Protein AF-A0A9C7VKF7-F1 (afdb_monomer_lite)

pLDDT: mean 75.74, std 17.71, range [29.31, 97.62]

Foldseek 3Di:
DVVVVVVVVVVVVVVLVVLLQQPQPDDDQAEPLPVQCPPPDQPPLSVLLLLLCQQQPDLVNQAPFAPCVRHDYQNQFDFDFLLNVLSLLCLLVLNNVVLCVVQGQGDPPDPVPDDPQQVPDDDPDDRCVSSVSSQVVQQCCLCVPPVGGLAAADPVRHDDRRDFDFQQSLLLSVLSSVQVVCVVVVNAFWFPPDTLNRQQVVVLVVQVPCPPPPDPNDRSVSSVVSQQQFAWEDPDPQEIGRPCCPCSNCVVVDRDRGHGDGNSNSSSVSQQPRVDFWDWDDQRRWYWDQDPPRDTDTDGNVVDRGIHTYTDHDFFDKWWFQAWDWDDDSWTWIWGQTPVAIEIATQFQKEKEWDWDDDVPGIDIDIDIDGSVVVRVVQVPFAADFDWDKDKWKWKWKFWDAVVQQKTAQIDTDGGDPPPPDDDDDRMDHHDQADKDWDFDADQDDPVSVVVCVVPVPPGDGDDIDIDGPVPDDHGDMDMDMDMDIDIDRPDPDHNVLSNRWIKTFSFYCLVLVSDSHGDFLLSLVVSLVVCVVSDDDPDPDDTQHSSNNSVVVNVVCVVVVGDRRHTYTNYMYTD

Structure (mmCIF, N/CA/C/O backbone):
data_AF-A0A9C7VKF7-F1
#
_entry.id   AF-A0A9C7VKF7-F1
#
loop_
_atom_site.group_PDB
_atom_site.id
_atom_site.type_symbol
_atom_site.label_atom_id
_atom_site.label_alt_id
_atom_site.label_comp_id
_atom_site.label_asym_id
_atom_site.label_entity_id
_atom_site.label_seq_id
_atom_site.pdbx_PDB_ins_code
_atom_site.Cartn_x
_atom_site.Cartn_y
_atom_site.Cartn_z
_atom_site.occupancy
_atom_site.B_iso_or_equiv
_atom_site.auth_seq_id
_atom_site.auth_comp_id
_atom_site.auth_asym_id
_atom_site.auth_atom_id
_atom_site.pdbx_PDB_model_num
ATOM 1 N N . MET A 1 1 ? 41.552 43.942 10.502 1.00 49.41 1 MET A N 1
ATOM 2 C CA . MET A 1 1 ? 40.558 42.983 11.044 1.00 49.41 1 MET A CA 1
ATOM 3 C C . MET A 1 1 ? 39.159 43.158 10.453 1.00 49.41 1 MET A C 1
ATOM 5 O O . MET A 1 1 ? 38.606 42.162 10.014 1.00 49.41 1 MET A O 1
ATOM 9 N N . ARG A 1 2 ? 38.614 44.382 10.347 1.00 46.97 2 ARG A N 1
ATOM 10 C CA . ARG A 1 2 ? 37.241 44.627 9.848 1.00 46.97 2 ARG A CA 1
ATOM 11 C C . ARG A 1 2 ? 36.953 44.121 8.422 1.00 46.97 2 ARG A C 1
ATOM 13 O O . ARG A 1 2 ? 35.887 43.574 8.193 1.00 46.97 2 ARG A O 1
ATOM 20 N N . PHE A 1 3 ? 37.918 44.202 7.503 1.00 48.00 3 PHE A N 1
ATOM 21 C CA . PHE A 1 3 ? 37.731 43.746 6.115 1.00 48.00 3 PHE A CA 1
ATOM 22 C C . PHE A 1 3 ? 37.675 42.213 5.974 1.00 48.00 3 PHE A C 1
ATOM 24 O O . PHE A 1 3 ? 36.905 41.698 5.177 1.00 48.00 3 PHE A O 1
ATOM 31 N N . LYS A 1 4 ? 38.433 41.468 6.797 1.00 43.12 4 LYS A N 1
ATOM 32 C CA . LYS A 1 4 ? 38.393 39.992 6.809 1.00 43.12 4 LYS A CA 1
ATOM 33 C C . LYS A 1 4 ? 37.083 39.462 7.396 1.00 43.12 4 LYS A C 1
ATOM 35 O O . LYS A 1 4 ? 36.558 38.491 6.880 1.00 43.12 4 LYS A O 1
ATOM 40 N N . ALA A 1 5 ? 36.548 40.121 8.427 1.00 47.34 5 ALA A N 1
ATOM 41 C CA . ALA A 1 5 ? 35.249 39.774 9.002 1.00 47.34 5 ALA A CA 1
ATOM 42 C C . ALA A 1 5 ? 34.094 40.064 8.029 1.00 47.34 5 ALA A C 1
ATOM 44 O O . ALA A 1 5 ? 33.193 39.249 7.914 1.00 47.34 5 ALA A O 1
ATOM 45 N N . PHE A 1 6 ? 34.157 41.171 7.280 1.00 54.62 6 PHE A N 1
ATOM 46 C CA . PHE A 1 6 ? 33.146 41.520 6.275 1.00 54.62 6 PHE A CA 1
ATOM 47 C C . PHE A 1 6 ? 33.135 40.543 5.089 1.00 54.62 6 PHE A C 1
ATOM 49 O O . PHE A 1 6 ? 32.074 40.150 4.620 1.00 54.62 6 PHE A O 1
ATOM 56 N N . LEU A 1 7 ? 34.315 40.094 4.647 1.00 58.16 7 LEU A N 1
ATOM 57 C CA . LEU A 1 7 ? 34.457 39.105 3.575 1.00 58.16 7 LEU A CA 1
ATOM 58 C C . LEU A 1 7 ? 34.005 37.711 4.032 1.00 58.16 7 LEU A C 1
ATOM 60 O O . LEU A 1 7 ? 33.328 37.021 3.282 1.00 58.16 7 LEU A O 1
ATOM 64 N N . LEU A 1 8 ? 34.301 37.330 5.282 1.00 57.59 8 LEU A N 1
ATOM 65 C CA . LEU A 1 8 ? 33.807 36.087 5.881 1.00 57.59 8 LEU A CA 1
ATOM 66 C C . LEU A 1 8 ? 32.282 36.107 6.050 1.00 57.59 8 LEU A C 1
ATOM 68 O O . LEU A 1 8 ? 31.637 35.105 5.784 1.00 57.59 8 LEU A O 1
ATOM 72 N N . PHE A 1 9 ? 31.714 37.248 6.451 1.00 54.12 9 PHE A N 1
ATOM 73 C CA . PHE A 1 9 ? 30.271 37.436 6.617 1.00 54.12 9 PHE A CA 1
ATOM 74 C C . PHE A 1 9 ? 29.540 37.446 5.269 1.00 54.12 9 PHE A C 1
ATOM 76 O O . PHE A 1 9 ? 28.493 36.828 5.148 1.00 54.12 9 PHE A O 1
ATOM 83 N N . GLY A 1 10 ? 30.120 38.062 4.233 1.00 59.56 10 GLY A N 1
ATOM 84 C CA . GLY A 1 10 ? 29.592 38.005 2.866 1.00 59.56 10 GLY A CA 1
ATOM 85 C C . GLY A 1 10 ? 29.673 36.607 2.244 1.00 59.56 10 GLY A C 1
ATOM 86 O O . GLY A 1 10 ? 28.754 36.203 1.535 1.00 59.56 10 GLY A O 1
ATOM 87 N N . LEU A 1 11 ? 30.730 35.843 2.551 1.00 58.47 11 LEU A N 1
ATOM 88 C CA . LEU A 1 11 ? 30.855 34.444 2.134 1.00 58.47 11 LEU A CA 1
ATOM 89 C C . LEU A 1 11 ? 29.859 33.553 2.885 1.00 58.47 11 LEU A C 1
ATOM 91 O O . LEU A 1 11 ? 29.224 32.715 2.262 1.00 58.47 11 LEU A O 1
ATOM 95 N N . LEU A 1 12 ? 29.685 33.772 4.194 1.00 50.34 12 LEU A N 1
ATOM 96 C CA . LEU A 1 12 ? 28.674 33.096 5.006 1.00 50.34 12 LEU A CA 1
ATOM 97 C C . LEU A 1 12 ? 27.277 33.399 4.485 1.00 50.34 12 LEU A C 1
ATOM 99 O O . LEU A 1 12 ? 26.577 32.453 4.193 1.00 50.34 12 LEU A O 1
ATOM 103 N N . ILE A 1 13 ? 26.906 34.661 4.255 1.00 50.50 13 ILE A N 1
ATOM 104 C CA . ILE A 1 13 ? 25.602 35.017 3.675 1.00 50.50 13 ILE A CA 1
ATOM 105 C C . ILE A 1 13 ? 25.426 34.394 2.292 1.00 50.50 13 ILE A C 1
ATOM 107 O O . ILE A 1 13 ? 24.369 33.849 2.025 1.00 50.50 13 ILE A O 1
ATOM 111 N N . SER A 1 14 ? 26.441 34.410 1.425 1.00 43.91 14 SER A N 1
ATOM 112 C CA . SER A 1 14 ? 26.325 33.789 0.097 1.00 43.91 14 SER A CA 1
ATOM 113 C C . SER A 1 14 ? 26.168 32.270 0.188 1.00 43.91 14 SER A C 1
ATOM 115 O O . SER A 1 14 ? 25.385 31.703 -0.562 1.00 43.91 14 SER A O 1
ATOM 117 N N . ILE A 1 15 ? 26.861 31.613 1.125 1.00 47.66 15 ILE A N 1
ATOM 118 C CA . ILE A 1 15 ? 26.702 30.182 1.416 1.00 47.66 15 ILE A CA 1
ATOM 119 C C . ILE A 1 15 ? 25.319 29.915 2.020 1.00 47.66 15 ILE A C 1
ATOM 121 O O . ILE A 1 15 ? 24.652 28.989 1.584 1.00 47.66 15 ILE A O 1
ATOM 125 N N . THR A 1 16 ? 24.843 30.736 2.956 1.00 41.81 16 THR A N 1
ATOM 126 C CA . THR A 1 16 ? 23.513 30.607 3.565 1.00 41.81 16 THR A CA 1
ATOM 127 C C . THR A 1 16 ? 22.406 30.874 2.548 1.00 41.81 16 THR A C 1
ATOM 129 O O . THR A 1 16 ? 21.417 30.162 2.556 1.00 41.81 16 THR A O 1
ATOM 132 N N . CYS A 1 17 ? 22.574 31.821 1.622 1.00 35.72 17 CYS A N 1
ATOM 133 C CA . CYS A 1 17 ? 21.648 32.057 0.514 1.00 35.72 17 CYS A CA 1
ATOM 134 C C . CYS A 1 17 ? 21.688 30.909 -0.506 1.00 35.72 17 CYS A C 1
ATOM 136 O O . CYS A 1 17 ? 20.635 30.463 -0.938 1.00 35.72 17 CYS A O 1
ATOM 138 N N . LEU A 1 18 ? 22.865 30.366 -0.842 1.00 31.38 18 LEU A N 1
ATOM 139 C CA . LEU A 1 18 ? 22.990 29.156 -1.670 1.00 31.38 18 LEU A CA 1
ATOM 140 C C . LEU A 1 18 ? 22.376 27.917 -0.997 1.00 31.38 18 LEU A C 1
ATOM 142 O O . LEU A 1 18 ? 21.891 27.029 -1.690 1.00 31.38 18 LEU A O 1
ATOM 146 N N . LEU A 1 19 ? 22.384 27.842 0.335 1.00 32.94 19 LEU A N 1
ATOM 147 C CA . LEU A 1 19 ? 21.734 26.777 1.104 1.00 32.94 19 LEU A CA 1
ATOM 148 C C . LEU A 1 19 ? 20.216 27.010 1.239 1.00 32.94 19 LEU A C 1
ATOM 150 O O . LEU A 1 19 ? 19.454 26.066 1.085 1.00 32.94 19 LEU A O 1
ATOM 154 N N . ALA A 1 20 ? 19.763 28.255 1.416 1.00 29.31 20 ALA A N 1
ATOM 155 C CA . ALA A 1 20 ? 18.346 28.624 1.522 1.00 29.31 20 ALA A CA 1
ATOM 156 C C . ALA A 1 20 ? 17.592 28.530 0.181 1.00 29.31 20 ALA A C 1
ATOM 158 O O . ALA A 1 20 ? 16.409 28.199 0.158 1.00 29.31 20 ALA A O 1
ATOM 159 N N . VAL A 1 21 ? 18.276 28.763 -0.946 1.00 32.47 21 VAL A N 1
ATOM 160 C CA . VAL A 1 21 ? 17.749 28.507 -2.303 1.00 32.47 21 VAL A CA 1
ATOM 161 C C . VAL A 1 21 ? 17.681 26.999 -2.603 1.00 32.47 21 VAL A C 1
ATOM 163 O O . VAL A 1 21 ? 16.890 26.574 -3.436 1.00 32.47 21 VAL A O 1
ATOM 166 N N . ASN A 1 22 ? 18.434 26.173 -1.868 1.00 31.48 22 ASN A N 1
ATOM 167 C CA . ASN A 1 22 ? 18.415 24.711 -1.972 1.00 31.48 22 ASN A CA 1
ATOM 168 C C . ASN A 1 22 ? 17.400 24.025 -1.045 1.00 31.48 22 ASN A C 1
ATOM 170 O O . ASN A 1 22 ? 17.368 22.793 -1.008 1.00 31.48 22 ASN A O 1
ATOM 174 N N . ALA A 1 23 ? 16.559 24.774 -0.322 1.00 32.94 23 ALA A N 1
ATOM 175 C CA . ALA A 1 23 ? 15.405 24.178 0.336 1.00 32.94 23 ALA A CA 1
ATOM 176 C C . ALA A 1 23 ? 14.496 23.594 -0.763 1.00 32.94 23 ALA A C 1
ATOM 178 O O . ALA A 1 23 ? 13.970 24.362 -1.575 1.00 32.94 23 ALA A O 1
ATOM 179 N N . PRO A 1 24 ? 14.314 22.261 -0.843 1.00 33.81 24 PRO A N 1
ATOM 180 C CA . PRO A 1 24 ? 13.492 21.671 -1.880 1.00 33.81 24 PRO A CA 1
ATOM 181 C C . PRO A 1 24 ? 12.040 22.085 -1.633 1.00 33.81 24 PRO A C 1
ATOM 183 O O . PRO A 1 24 ? 11.336 21.472 -0.838 1.00 33.81 24 PRO A O 1
ATOM 186 N N . ARG A 1 25 ? 11.582 23.140 -2.314 1.00 37.72 25 ARG A N 1
ATOM 187 C CA . ARG A 1 25 ? 10.163 23.503 -2.410 1.00 37.72 25 ARG A CA 1
ATOM 188 C C . ARG A 1 25 ? 9.520 22.567 -3.420 1.00 37.72 25 ARG A C 1
ATOM 190 O O . ARG A 1 25 ? 9.248 22.936 -4.562 1.00 37.72 25 ARG A O 1
ATOM 197 N N . GLN A 1 26 ? 9.393 21.306 -3.028 1.00 38.19 26 GLN A N 1
ATOM 198 C CA . GLN A 1 26 ? 8.924 20.280 -3.936 1.00 38.19 26 GLN A CA 1
ATOM 199 C C . GLN A 1 26 ? 7.416 20.266 -4.045 1.00 38.19 26 GLN A C 1
ATOM 201 O O . GLN A 1 26 ? 6.707 20.236 -3.052 1.00 38.19 26 GLN A O 1
ATOM 206 N N . VAL A 1 27 ? 6.947 20.198 -5.286 1.00 37.94 27 VAL A N 1
ATOM 207 C CA . VAL A 1 27 ? 5.599 19.734 -5.586 1.00 37.94 27 VAL A CA 1
ATOM 208 C C . VAL A 1 27 ? 5.745 18.281 -6.005 1.00 37.94 27 VAL A C 1
ATOM 210 O O . VAL A 1 27 ? 6.085 17.980 -7.147 1.00 37.94 27 VAL A O 1
ATOM 213 N N . ILE A 1 28 ? 5.551 17.372 -5.061 1.00 42.47 28 ILE A N 1
ATOM 214 C CA . ILE A 1 28 ? 5.327 15.962 -5.364 1.00 42.47 28 ILE A CA 1
ATOM 215 C C . ILE A 1 28 ? 3.878 15.863 -5.861 1.00 42.47 28 ILE A C 1
ATOM 217 O O . ILE A 1 28 ? 3.003 16.529 -5.336 1.00 42.47 28 ILE A O 1
ATOM 221 N N . LEU A 1 29 ? 3.585 15.098 -6.917 1.00 44.72 29 LEU A N 1
ATOM 222 C CA . LEU A 1 29 ? 2.204 14.971 -7.412 1.00 44.72 29 LEU A CA 1
ATOM 223 C C . LEU A 1 29 ? 1.259 14.506 -6.289 1.00 44.72 29 LEU A C 1
ATOM 225 O O . LEU A 1 29 ? 1.369 13.372 -5.814 1.00 44.72 29 LEU A O 1
ATOM 229 N N . PHE A 1 30 ? 0.346 15.390 -5.882 1.00 51.19 30 PHE A N 1
ATOM 230 C CA . PHE A 1 30 ? -0.587 15.172 -4.782 1.00 51.19 30 PHE A CA 1
ATOM 231 C C . PHE A 1 30 ? -1.944 14.745 -5.320 1.00 51.19 30 PHE A C 1
ATOM 233 O O . PHE A 1 30 ? -2.592 15.474 -6.071 1.00 51.19 30 PHE A O 1
ATOM 240 N N . PHE A 1 31 ? -2.393 13.568 -4.900 1.00 53.19 31 PHE A N 1
ATOM 241 C CA . PHE A 1 31 ? -3.665 13.017 -5.331 1.00 53.19 31 PHE A CA 1
ATOM 242 C C . PHE A 1 31 ? -4.612 12.884 -4.142 1.00 53.19 31 PHE A C 1
ATOM 244 O O . PHE A 1 31 ? -4.429 12.039 -3.269 1.00 53.19 31 PHE A O 1
ATOM 251 N N . ASN A 1 32 ? -5.678 13.680 -4.140 1.00 58.19 32 ASN A N 1
ATOM 252 C CA . ASN A 1 32 ? -6.860 13.426 -3.335 1.00 58.19 32 ASN A CA 1
ATOM 253 C C . ASN A 1 32 ? -7.607 12.234 -3.947 1.00 58.19 32 ASN A C 1
ATOM 255 O O . ASN A 1 32 ? -8.410 12.362 -4.878 1.00 58.19 32 ASN A O 1
ATOM 259 N N . VAL A 1 33 ? -7.272 11.048 -3.453 1.00 65.69 33 VAL A N 1
ATOM 260 C CA . VAL A 1 33 ? -7.812 9.770 -3.921 1.00 65.69 33 VAL A CA 1
ATOM 261 C C . VAL A 1 33 ? -9.255 9.573 -3.460 1.00 65.69 33 VAL A C 1
ATOM 263 O O . VAL A 1 33 ? -10.052 8.993 -4.183 1.00 65.69 33 VAL A O 1
ATOM 266 N N . GLU A 1 34 ? -9.655 10.072 -2.295 1.00 62.88 34 GLU A N 1
ATOM 267 C CA . GLU A 1 34 ? -10.907 9.619 -1.678 1.00 62.88 34 GLU A CA 1
ATOM 268 C C . GLU A 1 34 ? -12.171 10.029 -2.433 1.00 62.88 34 GLU A C 1
ATOM 270 O O . GLU A 1 34 ? -12.970 9.159 -2.792 1.00 62.88 34 GLU A O 1
ATOM 275 N N . LYS A 1 35 ? -12.318 11.325 -2.742 1.00 63.22 35 LYS A N 1
ATOM 276 C CA . LYS A 1 35 ? -13.471 11.843 -3.508 1.00 63.22 35 LYS A CA 1
ATOM 277 C C . LYS A 1 35 ? -13.556 11.233 -4.904 1.00 63.22 35 LYS A C 1
ATOM 279 O O . LYS A 1 35 ? -14.620 11.068 -5.490 1.00 63.22 35 LYS A O 1
ATOM 284 N N . SER A 1 36 ? -12.400 10.870 -5.425 1.00 67.69 36 SER A N 1
ATOM 285 C CA . SER A 1 36 ? -12.203 10.423 -6.790 1.00 67.69 36 SER A CA 1
ATOM 286 C C . SER A 1 36 ? -12.684 8.999 -7.046 1.00 67.69 36 SER A C 1
ATOM 288 O O . SER A 1 36 ? -12.940 8.624 -8.189 1.00 67.69 36 SER A O 1
ATOM 290 N N . PHE A 1 37 ? -12.831 8.210 -5.978 1.00 71.00 37 PHE A N 1
ATOM 291 C CA . PHE A 1 37 ? -13.298 6.828 -6.035 1.00 71.00 37 PHE A CA 1
ATOM 292 C C . PHE A 1 37 ? -14.743 6.638 -5.545 1.00 71.00 37 PHE A C 1
ATOM 294 O O . PHE A 1 37 ? -15.201 5.497 -5.490 1.00 71.00 37 PHE A O 1
ATOM 301 N N . GLU A 1 38 ? -15.480 7.705 -5.203 1.00 65.50 38 GLU A N 1
ATOM 302 C CA . GLU A 1 38 ? -16.866 7.609 -4.698 1.00 65.50 38 GLU A CA 1
ATOM 303 C C . GLU A 1 38 ? -17.815 6.880 -5.668 1.00 65.50 38 GLU A C 1
ATOM 305 O O . GLU A 1 38 ? -18.691 6.146 -5.220 1.00 65.50 38 GLU A O 1
ATOM 310 N N . ASN A 1 39 ? -17.586 6.998 -6.983 1.00 65.00 39 ASN A N 1
ATOM 311 C CA . ASN A 1 39 ? -18.393 6.366 -8.038 1.00 65.00 39 ASN A CA 1
ATOM 312 C C . ASN A 1 39 ? -17.603 5.353 -8.890 1.00 65.00 39 ASN A C 1
ATOM 314 O O . ASN A 1 39 ? -17.937 5.115 -10.048 1.00 65.00 39 ASN A O 1
ATOM 318 N N . PHE A 1 40 ? -16.507 4.799 -8.367 1.00 72.62 40 PHE A N 1
ATOM 319 C CA . PHE A 1 40 ? -15.630 3.933 -9.154 1.00 72.62 40 PHE A CA 1
ATOM 320 C C . PHE A 1 40 ? -16.057 2.461 -9.081 1.00 72.62 40 PHE A C 1
ATOM 322 O O . PHE A 1 40 ? -16.117 1.870 -8.005 1.00 72.62 40 PHE A O 1
ATOM 329 N N . GLU A 1 41 ? -16.331 1.857 -10.238 1.00 67.81 41 GLU A N 1
ATOM 330 C CA . GLU A 1 41 ? -17.061 0.584 -10.322 1.00 67.81 41 GLU A CA 1
ATOM 331 C C . GLU A 1 41 ? -16.193 -0.676 -10.181 1.00 67.81 41 GLU A C 1
ATOM 333 O O . GLU A 1 41 ? -16.737 -1.765 -10.004 1.00 67.81 41 GLU A O 1
ATOM 338 N N . ILE A 1 42 ? -14.859 -0.574 -10.250 1.00 73.06 42 ILE A N 1
ATOM 339 C CA . ILE A 1 42 ? -13.980 -1.757 -10.252 1.00 73.06 42 ILE A CA 1
ATOM 340 C C . ILE A 1 42 ? -13.659 -2.184 -8.809 1.00 73.06 42 ILE A C 1
ATOM 342 O O . ILE A 1 42 ? -12.910 -1.485 -8.112 1.00 73.06 42 ILE A O 1
ATOM 346 N N . PRO A 1 43 ? -14.153 -3.349 -8.340 1.00 69.88 43 PRO A N 1
ATOM 347 C CA . PRO A 1 43 ? -13.920 -3.794 -6.972 1.00 69.88 43 PRO A CA 1
ATOM 348 C C . PRO A 1 43 ? -12.430 -4.034 -6.700 1.00 69.88 43 PRO A C 1
ATOM 350 O O . PRO A 1 43 ? -11.712 -4.588 -7.529 1.00 69.88 43 PRO A O 1
ATOM 353 N N . GLY A 1 44 ? -11.960 -3.642 -5.515 1.00 72.88 44 GLY A N 1
ATOM 354 C CA . GLY A 1 44 ? -10.580 -3.868 -5.069 1.00 72.88 44 GLY A CA 1
ATOM 355 C C . GLY A 1 44 ? -9.542 -2.864 -5.589 1.00 72.88 44 GLY A C 1
ATOM 356 O O . GLY A 1 44 ? -8.533 -2.671 -4.915 1.00 72.88 44 GLY A O 1
ATOM 357 N N . ILE A 1 45 ? -9.799 -2.153 -6.698 1.00 78.31 45 ILE A N 1
ATOM 358 C CA . ILE A 1 45 ? -8.880 -1.114 -7.205 1.00 78.31 45 ILE A CA 1
ATOM 359 C C . ILE A 1 45 ? -8.765 0.053 -6.236 1.00 78.31 45 ILE A C 1
ATOM 361 O O . ILE A 1 45 ? -7.659 0.525 -6.003 1.00 78.31 45 ILE A O 1
ATOM 365 N N . LYS A 1 46 ? -9.875 0.484 -5.623 1.00 78.12 46 LYS A N 1
ATOM 366 C CA . LYS A 1 46 ? -9.844 1.566 -4.631 1.00 78.12 46 LYS A CA 1
ATOM 367 C C . LYS A 1 46 ? -8.837 1.269 -3.519 1.00 78.12 46 LYS A C 1
ATOM 369 O O . LYS A 1 46 ? -8.021 2.121 -3.215 1.00 78.12 46 LYS A O 1
ATOM 374 N N . ASP A 1 47 ? -8.848 0.058 -2.959 1.00 76.56 47 ASP A N 1
ATOM 375 C CA . ASP A 1 47 ? -7.913 -0.324 -1.892 1.00 76.56 47 ASP A CA 1
ATOM 376 C C . ASP A 1 47 ? -6.464 -0.416 -2.398 1.00 76.56 47 ASP A C 1
ATOM 378 O O . ASP A 1 47 ? -5.553 -0.007 -1.687 1.00 76.56 47 ASP A O 1
ATOM 382 N N . LEU A 1 48 ? -6.235 -0.894 -3.628 1.00 78.00 48 LEU A N 1
ATOM 383 C CA . LEU A 1 48 ? -4.899 -0.913 -4.236 1.00 78.00 48 LEU A CA 1
ATOM 384 C C . LEU A 1 48 ? -4.348 0.489 -4.482 1.00 78.00 48 LEU A C 1
ATOM 386 O O . LEU A 1 48 ? -3.205 0.749 -4.126 1.00 78.00 48 LEU A O 1
ATOM 390 N N . VAL A 1 49 ? -5.147 1.389 -5.055 1.00 77.75 49 VAL A N 1
ATOM 391 C CA . VAL A 1 49 ? -4.738 2.773 -5.313 1.00 77.75 49 VAL A CA 1
ATOM 392 C C . VAL A 1 49 ? -4.588 3.536 -4.007 1.00 77.75 49 VAL A C 1
ATOM 394 O O . VAL A 1 49 ? -3.592 4.225 -3.842 1.00 77.75 49 VAL A O 1
ATOM 397 N N . GLU A 1 50 ? -5.505 3.365 -3.052 1.00 74.44 50 GLU A N 1
ATOM 398 C CA . GLU A 1 50 ? -5.357 3.904 -1.699 1.00 74.44 50 GLU A CA 1
ATOM 399 C C . GLU A 1 50 ? -4.029 3.461 -1.091 1.00 74.44 50 GLU A C 1
ATOM 401 O O . GLU A 1 50 ? -3.262 4.301 -0.653 1.00 74.44 50 GLU A O 1
ATOM 406 N N . ARG A 1 51 ? -3.706 2.163 -1.102 1.00 75.44 51 ARG A N 1
ATOM 407 C CA . ARG A 1 51 ? -2.435 1.667 -0.554 1.00 75.44 51 ARG A CA 1
ATOM 408 C C . ARG A 1 51 ? -1.219 2.135 -1.341 1.00 75.44 51 ARG A C 1
ATOM 410 O O . ARG A 1 51 ? -0.203 2.431 -0.723 1.00 75.44 51 ARG A O 1
ATOM 417 N N . ALA A 1 52 ? -1.313 2.195 -2.667 1.00 75.00 52 ALA A N 1
ATOM 418 C CA . ALA A 1 52 ? -0.258 2.722 -3.522 1.00 75.00 52 ALA A CA 1
ATOM 419 C C . ALA A 1 52 ? 0.046 4.164 -3.158 1.00 75.00 52 ALA A C 1
ATOM 421 O O . ALA A 1 52 ? 1.200 4.518 -2.930 1.00 75.00 52 ALA A O 1
ATOM 422 N N . VAL A 1 53 ? -1.002 4.968 -3.028 1.00 68.00 53 VAL A N 1
ATOM 423 C CA . VAL A 1 53 ? -0.908 6.358 -2.623 1.00 68.00 53 VAL A CA 1
ATOM 424 C C . VAL A 1 53 ? -0.416 6.442 -1.178 1.00 68.00 53 VAL A C 1
ATOM 426 O O . VAL A 1 53 ? 0.589 7.094 -0.981 1.00 68.00 53 VAL A O 1
ATOM 429 N N . PHE A 1 54 ? -0.946 5.686 -0.209 1.00 63.16 54 PHE A N 1
ATOM 430 C CA . PHE A 1 54 ? -0.486 5.670 1.193 1.00 63.16 54 PHE A CA 1
ATOM 431 C C . PHE A 1 54 ? 0.979 5.235 1.380 1.00 63.16 54 PHE A C 1
ATOM 433 O O . PHE A 1 54 ? 1.689 5.818 2.193 1.00 63.16 54 PHE A O 1
ATOM 440 N N . GLN A 1 55 ? 1.467 4.236 0.638 1.00 63.50 55 GLN A N 1
ATOM 441 C CA . GLN A 1 55 ? 2.881 3.834 0.691 1.00 63.50 55 GLN A CA 1
ATOM 442 C C . GLN A 1 55 ? 3.802 4.834 -0.009 1.00 63.50 55 GLN A C 1
ATOM 444 O O . GLN A 1 55 ? 4.984 4.903 0.316 1.00 63.50 55 GLN A O 1
ATOM 449 N N . THR A 1 56 ? 3.274 5.613 -0.952 1.00 54.25 56 THR A N 1
ATOM 450 C CA . THR A 1 56 ? 4.024 6.655 -1.667 1.00 54.25 56 THR A CA 1
ATOM 451 C C . THR A 1 56 ? 3.719 8.065 -1.158 1.00 54.25 56 THR A C 1
ATOM 453 O O . THR A 1 56 ? 4.202 9.035 -1.746 1.00 54.25 56 THR A O 1
ATOM 456 N N . LEU A 1 57 ? 2.947 8.174 -0.070 1.00 44.41 57 LEU A N 1
ATOM 457 C CA . LEU A 1 57 ? 2.247 9.394 0.298 1.00 44.41 57 LEU A CA 1
ATOM 458 C C . LEU A 1 57 ? 3.198 10.436 0.850 1.00 44.41 57 LEU A C 1
ATOM 460 O O . LEU A 1 57 ? 3.960 10.173 1.780 1.00 44.41 57 LEU A O 1
ATOM 464 N N . ASP A 1 58 ? 3.107 11.631 0.290 1.00 47.53 58 ASP A N 1
ATOM 465 C CA . ASP A 1 58 ? 3.792 12.787 0.823 1.00 47.53 58 ASP A CA 1
ATOM 466 C C . ASP A 1 58 ? 3.121 13.242 2.125 1.00 47.53 58 ASP A C 1
ATOM 468 O O . ASP A 1 58 ? 1.899 13.357 2.234 1.00 47.53 58 ASP A O 1
ATOM 472 N N . SER A 1 59 ? 3.949 13.534 3.112 1.00 41.09 59 SER A N 1
ATOM 473 C CA . SER A 1 59 ? 3.627 14.315 4.297 1.00 41.09 59 SER A CA 1
ATOM 474 C C . SER A 1 59 ? 2.690 15.510 4.083 1.00 41.09 59 SER A C 1
ATOM 476 O O . SER A 1 59 ? 1.869 15.764 4.956 1.00 41.09 59 SER A O 1
ATOM 478 N N . GLU A 1 60 ? 2.767 16.238 2.964 1.00 37.88 60 GLU A N 1
ATOM 479 C CA . GLU A 1 60 ? 1.895 17.401 2.712 1.00 37.88 60 GLU A CA 1
ATOM 480 C C . GLU A 1 60 ? 0.423 17.016 2.509 1.00 37.88 60 GLU A C 1
ATOM 482 O O . GLU A 1 60 ? -0.473 17.730 2.952 1.00 37.88 60 GLU A O 1
ATOM 487 N N . THR A 1 61 ? 0.145 15.838 1.940 1.00 39.69 61 THR A N 1
ATOM 488 C CA . THR A 1 61 ? -1.227 15.297 1.858 1.00 39.69 61 THR A CA 1
ATOM 489 C C . THR A 1 61 ? -1.775 14.812 3.201 1.00 39.69 61 THR A C 1
ATOM 491 O O . THR A 1 61 ? -2.958 14.470 3.284 1.00 39.69 61 THR A O 1
ATOM 494 N N . ASN A 1 62 ? -0.942 14.794 4.251 1.00 43.47 62 ASN A N 1
ATOM 495 C CA . ASN A 1 62 ? -1.340 14.368 5.587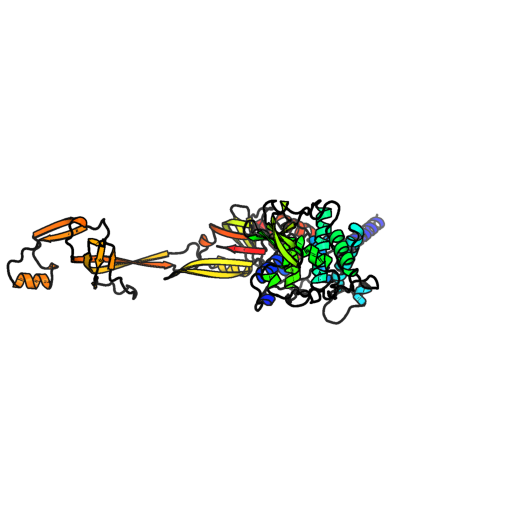 1.00 43.47 62 ASN A CA 1
ATOM 496 C C . ASN A 1 62 ? -1.876 15.475 6.486 1.00 43.47 62 ASN A C 1
ATOM 498 O O . ASN A 1 62 ? -2.436 15.165 7.537 1.00 43.47 62 ASN A O 1
ATOM 502 N N . VAL A 1 63 ? -1.724 16.740 6.093 1.00 46.97 63 VAL A N 1
ATOM 503 C CA . VAL A 1 63 ? -2.010 17.871 6.975 1.00 46.97 63 VAL A CA 1
ATOM 504 C C . VAL A 1 63 ? -3.143 18.698 6.400 1.00 46.97 63 VAL A C 1
ATOM 506 O O . VAL A 1 63 ? -3.052 19.247 5.308 1.00 46.97 63 VAL A O 1
ATOM 509 N N . VAL A 1 64 ? -4.237 18.767 7.148 1.00 39.28 64 VAL A N 1
ATOM 510 C CA . VAL A 1 64 ? -5.526 19.289 6.675 1.00 39.28 64 VAL A CA 1
ATOM 511 C C . VAL A 1 64 ? -5.515 20.809 6.462 1.00 39.28 64 VAL A C 1
ATOM 513 O O . VAL A 1 64 ? -6.324 21.303 5.682 1.00 39.28 64 VAL A O 1
ATOM 516 N N . ASP A 1 65 ? -4.572 21.527 7.074 1.00 42.75 65 ASP A N 1
ATOM 517 C CA . ASP A 1 65 ? -4.556 22.997 7.126 1.00 42.75 65 ASP A CA 1
ATOM 518 C C . ASP A 1 65 ? -3.225 23.623 6.679 1.00 42.75 65 ASP A C 1
ATOM 520 O O . ASP A 1 65 ? -2.981 24.811 6.895 1.00 42.75 65 ASP A O 1
ATOM 524 N N . ILE A 1 66 ? -2.349 22.841 6.048 1.00 42.75 66 ILE A N 1
ATOM 525 C CA . ILE A 1 66 ? -1.245 23.430 5.288 1.00 42.75 66 ILE A CA 1
ATOM 526 C C . ILE A 1 66 ? -1.857 23.955 4.002 1.00 42.75 66 ILE A C 1
ATOM 528 O O . ILE A 1 66 ? -2.636 23.241 3.377 1.00 42.75 66 ILE A O 1
ATOM 532 N N . ASP A 1 67 ? -1.529 25.198 3.634 1.00 37.81 67 ASP A N 1
ATOM 533 C CA . ASP A 1 67 ? -1.945 25.847 2.389 1.00 37.81 67 ASP A CA 1
ATOM 534 C C . ASP A 1 67 ? -1.579 24.933 1.209 1.00 37.81 67 ASP A C 1
ATOM 536 O O . ASP A 1 67 ? -0.472 24.977 0.666 1.00 37.81 67 ASP A O 1
ATOM 540 N N . SER A 1 68 ? -2.495 24.021 0.872 1.00 42.19 68 SER A N 1
ATOM 541 C CA . SER A 1 68 ? -2.286 22.950 -0.086 1.00 42.19 68 SER A CA 1
ATOM 542 C C . SER A 1 68 ? -2.470 23.557 -1.464 1.00 42.19 68 SER A C 1
ATOM 544 O O . SER A 1 68 ? -3.423 23.250 -2.184 1.00 42.19 68 SER A O 1
ATOM 546 N N . ARG A 1 69 ? -1.560 24.457 -1.839 1.00 39.28 69 ARG A N 1
ATOM 547 C CA . ARG A 1 69 ? -1.549 25.142 -3.139 1.00 39.28 69 ARG A CA 1
ATOM 548 C C . ARG A 1 69 ? -1.501 24.163 -4.320 1.00 39.28 69 ARG A C 1
ATOM 550 O O . ARG A 1 69 ? -1.633 24.588 -5.463 1.00 39.28 69 ARG A O 1
ATOM 557 N N . PHE A 1 70 ? -1.344 22.866 -4.041 1.00 45.75 70 PHE A N 1
ATOM 558 C CA . PHE A 1 70 ? -1.113 21.797 -5.000 1.00 45.75 70 PHE A CA 1
ATOM 559 C C . PHE A 1 70 ? -1.940 20.517 -4.744 1.00 45.75 70 PHE A C 1
ATOM 561 O O . PHE A 1 70 ? -1.634 19.489 -5.333 1.00 45.75 70 PHE A O 1
ATOM 568 N N . SER A 1 71 ? -2.981 20.519 -3.897 1.00 45.12 71 SER A N 1
ATOM 569 C CA . SER A 1 71 ? -3.845 19.328 -3.740 1.00 45.12 71 SER A CA 1
ATOM 570 C C . SER A 1 71 ? -4.751 19.150 -4.965 1.00 45.12 71 SER A C 1
ATOM 572 O O . SER A 1 71 ? -5.636 19.974 -5.208 1.00 45.12 71 SER A O 1
ATOM 574 N N . TYR A 1 72 ? -4.548 18.082 -5.745 1.00 53.19 72 TYR A N 1
ATOM 575 C CA . TYR A 1 72 ? -5.355 17.792 -6.933 1.00 53.19 72 TYR A CA 1
ATOM 576 C C . TYR A 1 72 ? -6.292 16.619 -6.691 1.00 53.19 72 TYR A C 1
ATOM 578 O O . TYR A 1 72 ? -5.932 15.630 -6.057 1.00 53.19 72 TYR A O 1
ATOM 586 N N . ASN A 1 73 ? -7.496 16.684 -7.254 1.00 59.38 73 ASN A N 1
ATOM 587 C CA . ASN A 1 73 ? -8.338 15.498 -7.332 1.00 59.38 73 ASN A CA 1
ATOM 588 C C . ASN A 1 73 ? -7.624 14.447 -8.184 1.00 59.38 73 ASN A C 1
ATOM 590 O O . ASN A 1 73 ? -7.172 14.729 -9.294 1.00 59.38 73 ASN A O 1
ATOM 594 N N . PHE A 1 74 ? -7.517 13.232 -7.660 1.00 69.62 74 PHE A N 1
ATOM 595 C CA . PHE A 1 74 ? -7.098 12.098 -8.464 1.00 69.62 74 PHE A CA 1
ATOM 596 C C . PHE A 1 74 ? -8.143 11.883 -9.562 1.00 69.62 74 PHE A C 1
ATOM 598 O O . PHE A 1 74 ? -9.274 11.569 -9.255 1.00 69.62 74 PHE A O 1
ATOM 605 N N . TYR A 1 75 ? -7.844 12.029 -10.845 1.00 77.06 75 TYR A N 1
ATOM 606 C CA . TYR A 1 75 ? -8.820 11.618 -11.865 1.00 77.06 75 TYR A CA 1
ATOM 607 C C . TYR A 1 75 ? -8.452 10.201 -12.314 1.00 77.06 75 TYR A C 1
ATOM 609 O O . TYR A 1 75 ? -7.541 10.057 -13.131 1.00 77.06 75 TYR A O 1
ATOM 617 N N . PRO A 1 76 ? -9.076 9.141 -11.750 1.00 78.06 76 PRO A N 1
ATOM 618 C CA . PRO A 1 76 ? -8.623 7.762 -11.934 1.00 78.06 76 PRO A CA 1
ATOM 619 C C . PRO A 1 76 ? -8.673 7.314 -13.394 1.00 78.06 76 PRO A C 1
ATOM 621 O O . PRO A 1 76 ? -7.799 6.567 -13.828 1.00 78.06 76 PRO A O 1
ATOM 624 N N . ASN A 1 77 ? -9.707 7.744 -14.122 1.00 84.25 77 ASN A N 1
ATOM 625 C CA . ASN A 1 77 ? -10.001 7.315 -15.492 1.00 84.25 77 ASN A CA 1
ATOM 626 C C . ASN A 1 77 ? -9.225 8.079 -16.564 1.00 84.25 77 ASN A C 1
ATOM 628 O O . ASN A 1 77 ? -9.148 7.609 -17.696 1.00 84.25 77 ASN A O 1
ATOM 632 N N . ASP A 1 78 ? -8.665 9.234 -16.221 1.00 84.94 78 ASP A N 1
ATOM 633 C CA . ASP A 1 78 ? -7.805 9.967 -17.138 1.00 84.94 78 ASP A CA 1
ATOM 634 C C . ASP A 1 78 ? -6.552 9.143 -17.461 1.00 84.94 78 ASP A C 1
ATOM 636 O O . ASP A 1 78 ? -6.099 8.349 -16.624 1.00 84.94 78 ASP A O 1
ATOM 640 N N . PRO A 1 79 ? -5.945 9.356 -18.636 1.00 87.06 79 PRO A N 1
ATOM 641 C CA . PRO A 1 79 ? -4.676 8.739 -18.970 1.00 87.06 79 PRO A CA 1
ATOM 642 C C . PRO A 1 79 ? -3.554 9.166 -18.021 1.00 87.06 79 PRO A C 1
ATOM 644 O O . PRO A 1 79 ? -3.479 10.329 -17.616 1.00 87.06 79 PRO A O 1
ATOM 647 N N . ILE A 1 80 ? -2.647 8.239 -17.720 1.00 86.25 80 ILE A N 1
ATOM 648 C CA . ILE A 1 80 ? -1.366 8.580 -17.102 1.00 86.25 80 ILE A CA 1
ATOM 649 C C . ILE A 1 80 ? -0.467 9.294 -18.117 1.00 86.25 80 ILE A C 1
ATOM 651 O O . ILE A 1 80 ? -0.353 8.871 -19.272 1.00 86.25 80 ILE A O 1
ATOM 655 N N . LEU A 1 81 ? 0.175 10.378 -17.689 1.00 85.69 81 LEU A N 1
ATOM 656 C CA . LEU A 1 81 ? 1.103 11.150 -18.512 1.00 85.69 81 LEU A CA 1
ATOM 657 C C . LEU A 1 81 ? 2.543 10.636 -18.369 1.00 85.69 81 LEU A C 1
ATOM 659 O O . LEU A 1 81 ? 2.923 10.081 -17.333 1.00 85.69 81 LEU A O 1
ATOM 663 N N . ALA A 1 82 ? 3.369 10.874 -19.392 1.00 87.00 82 ALA A N 1
ATOM 664 C CA . ALA A 1 82 ? 4.788 10.511 -19.405 1.00 87.00 82 ALA A CA 1
ATOM 665 C C . ALA A 1 82 ? 5.539 11.025 -18.167 1.00 87.00 82 ALA A C 1
ATOM 667 O O . ALA A 1 82 ? 6.296 10.289 -17.530 1.00 87.00 82 ALA A O 1
ATOM 668 N N . VAL A 1 83 ? 5.271 12.274 -17.787 1.00 80.44 83 VAL A N 1
ATOM 669 C CA . VAL A 1 83 ? 5.875 12.907 -16.618 1.00 80.44 83 VAL A CA 1
ATOM 670 C C . VAL A 1 83 ? 5.470 12.239 -15.296 1.00 80.44 83 VAL A C 1
ATOM 672 O O . VAL A 1 83 ? 6.314 12.016 -14.430 1.00 80.44 83 VAL A O 1
ATOM 675 N N . GLU A 1 84 ? 4.202 11.846 -15.147 1.00 81.00 84 GLU A N 1
ATOM 676 C CA . GLU A 1 84 ? 3.705 11.163 -13.944 1.00 81.00 84 GLU A CA 1
ATOM 677 C C . GLU A 1 84 ? 4.369 9.788 -13.798 1.00 81.00 84 GLU A C 1
ATOM 679 O O . GLU A 1 84 ? 4.789 9.394 -12.708 1.00 81.00 84 GLU A O 1
ATOM 684 N N . PHE A 1 85 ? 4.525 9.073 -14.915 1.00 86.62 85 PHE A N 1
ATOM 685 C CA . PHE A 1 85 ? 5.190 7.777 -14.935 1.00 86.62 85 PHE A CA 1
ATOM 686 C C . PHE A 1 85 ? 6.692 7.880 -14.627 1.00 86.62 85 PHE A C 1
ATOM 688 O O . PHE A 1 85 ? 7.222 7.037 -13.903 1.00 86.62 85 PHE A O 1
ATOM 695 N N . ALA A 1 86 ? 7.375 8.933 -15.088 1.00 87.00 86 ALA A N 1
ATOM 696 C CA . ALA A 1 86 ? 8.775 9.182 -14.743 1.00 87.00 86 ALA A CA 1
ATOM 697 C C . ALA A 1 86 ? 8.979 9.518 -13.257 1.00 87.00 86 ALA A C 1
ATOM 699 O O . ALA A 1 86 ? 9.917 9.023 -12.631 1.00 87.00 86 ALA A O 1
ATOM 700 N N . VAL A 1 87 ? 8.075 10.300 -12.660 1.00 81.81 87 VAL A N 1
ATOM 701 C CA . VAL A 1 87 ? 8.079 10.553 -11.210 1.00 81.81 87 VAL A CA 1
ATOM 702 C C . VAL A 1 87 ? 7.914 9.242 -10.434 1.00 81.81 87 VAL A C 1
ATOM 704 O O . VAL A 1 87 ? 8.606 9.010 -9.449 1.00 81.81 87 VAL A O 1
ATOM 707 N N . ILE A 1 88 ? 7.037 8.343 -10.881 1.00 83.94 88 ILE A N 1
ATOM 708 C CA . ILE A 1 88 ? 6.893 7.014 -10.272 1.00 83.94 88 ILE A CA 1
ATOM 709 C C . ILE A 1 88 ? 8.178 6.185 -10.441 1.00 83.94 88 ILE A C 1
ATOM 711 O O . ILE A 1 88 ? 8.654 5.568 -9.486 1.00 83.94 88 ILE A O 1
ATOM 715 N N . ALA A 1 89 ? 8.763 6.188 -11.638 1.00 89.44 89 ALA A N 1
ATOM 716 C CA . ALA A 1 89 ? 9.991 5.469 -11.958 1.00 89.44 89 ALA A CA 1
ATOM 717 C C . ALA A 1 89 ? 11.183 5.900 -11.091 1.00 89.44 89 ALA A C 1
ATOM 719 O O . ALA A 1 89 ? 11.909 5.041 -10.587 1.00 89.44 89 ALA A O 1
ATOM 720 N N . SER A 1 90 ? 11.371 7.206 -10.868 1.00 87.06 90 SER A N 1
ATOM 721 C CA . SER A 1 90 ? 12.465 7.721 -10.031 1.00 87.06 90 SER A CA 1
ATOM 722 C C . SER A 1 90 ? 12.395 7.169 -8.601 1.00 87.06 90 SER A C 1
ATOM 724 O O . SER A 1 90 ? 13.421 6.826 -8.007 1.00 87.06 90 SER A O 1
ATOM 726 N N . ARG A 1 91 ? 11.176 6.998 -8.074 1.00 82.44 91 ARG A N 1
ATOM 727 C CA . ARG A 1 91 ? 10.910 6.428 -6.746 1.00 82.44 91 ARG A CA 1
ATOM 728 C C . ARG A 1 91 ? 11.201 4.937 -6.707 1.00 82.44 91 ARG A C 1
ATOM 730 O O . ARG A 1 91 ? 11.877 4.474 -5.793 1.00 82.44 91 ARG A O 1
ATOM 737 N N . VAL A 1 92 ? 10.730 4.197 -7.711 1.00 86.44 92 VAL A N 1
ATOM 738 C CA . VAL A 1 92 ? 10.983 2.754 -7.852 1.00 86.44 92 VAL A CA 1
ATOM 739 C C . VAL A 1 92 ? 12.492 2.482 -7.877 1.00 86.44 92 VAL A C 1
ATOM 741 O O . VAL A 1 92 ? 12.990 1.641 -7.124 1.00 86.44 92 VAL A O 1
ATOM 744 N N . LEU A 1 93 ? 13.238 3.264 -8.659 1.00 89.12 93 LEU A N 1
ATOM 745 C CA . LEU A 1 93 ? 14.695 3.164 -8.777 1.00 89.12 93 LEU A CA 1
ATOM 746 C C . LEU A 1 93 ? 15.445 3.702 -7.543 1.00 89.12 93 LEU A C 1
ATOM 748 O O . LEU A 1 93 ? 16.589 3.326 -7.308 1.00 89.12 93 LEU A O 1
ATOM 752 N N . GLY A 1 94 ? 14.807 4.522 -6.702 1.00 85.19 94 GLY A N 1
ATOM 753 C CA . GLY A 1 94 ? 15.446 5.141 -5.536 1.00 85.19 94 GLY A CA 1
ATOM 754 C C . GLY A 1 94 ? 16.421 6.261 -5.898 1.00 85.19 94 GLY A C 1
ATOM 755 O O . GLY A 1 94 ? 17.373 6.492 -5.161 1.00 85.19 94 GLY A O 1
ATOM 756 N N . ILE A 1 95 ? 16.183 6.931 -7.026 1.00 86.94 95 ILE A N 1
ATOM 757 C CA . ILE A 1 95 ? 17.010 8.026 -7.563 1.00 86.94 95 ILE A CA 1
ATOM 758 C C . ILE A 1 95 ? 16.321 9.389 -7.453 1.00 86.94 95 ILE A C 1
ATOM 760 O O . ILE A 1 95 ? 16.824 10.385 -7.961 1.00 86.94 95 ILE A O 1
ATOM 764 N N . GLU A 1 96 ? 15.159 9.447 -6.802 1.00 80.38 96 GLU A N 1
ATOM 765 C CA . GLU A 1 96 ? 14.371 10.670 -6.622 1.00 80.38 96 GLU A CA 1
ATOM 766 C C . GLU A 1 96 ? 15.218 11.816 -6.050 1.00 80.38 96 GLU A C 1
ATOM 768 O O . GLU A 1 96 ? 15.255 12.901 -6.625 1.00 80.38 96 GLU A O 1
ATOM 773 N N . LYS A 1 97 ? 15.996 11.550 -4.996 1.00 77.25 97 LYS A N 1
ATOM 774 C CA . LYS A 1 97 ? 16.887 12.543 -4.382 1.00 77.25 97 LYS A CA 1
ATOM 775 C C . LYS A 1 97 ? 17.898 13.138 -5.367 1.00 77.25 97 LYS A C 1
ATOM 777 O O . LYS A 1 97 ? 18.191 14.329 -5.290 1.00 77.25 97 LYS A O 1
ATOM 782 N N . ASP A 1 98 ? 18.429 12.330 -6.279 1.00 81.12 98 ASP A N 1
ATOM 783 C CA . ASP A 1 98 ? 19.411 12.783 -7.265 1.00 81.12 98 ASP A CA 1
ATOM 784 C C . ASP A 1 98 ? 18.743 13.513 -8.436 1.00 81.12 98 ASP A C 1
ATOM 786 O O . ASP A 1 98 ? 19.277 14.521 -8.905 1.00 81.12 98 ASP A O 1
ATOM 790 N N . ALA A 1 99 ? 17.545 13.077 -8.839 1.00 77.19 99 ALA A N 1
ATOM 791 C CA . ALA A 1 99 ? 16.718 13.777 -9.820 1.00 77.19 99 ALA A CA 1
ATOM 792 C C . ALA A 1 99 ? 16.401 15.202 -9.353 1.00 77.19 99 ALA A C 1
ATOM 794 O O . ALA A 1 99 ? 16.641 16.161 -10.078 1.00 77.19 99 ALA A O 1
ATOM 795 N N . ILE A 1 100 ? 15.970 15.348 -8.100 1.00 70.25 100 ILE A N 1
ATOM 796 C CA . ILE A 1 100 ? 15.701 16.643 -7.466 1.00 70.25 100 ILE A CA 1
ATOM 797 C C . ILE A 1 100 ? 16.952 17.506 -7.360 1.00 70.25 100 ILE A C 1
ATOM 799 O O . ILE A 1 100 ? 16.883 18.712 -7.552 1.00 70.25 100 ILE A O 1
ATOM 803 N N . ARG A 1 101 ? 18.099 16.927 -6.995 1.00 70.94 101 ARG A N 1
ATOM 804 C CA . ARG A 1 101 ? 19.347 17.697 -6.890 1.00 70.94 101 ARG A CA 1
ATOM 805 C C . ARG A 1 101 ? 19.808 18.225 -8.241 1.00 70.94 101 ARG A C 1
ATOM 807 O O . ARG A 1 101 ? 20.385 19.304 -8.300 1.00 70.94 101 ARG A O 1
ATOM 814 N N . SER A 1 102 ? 19.591 17.441 -9.292 1.00 70.00 102 SER A N 1
ATOM 815 C CA . SER A 1 102 ? 19.997 17.785 -10.657 1.00 70.00 102 SER A CA 1
ATOM 816 C C . SER A 1 102 ? 19.024 18.767 -11.304 1.00 70.00 102 SER A C 1
ATOM 818 O O . SER A 1 102 ? 19.448 19.640 -12.053 1.00 70.00 102 SER A O 1
ATOM 820 N N . TYR A 1 103 ? 17.741 18.657 -10.957 1.00 66.25 103 TYR A N 1
ATOM 821 C CA . TYR A 1 103 ? 16.668 19.532 -11.412 1.00 66.25 103 TYR A CA 1
ATOM 822 C C . TYR A 1 103 ? 15.865 20.037 -10.200 1.00 66.25 103 TYR A C 1
ATOM 824 O O . TYR A 1 103 ? 14.776 19.521 -9.919 1.00 66.25 103 TYR A O 1
ATOM 832 N N . PRO A 1 104 ? 16.409 21.006 -9.433 1.00 55.75 104 PRO A N 1
ATOM 833 C CA . PRO A 1 104 ? 15.730 21.562 -8.269 1.00 55.75 104 PRO A CA 1
ATOM 834 C C . PRO A 1 104 ? 14.391 22.185 -8.657 1.00 55.75 104 PRO A C 1
ATOM 836 O O . PRO A 1 104 ? 14.283 22.890 -9.658 1.00 55.75 104 PRO A O 1
ATOM 839 N N . LEU A 1 105 ? 13.361 21.946 -7.844 1.00 50.41 105 LEU A N 1
ATOM 840 C CA . LEU A 1 105 ? 12.053 22.567 -8.037 1.00 50.41 105 LEU A CA 1
ATOM 841 C C . LEU A 1 105 ? 12.097 24.001 -7.488 1.00 50.41 105 LEU A C 1
ATOM 843 O O . LEU A 1 105 ? 11.829 24.225 -6.309 1.00 50.41 105 LEU A O 1
ATOM 847 N N . GLU A 1 106 ? 12.457 24.982 -8.314 1.00 43.50 106 GLU A N 1
ATOM 848 C CA . GLU A 1 106 ? 12.418 26.390 -7.900 1.00 43.50 106 GLU A CA 1
ATOM 849 C C . GLU A 1 106 ? 10.968 26.909 -7.834 1.00 43.50 106 GLU A C 1
ATOM 851 O O . GLU A 1 106 ? 10.081 26.465 -8.560 1.00 43.50 106 GLU A O 1
ATOM 856 N N . ALA A 1 107 ? 10.657 27.815 -6.902 1.00 36.53 107 ALA A N 1
ATOM 857 C CA . ALA A 1 107 ? 9.296 28.325 -6.679 1.00 36.53 107 ALA A CA 1
ATOM 858 C C . ALA A 1 107 ? 8.832 29.296 -7.793 1.00 36.53 107 ALA A C 1
ATOM 860 O O . ALA A 1 107 ? 9.638 30.075 -8.291 1.00 36.53 107 ALA A O 1
ATOM 861 N N . PRO A 1 108 ? 7.528 29.355 -8.142 1.00 35.22 108 PRO A N 1
ATOM 862 C CA . PRO A 1 108 ? 7.040 30.108 -9.305 1.00 35.22 108 PRO A CA 1
ATOM 863 C C . PRO A 1 108 ? 6.951 31.627 -9.061 1.00 35.22 108 PRO A C 1
ATOM 865 O O . PRO A 1 108 ? 6.512 32.381 -9.932 1.00 35.22 108 PRO A O 1
ATOM 868 N N . THR A 1 109 ? 7.357 32.090 -7.878 1.00 34.25 109 THR A N 1
ATOM 869 C CA . THR A 1 109 ? 7.184 33.467 -7.402 1.00 34.25 109 THR A CA 1
ATOM 870 C C . THR A 1 109 ? 8.241 34.457 -7.892 1.00 34.25 109 THR A C 1
ATOM 872 O O . THR A 1 109 ? 8.045 35.652 -7.696 1.00 34.25 109 THR A O 1
ATOM 875 N N . PHE A 1 110 ? 9.322 34.006 -8.535 1.00 35.28 110 PHE A N 1
ATOM 876 C CA . PHE A 1 110 ? 10.417 34.873 -8.984 1.00 35.28 110 PHE A CA 1
ATOM 877 C C . PHE A 1 110 ? 10.635 34.713 -10.496 1.00 35.28 110 PHE A C 1
ATOM 879 O O . PHE A 1 110 ? 11.004 33.651 -10.991 1.00 35.28 110 PHE A O 1
ATOM 886 N N . GLU A 1 111 ? 10.288 35.750 -11.257 1.00 34.47 111 GLU A N 1
ATOM 887 C CA . GLU A 1 111 ? 10.275 35.766 -12.730 1.00 34.47 111 GLU A CA 1
ATOM 888 C C . GLU A 1 111 ? 11.695 35.761 -13.336 1.00 34.47 111 GLU A C 1
ATOM 890 O O . GLU A 1 111 ? 11.909 35.341 -14.474 1.00 34.47 111 GLU A O 1
ATOM 895 N N . ASP A 1 112 ? 12.671 36.187 -12.538 1.00 32.06 112 ASP A N 1
ATOM 896 C CA . ASP A 1 112 ? 14.081 36.404 -12.850 1.00 32.06 112 ASP A CA 1
ATOM 897 C C . ASP A 1 112 ? 14.956 35.142 -12.787 1.00 32.06 112 ASP A C 1
ATOM 899 O O . ASP A 1 112 ? 16.088 35.175 -13.269 1.00 32.06 112 ASP A O 1
ATOM 903 N N . VAL A 1 113 ? 14.429 34.025 -12.275 1.00 31.84 113 VAL A N 1
ATOM 904 C CA . VAL A 1 113 ? 15.190 32.770 -12.073 1.00 31.84 113 VAL A CA 1
ATOM 905 C C . VAL A 1 113 ? 14.696 31.603 -12.944 1.00 31.84 113 VAL A C 1
ATOM 907 O O . VAL A 1 113 ? 15.312 30.546 -12.988 1.00 31.84 113 VAL A O 1
ATOM 910 N N . ARG A 1 114 ? 13.623 31.806 -13.721 1.00 41.69 114 ARG A N 1
ATOM 911 C CA . ARG A 1 114 ? 12.995 30.761 -14.554 1.00 41.69 114 ARG A CA 1
ATOM 912 C C . ARG A 1 114 ? 13.883 30.291 -15.716 1.00 41.69 114 ARG A C 1
ATOM 914 O O . ARG A 1 114 ? 14.418 31.116 -16.475 1.00 41.69 114 ARG A O 1
ATOM 921 N N . THR A 1 115 ? 13.927 28.979 -15.931 1.00 41.16 115 THR A N 1
ATOM 922 C CA . THR A 1 115 ? 14.569 28.305 -17.073 1.00 41.16 115 THR A CA 1
ATOM 923 C C . THR A 1 115 ? 13.847 28.591 -18.403 1.00 41.16 115 THR A C 1
ATOM 925 O O . THR A 1 115 ? 12.711 29.073 -18.431 1.00 41.16 115 THR A O 1
ATOM 928 N N . GLU A 1 116 ? 14.497 28.323 -19.544 1.00 44.41 116 GLU A N 1
ATOM 929 C CA . GLU A 1 116 ? 13.879 28.521 -20.871 1.00 44.41 116 GLU A CA 1
ATOM 930 C C . GLU A 1 116 ? 12.713 27.554 -21.148 1.00 44.41 116 GLU A C 1
ATOM 932 O O . GLU A 1 116 ? 11.742 27.940 -21.798 1.00 44.41 116 GLU A O 1
ATOM 937 N N . LEU A 1 117 ? 12.760 26.338 -20.593 1.00 40.56 117 LEU A N 1
ATOM 938 C CA . LEU A 1 117 ? 11.685 25.343 -20.684 1.00 40.56 117 LEU A CA 1
ATOM 939 C C . LEU A 1 117 ? 10.435 25.779 -19.905 1.00 40.56 117 LEU A C 1
ATOM 941 O O . LEU A 1 117 ? 9.327 25.695 -20.427 1.00 40.56 117 LEU A O 1
ATOM 945 N N . GLU A 1 118 ? 10.594 26.333 -18.702 1.00 41.94 118 GLU A N 1
ATOM 946 C CA . GLU A 1 118 ? 9.479 26.865 -17.898 1.00 41.94 118 GLU A CA 1
ATOM 947 C C . GLU A 1 118 ? 8.783 28.055 -18.575 1.00 41.94 118 GLU A C 1
ATOM 949 O O . GLU A 1 118 ? 7.566 28.216 -18.487 1.00 41.94 118 GLU A O 1
ATOM 954 N N . LYS A 1 119 ? 9.542 28.874 -19.312 1.00 48.78 119 LYS A N 1
ATOM 955 C CA . LYS A 1 119 ? 9.006 30.012 -20.074 1.00 48.78 119 LYS A CA 1
ATOM 956 C C . LYS A 1 119 ? 8.173 29.580 -21.288 1.00 48.78 119 LYS A C 1
ATOM 958 O O . LYS A 1 119 ? 7.289 30.329 -21.699 1.00 48.78 119 LYS A O 1
ATOM 963 N N . ALA A 1 120 ? 8.426 28.398 -21.853 1.00 46.84 120 ALA A N 1
ATOM 964 C CA . ALA A 1 120 ? 7.796 27.935 -23.091 1.00 46.84 120 ALA A CA 1
ATOM 965 C C . ALA A 1 120 ? 6.394 27.316 -22.906 1.00 46.84 120 ALA A C 1
ATOM 967 O O . ALA A 1 120 ? 5.609 27.313 -23.852 1.00 46.84 120 ALA A O 1
ATOM 968 N N . TYR A 1 121 ? 6.059 26.820 -21.708 1.00 46.28 121 TYR A N 1
ATOM 969 C CA . TYR A 1 121 ? 4.842 26.023 -21.464 1.00 46.28 121 TYR A CA 1
ATOM 970 C C . TYR A 1 121 ? 3.754 26.731 -20.633 1.00 46.28 121 TYR A C 1
ATOM 972 O O . TYR A 1 121 ? 2.766 26.106 -20.249 1.00 46.28 121 TYR A O 1
ATOM 980 N N . MET A 1 122 ? 3.875 28.041 -20.388 1.00 44.91 122 MET A N 1
ATOM 981 C CA . MET A 1 122 ? 2.838 28.801 -19.683 1.00 44.91 122 MET A CA 1
ATOM 982 C C . MET A 1 122 ? 1.545 28.924 -20.507 1.00 44.91 122 MET A C 1
ATOM 984 O O . MET A 1 122 ? 1.437 29.745 -21.414 1.00 44.91 122 MET A O 1
ATOM 988 N N . ASN A 1 123 ? 0.513 28.194 -20.091 1.00 41.94 123 ASN A N 1
ATOM 989 C CA . ASN A 1 123 ? -0.879 28.629 -20.191 1.00 41.94 123 ASN A CA 1
ATOM 990 C C . ASN A 1 123 ? -1.489 28.607 -18.783 1.00 41.94 123 ASN A C 1
ATOM 992 O O . ASN A 1 123 ? -1.058 27.831 -17.939 1.00 41.94 123 ASN A O 1
ATOM 996 N N . ASN A 1 124 ? -2.478 29.466 -18.514 1.00 41.19 124 ASN A N 1
ATOM 997 C CA . ASN A 1 124 ? -3.054 29.755 -17.184 1.00 41.19 124 ASN A CA 1
ATOM 998 C C . ASN A 1 124 ? -3.764 28.576 -16.464 1.00 41.19 124 ASN A C 1
ATOM 1000 O O . ASN A 1 124 ? -4.616 28.801 -15.606 1.00 41.19 124 ASN A O 1
ATOM 1004 N N . MET A 1 125 ? -3.445 27.324 -16.785 1.00 39.25 125 MET A N 1
ATOM 1005 C CA . MET A 1 125 ? -3.848 26.144 -16.032 1.00 39.25 125 MET A CA 1
ATOM 1006 C C . MET A 1 125 ? -2.672 25.173 -15.941 1.00 39.25 125 MET A C 1
ATOM 1008 O O . MET A 1 125 ? -2.249 24.637 -16.957 1.00 39.25 125 MET A O 1
ATOM 1012 N N . TYR A 1 126 ? -2.239 24.918 -14.701 1.00 47.56 126 TYR A N 1
ATOM 1013 C CA . TYR A 1 126 ? -1.257 23.907 -14.303 1.00 47.56 126 TYR A CA 1
ATOM 1014 C C . TYR A 1 126 ? 0.186 24.148 -14.798 1.00 47.56 126 TYR A C 1
ATOM 1016 O O . TYR A 1 126 ? 0.448 24.226 -15.990 1.00 47.56 126 TYR A O 1
ATOM 1024 N N . ASP A 1 127 ? 1.155 24.160 -13.876 1.00 48.22 127 ASP A N 1
ATOM 1025 C CA . ASP A 1 127 ? 2.582 24.199 -14.214 1.00 48.22 127 ASP A CA 1
ATOM 1026 C C . ASP A 1 127 ? 3.250 22.833 -13.944 1.00 48.22 127 ASP A C 1
ATOM 1028 O O . ASP A 1 127 ? 3.753 22.566 -12.852 1.00 48.22 127 ASP A O 1
ATOM 1032 N N . PHE A 1 128 ? 3.213 21.928 -14.936 1.00 49.53 128 PHE A N 1
ATOM 1033 C CA . PHE A 1 128 ? 3.897 20.622 -14.889 1.00 49.53 128 PHE A CA 1
ATOM 1034 C C . PHE A 1 128 ? 5.412 20.757 -15.090 1.00 49.53 128 PHE A C 1
ATOM 1036 O O . PHE A 1 128 ? 6.108 19.752 -14.935 1.00 49.53 128 PHE A O 1
ATOM 1043 N N . SER A 1 129 ? 5.925 21.958 -15.396 1.00 50.69 129 SER A N 1
ATOM 1044 C CA . SER A 1 129 ? 7.331 22.197 -15.757 1.00 50.69 129 SER A CA 1
ATOM 1045 C C . SER A 1 129 ? 8.327 21.620 -14.750 1.00 50.69 129 SER A C 1
ATOM 1047 O O . SER A 1 129 ? 9.329 21.022 -15.126 1.00 50.69 129 SER A O 1
ATOM 1049 N N . ARG A 1 130 ? 7.975 21.675 -13.465 1.00 54.75 130 ARG A N 1
ATOM 1050 C CA . ARG A 1 130 ? 8.719 21.107 -12.332 1.00 54.75 130 ARG A CA 1
ATOM 1051 C C . ARG A 1 130 ? 8.962 19.606 -12.457 1.00 54.75 130 ARG A C 1
ATOM 1053 O O . ARG A 1 130 ? 10.043 19.112 -12.162 1.00 54.75 130 ARG A O 1
ATOM 1060 N N . ASN A 1 131 ? 7.963 18.860 -12.916 1.00 63.69 131 ASN A N 1
ATOM 1061 C CA . ASN A 1 131 ? 8.073 17.411 -13.031 1.00 63.69 131 ASN A CA 1
ATOM 1062 C C . ASN A 1 131 ? 8.830 16.988 -14.301 1.00 63.69 131 ASN A C 1
ATOM 1064 O O . ASN A 1 131 ? 9.225 15.829 -14.418 1.00 63.69 131 ASN A O 1
ATOM 1068 N N . PHE A 1 132 ? 9.082 17.908 -15.238 1.00 73.00 132 PHE A N 1
ATOM 1069 C CA . PHE A 1 132 ? 9.823 17.601 -16.464 1.00 73.00 132 PHE A CA 1
ATOM 1070 C C . PHE A 1 132 ? 11.271 17.215 -16.153 1.00 73.00 132 PHE A C 1
ATOM 1072 O O . PHE A 1 132 ? 11.788 16.293 -16.778 1.00 73.00 132 PHE A O 1
ATOM 1079 N N . GLY A 1 133 ? 11.870 17.807 -15.113 1.00 72.31 133 GLY A N 1
ATOM 1080 C CA . GLY A 1 133 ? 13.198 17.422 -14.629 1.00 72.31 133 GLY A CA 1
ATOM 1081 C C . GLY A 1 133 ? 13.285 15.955 -14.193 1.00 72.31 133 GLY A C 1
ATOM 1082 O O . GLY A 1 133 ? 14.297 15.299 -14.423 1.00 72.31 133 GLY A O 1
ATOM 1083 N N . TYR A 1 134 ? 12.201 15.380 -13.652 1.00 78.31 134 TYR A N 1
ATOM 1084 C CA . TYR A 1 134 ? 12.154 13.940 -13.373 1.00 78.31 134 TYR A CA 1
ATOM 1085 C C . TYR A 1 134 ? 12.204 13.116 -14.651 1.00 78.31 134 TYR A C 1
ATOM 1087 O O . TYR A 1 134 ? 12.925 12.123 -14.705 1.00 78.31 134 TYR A O 1
ATOM 1095 N N . LEU A 1 135 ? 11.434 13.508 -15.667 1.00 84.50 135 LEU A N 1
ATOM 1096 C CA . LEU A 1 135 ? 11.444 12.822 -16.952 1.00 84.50 135 LEU A CA 1
ATOM 1097 C C . LEU A 1 135 ? 12.832 12.895 -17.590 1.00 84.50 135 LEU A C 1
ATOM 1099 O O . LEU A 1 135 ? 13.368 11.857 -17.963 1.00 84.50 135 LEU A O 1
ATOM 1103 N N . GLU A 1 136 ? 13.442 14.078 -17.637 1.00 84.06 136 GLU A N 1
ATOM 1104 C CA . GLU A 1 136 ? 14.780 14.276 -18.198 1.00 84.06 136 GLU A CA 1
ATOM 1105 C C . GLU A 1 136 ? 15.842 13.451 -17.457 1.00 84.06 136 GLU A C 1
ATOM 1107 O O . GLU A 1 136 ? 16.595 12.693 -18.081 1.00 84.06 136 GLU A O 1
ATOM 1112 N N . TYR A 1 137 ? 15.849 13.521 -16.121 1.00 87.56 137 TYR A N 1
ATOM 1113 C CA . TYR A 1 137 ? 16.796 12.777 -15.298 1.00 87.56 137 TYR A CA 1
ATOM 1114 C C . TYR A 1 137 ? 16.625 11.268 -15.456 1.00 87.56 137 TYR A C 1
ATOM 1116 O O . TYR A 1 137 ? 17.599 10.557 -15.684 1.00 87.56 137 TYR A O 1
ATOM 1124 N N . VAL A 1 138 ? 15.395 10.757 -15.348 1.00 91.12 138 VAL A N 1
ATOM 1125 C CA . VAL A 1 138 ? 15.128 9.312 -15.402 1.00 91.12 138 VAL A CA 1
ATOM 1126 C C . VAL A 1 138 ? 15.447 8.750 -16.784 1.00 91.12 138 VAL A C 1
ATOM 1128 O O . VAL A 1 138 ? 16.056 7.685 -16.874 1.00 91.12 138 VAL A O 1
ATOM 1131 N N . GLN A 1 139 ? 15.082 9.457 -17.855 1.00 92.00 139 GLN A N 1
ATOM 1132 C CA . GLN A 1 139 ? 15.395 9.039 -19.222 1.00 92.00 139 GLN A CA 1
ATOM 1133 C C . GLN A 1 139 ? 16.905 8.956 -19.450 1.00 92.00 139 GLN A C 1
ATOM 1135 O O . GLN A 1 139 ? 17.391 7.941 -19.957 1.00 92.00 139 GLN A O 1
ATOM 1140 N N . SER A 1 140 ? 17.641 9.986 -19.022 1.00 91.19 140 SER A N 1
ATOM 1141 C CA . SER A 1 140 ? 19.101 10.041 -19.134 1.00 91.19 140 SER A CA 1
ATOM 1142 C C . SER A 1 140 ? 19.762 8.960 -18.283 1.00 91.19 140 SER A C 1
ATOM 1144 O O . SER A 1 140 ? 20.530 8.156 -18.805 1.00 91.19 140 SER A O 1
ATOM 1146 N N . TYR A 1 141 ? 19.376 8.848 -17.008 1.00 94.81 141 TYR A N 1
ATOM 1147 C CA . TYR A 1 141 ? 19.873 7.831 -16.082 1.00 94.81 141 TYR A CA 1
ATOM 1148 C C . TYR A 1 141 ? 19.674 6.416 -16.629 1.00 94.81 141 TYR A C 1
ATOM 1150 O O . TYR A 1 141 ? 20.605 5.611 -16.623 1.00 94.81 141 TYR A O 1
ATOM 1158 N N . MET A 1 142 ? 18.476 6.100 -17.132 1.00 96.12 142 MET A N 1
ATOM 1159 C CA . MET A 1 142 ? 18.198 4.771 -17.667 1.00 96.12 142 MET A CA 1
ATOM 1160 C C . MET A 1 142 ? 18.992 4.482 -18.942 1.00 96.12 142 MET A C 1
ATOM 1162 O O . MET A 1 142 ? 19.584 3.407 -19.063 1.00 96.12 142 MET A O 1
ATOM 1166 N N . LYS A 1 143 ? 19.070 5.449 -19.861 1.00 94.31 143 LYS A N 1
ATOM 1167 C CA . LYS A 1 143 ? 19.821 5.303 -21.109 1.00 94.31 143 LYS A CA 1
ATOM 1168 C C . LYS A 1 143 ? 21.319 5.142 -20.859 1.00 94.31 143 LYS A C 1
ATOM 1170 O O . LYS A 1 143 ? 21.929 4.250 -21.438 1.00 94.31 143 LYS A O 1
ATOM 1175 N N . GLU A 1 144 ? 21.906 5.966 -19.998 1.00 95.31 144 GLU A N 1
ATOM 1176 C CA . GLU A 1 144 ? 23.341 5.936 -19.698 1.00 95.31 144 GLU A CA 1
ATOM 1177 C C . GLU A 1 144 ? 23.743 4.694 -18.902 1.00 95.31 144 GLU A C 1
ATOM 1179 O O . GLU A 1 144 ? 24.773 4.085 -19.188 1.00 95.31 144 GLU A O 1
ATOM 1184 N N . LYS A 1 145 ? 22.930 4.296 -17.916 1.00 95.94 145 LYS A N 1
ATOM 1185 C CA . LYS A 1 145 ? 23.267 3.189 -17.014 1.00 95.94 145 LYS A CA 1
ATOM 1186 C C . LYS A 1 145 ? 22.880 1.815 -17.564 1.00 95.94 145 LYS A C 1
ATOM 1188 O O . LYS A 1 145 ? 23.602 0.851 -17.319 1.00 95.94 145 LYS A O 1
ATOM 1193 N N . TYR A 1 146 ? 21.762 1.712 -18.286 1.00 94.62 146 TYR A N 1
ATOM 1194 C CA . TYR A 1 146 ? 21.203 0.431 -18.749 1.00 94.62 146 TYR A CA 1
ATOM 1195 C C . TYR A 1 146 ? 21.120 0.291 -20.271 1.00 94.62 146 TYR A C 1
ATOM 1197 O O . TYR A 1 146 ? 20.834 -0.800 -20.756 1.00 94.62 146 TYR A O 1
ATOM 1205 N N . GLY A 1 147 ? 21.386 1.354 -21.034 1.00 93.25 147 GLY A N 1
ATOM 1206 C CA . GLY A 1 147 ? 21.382 1.317 -22.500 1.00 93.25 147 GLY A CA 1
ATOM 1207 C C . GLY A 1 147 ? 20.005 1.483 -23.149 1.00 93.25 147 GLY A C 1
ATOM 1208 O O . GLY A 1 147 ? 19.914 1.469 -24.373 1.00 93.25 147 GLY A O 1
ATOM 1209 N N . PHE A 1 148 ? 18.939 1.679 -22.368 1.00 93.75 148 PHE A N 1
ATOM 1210 C CA . PHE A 1 148 ? 17.581 1.906 -22.870 1.00 93.75 148 PHE A CA 1
ATOM 1211 C C . PHE A 1 148 ? 16.867 3.008 -22.069 1.00 93.75 148 PHE A C 1
ATOM 1213 O O . PHE A 1 148 ? 17.053 3.087 -20.856 1.00 93.75 148 PHE A O 1
ATOM 1220 N N . PRO A 1 149 ? 16.046 3.863 -22.708 1.00 94.75 149 PRO A N 1
ATOM 1221 C CA . PRO A 1 149 ? 15.257 4.874 -22.003 1.00 94.75 149 PRO A CA 1
ATOM 1222 C C . PRO A 1 149 ? 14.062 4.233 -21.277 1.00 94.75 149 PRO A C 1
ATOM 1224 O O . PRO A 1 149 ? 13.677 3.110 -21.595 1.00 94.75 149 PRO A O 1
ATOM 1227 N N . LEU A 1 150 ? 13.431 4.942 -20.338 1.00 94.94 150 LEU A N 1
ATOM 1228 C CA . LEU A 1 150 ? 12.152 4.536 -19.741 1.00 94.94 150 LEU A CA 1
ATOM 1229 C C . LEU A 1 150 ? 11.042 4.513 -20.803 1.00 94.94 150 LEU A C 1
ATOM 1231 O O . LEU A 1 150 ? 10.408 3.479 -21.021 1.00 94.94 150 LEU A O 1
ATOM 1235 N N . ILE A 1 151 ? 10.843 5.647 -21.478 1.00 94.38 151 ILE A N 1
ATOM 1236 C CA . ILE A 1 151 ? 9.840 5.869 -22.531 1.00 94.38 151 ILE A CA 1
ATOM 1237 C C . ILE A 1 151 ? 10.589 6.135 -23.835 1.00 94.38 151 ILE A C 1
ATOM 1239 O O . ILE A 1 151 ? 11.614 6.816 -23.820 1.00 94.38 151 ILE A O 1
ATOM 1243 N N . ASP A 1 152 ? 10.112 5.607 -24.959 1.00 91.00 152 ASP A N 1
ATOM 1244 C CA . ASP A 1 152 ? 10.774 5.890 -26.231 1.00 91.00 152 ASP A CA 1
ATOM 1245 C C . ASP A 1 152 ? 10.620 7.362 -26.624 1.00 91.00 152 ASP A C 1
ATOM 1247 O O . ASP A 1 152 ? 9.522 7.916 -26.482 1.00 91.00 152 ASP A O 1
ATOM 1251 N N . PRO A 1 153 ? 11.705 7.994 -27.100 1.00 88.06 153 PRO A N 1
ATOM 1252 C CA . PRO A 1 153 ? 11.633 9.327 -27.661 1.00 88.06 153 PRO A CA 1
ATOM 1253 C C . PRO A 1 153 ? 10.919 9.338 -29.015 1.00 88.06 153 PRO A C 1
ATOM 1255 O O . PRO A 1 153 ? 10.835 8.319 -29.703 1.00 88.06 153 PRO A O 1
ATOM 1258 N N . ASP A 1 154 ? 10.438 10.515 -29.393 1.00 85.38 154 ASP A N 1
ATOM 1259 C CA . ASP A 1 154 ? 10.009 10.842 -30.747 1.00 85.38 154 ASP A CA 1
ATOM 1260 C C . ASP A 1 154 ? 11.197 10.909 -31.731 1.00 85.38 154 ASP A C 1
ATOM 1262 O O . ASP A 1 154 ? 12.352 10.631 -31.385 1.00 85.38 154 ASP A O 1
ATOM 1266 N N . GLU A 1 155 ? 10.908 11.258 -32.989 1.00 83.25 155 GLU A N 1
ATOM 1267 C CA . GLU A 1 155 ? 11.908 11.360 -34.063 1.00 83.25 155 GLU A CA 1
ATOM 1268 C C . GLU A 1 155 ? 13.009 12.394 -33.768 1.00 83.25 155 GLU A C 1
ATOM 1270 O O . GLU A 1 155 ? 14.138 12.234 -34.235 1.00 83.25 155 GLU A O 1
ATOM 1275 N N . ASP A 1 156 ? 12.706 13.404 -32.947 1.00 76.56 156 ASP A N 1
ATOM 1276 C CA . ASP A 1 156 ? 13.631 14.463 -32.540 1.00 76.56 156 ASP A CA 1
ATOM 1277 C C . ASP A 1 156 ? 14.429 14.096 -31.275 1.00 76.56 156 ASP A C 1
ATOM 1279 O O . ASP A 1 156 ? 15.255 14.878 -30.798 1.00 76.56 156 ASP A O 1
ATOM 1283 N N . GLY A 1 157 ? 14.227 12.891 -30.732 1.00 78.94 157 GLY A N 1
ATOM 1284 C CA . GLY A 1 157 ? 14.928 12.409 -29.545 1.00 78.94 157 GLY A CA 1
ATOM 1285 C C . GLY A 1 157 ? 14.312 12.867 -28.221 1.00 78.94 157 GLY A C 1
ATOM 1286 O O . GLY A 1 157 ? 14.926 12.643 -27.176 1.00 78.94 157 GLY A O 1
ATOM 1287 N N . ASN A 1 158 ? 13.117 13.462 -28.241 1.00 78.69 158 ASN A N 1
ATOM 1288 C CA . ASN A 1 158 ? 12.453 14.038 -27.074 1.00 78.69 158 ASN A CA 1
ATOM 1289 C C . ASN A 1 158 ? 11.253 13.196 -26.623 1.00 78.69 158 ASN A C 1
ATOM 1291 O O . ASN A 1 158 ? 10.707 12.392 -27.368 1.00 78.69 158 ASN A O 1
ATOM 1295 N N . VAL A 1 159 ? 10.819 13.367 -25.374 1.00 84.62 159 VAL A N 1
ATOM 1296 C CA . VAL A 1 159 ? 9.529 12.839 -24.910 1.00 84.62 159 VAL A CA 1
ATOM 1297 C C . VAL A 1 159 ? 8.699 14.005 -24.422 1.00 84.62 159 VAL A C 1
ATOM 1299 O O . VAL A 1 159 ? 9.073 14.637 -23.438 1.00 84.62 159 VAL A O 1
ATOM 1302 N N . ASP A 1 160 ? 7.570 14.259 -25.087 1.00 83.56 160 ASP A N 1
ATOM 1303 C CA . ASP A 1 160 ? 6.575 15.217 -24.604 1.00 83.56 160 ASP A CA 1
ATOM 1304 C C . ASP A 1 160 ? 6.116 14.803 -23.189 1.00 83.56 160 ASP A C 1
ATOM 1306 O O . ASP A 1 160 ? 5.511 13.735 -23.020 1.00 83.56 160 ASP A O 1
ATOM 1310 N N . PRO A 1 161 ? 6.396 15.618 -22.156 1.00 78.06 161 PRO A N 1
ATOM 1311 C CA . PRO A 1 161 ? 6.061 15.278 -20.781 1.00 78.06 161 PRO A CA 1
ATOM 1312 C C . PRO A 1 161 ? 4.556 15.134 -20.526 1.00 78.06 161 PRO A C 1
ATOM 1314 O O . PRO A 1 161 ? 4.151 14.374 -19.641 1.00 78.06 161 PRO A O 1
ATOM 1317 N N . LEU A 1 162 ? 3.726 15.856 -21.286 1.00 82.06 162 LEU A N 1
ATOM 1318 C CA . LEU A 1 162 ? 2.267 15.860 -21.151 1.00 82.06 162 LEU A CA 1
ATOM 1319 C C . LEU A 1 162 ? 1.590 14.835 -22.059 1.00 82.06 162 LEU A C 1
ATOM 1321 O O . LEU A 1 162 ? 0.360 14.767 -22.121 1.00 82.06 162 LEU A O 1
ATOM 1325 N N . ARG A 1 163 ? 2.380 14.003 -22.737 1.00 87.75 163 ARG A N 1
ATOM 1326 C CA . ARG A 1 163 ? 1.867 12.940 -23.584 1.00 87.75 163 ARG A CA 1
ATOM 1327 C C . ARG A 1 163 ? 1.186 11.869 -22.744 1.00 87.75 163 ARG A C 1
ATOM 1329 O O . ARG A 1 163 ? 1.789 11.288 -21.840 1.00 87.75 163 ARG A O 1
ATOM 1336 N N . ALA A 1 164 ? -0.067 11.582 -23.084 1.00 91.31 164 ALA A N 1
ATOM 1337 C CA . ALA A 1 164 ? -0.788 10.435 -22.553 1.00 91.31 164 ALA A CA 1
ATOM 1338 C C . ALA A 1 164 ? -0.117 9.138 -23.024 1.00 91.31 164 ALA A C 1
ATOM 1340 O O . ALA A 1 164 ? 0.078 8.938 -24.225 1.00 91.31 164 ALA A O 1
ATOM 1341 N N . LEU A 1 165 ? 0.218 8.258 -22.082 1.00 91.88 165 LEU A N 1
ATOM 1342 C CA . LEU A 1 165 ? 0.809 6.963 -22.392 1.00 91.88 165 LEU A CA 1
ATOM 1343 C C . LEU A 1 165 ? -0.273 5.938 -22.723 1.00 91.88 165 LEU A C 1
ATOM 1345 O O . LEU A 1 165 ? -1.315 5.856 -22.066 1.00 91.88 165 LEU A O 1
ATOM 1349 N N . THR A 1 166 ? 0.003 5.106 -23.718 1.00 92.12 166 THR A N 1
ATOM 1350 C CA . THR A 1 166 ? -0.820 3.935 -24.031 1.00 92.12 166 THR A CA 1
ATOM 1351 C C . THR A 1 166 ? -0.533 2.773 -23.075 1.00 92.12 166 THR A C 1
ATOM 1353 O O . THR A 1 166 ? 0.506 2.716 -22.408 1.00 92.12 166 THR A O 1
ATOM 1356 N N . LYS A 1 167 ? -1.446 1.796 -23.008 1.00 89.56 167 LYS A N 1
ATOM 1357 C 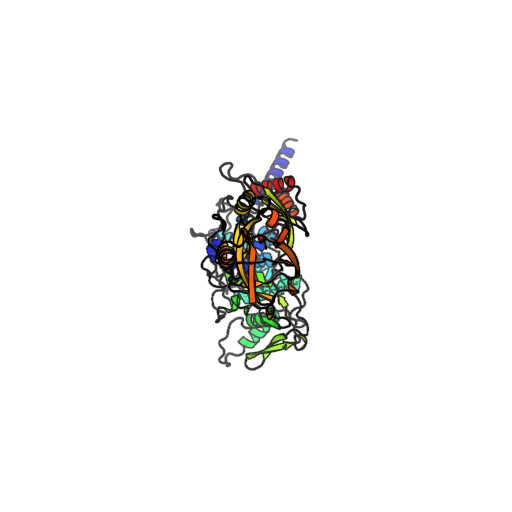CA . LYS A 1 167 ? -1.273 0.575 -22.202 1.00 89.56 167 LYS A CA 1
ATOM 1358 C C . LYS A 1 167 ? 0.021 -0.169 -22.557 1.00 89.56 167 LYS A C 1
ATOM 1360 O O . LYS A 1 167 ? 0.692 -0.664 -21.650 1.00 89.56 167 LYS A O 1
ATOM 1365 N N . ILE A 1 168 ? 0.396 -0.243 -23.839 1.00 90.12 168 ILE A N 1
ATOM 1366 C CA . ILE A 1 168 ? 1.633 -0.921 -24.260 1.00 90.12 168 ILE A CA 1
ATOM 1367 C C . ILE A 1 168 ? 2.897 -0.172 -23.841 1.00 90.12 168 ILE A C 1
ATOM 1369 O O . ILE A 1 168 ? 3.853 -0.807 -23.403 1.00 90.12 168 ILE A O 1
ATOM 1373 N N . GLU A 1 169 ? 2.890 1.159 -23.889 1.00 93.44 169 GLU A N 1
ATOM 1374 C CA . GLU A 1 169 ? 4.030 1.972 -23.455 1.00 93.44 169 GLU A CA 1
ATOM 1375 C C . GLU A 1 169 ? 4.263 1.860 -21.951 1.00 93.44 169 GLU A C 1
ATOM 1377 O O . GLU A 1 169 ? 5.404 1.717 -21.512 1.00 93.44 169 GLU A O 1
ATOM 1382 N N . VAL A 1 170 ? 3.187 1.833 -21.157 1.00 93.31 170 VAL A N 1
ATOM 1383 C CA . VAL A 1 170 ? 3.290 1.553 -19.720 1.00 93.31 170 VAL A CA 1
ATOM 1384 C C . VAL A 1 170 ? 3.868 0.155 -19.494 1.00 93.31 170 VAL A C 1
ATOM 1386 O O . VAL A 1 170 ? 4.815 0.016 -18.726 1.00 93.31 170 VAL A O 1
ATOM 1389 N N . VAL A 1 171 ? 3.380 -0.881 -20.189 1.00 93.94 171 VAL A N 1
ATOM 1390 C CA . VAL A 1 171 ? 3.937 -2.247 -20.085 1.00 93.94 171 VAL A CA 1
ATOM 1391 C C . VAL A 1 171 ? 5.428 -2.278 -20.432 1.00 93.94 171 VAL A C 1
ATOM 1393 O O . VAL A 1 171 ? 6.218 -2.854 -19.683 1.00 93.94 171 VAL A O 1
ATOM 1396 N N . LYS A 1 172 ? 5.832 -1.633 -21.529 1.00 95.50 172 LYS A N 1
ATOM 1397 C CA . LYS A 1 172 ? 7.233 -1.519 -21.953 1.00 95.50 172 LYS A CA 1
ATOM 1398 C C . LYS A 1 172 ? 8.089 -0.837 -20.887 1.00 95.50 172 LYS A C 1
ATOM 1400 O O . LYS A 1 172 ? 9.135 -1.368 -20.508 1.00 95.50 172 LYS A O 1
ATOM 1405 N N . GLY A 1 173 ? 7.608 0.276 -20.340 1.00 96.19 173 GLY A N 1
ATOM 1406 C CA . GLY A 1 173 ? 8.238 0.980 -19.230 1.00 96.19 173 GLY A CA 1
ATOM 1407 C C . GLY A 1 173 ? 8.378 0.120 -17.970 1.00 96.19 173 GLY A C 1
ATOM 1408 O O . GLY A 1 173 ? 9.444 0.096 -17.362 1.00 96.19 173 GLY A O 1
ATOM 1409 N N . LEU A 1 174 ? 7.352 -0.658 -17.606 1.00 96.62 174 LEU A N 1
ATOM 1410 C CA . LEU A 1 174 ? 7.396 -1.579 -16.462 1.00 96.62 174 LEU A CA 1
ATOM 1411 C C . LEU A 1 174 ? 8.431 -2.698 -16.657 1.00 96.62 174 LEU A C 1
ATOM 1413 O O . LEU A 1 174 ? 9.180 -2.999 -15.727 1.00 96.62 174 LEU A O 1
ATOM 1417 N N . VAL A 1 175 ? 8.517 -3.288 -17.858 1.00 97.25 175 VAL A N 1
ATOM 1418 C CA . VAL A 1 175 ? 9.545 -4.296 -18.185 1.00 97.25 175 VAL A CA 1
ATOM 1419 C C . VAL A 1 175 ? 10.946 -3.694 -18.067 1.00 97.25 175 VAL A C 1
ATOM 1421 O O . VAL A 1 175 ? 11.828 -4.308 -17.465 1.00 97.25 175 VAL A O 1
ATOM 1424 N N . ARG A 1 176 ? 11.151 -2.480 -18.589 1.00 97.62 176 ARG A N 1
ATOM 1425 C CA . ARG A 1 176 ? 12.426 -1.751 -18.502 1.00 97.62 176 ARG A CA 1
ATOM 1426 C C . ARG A 1 176 ? 12.807 -1.425 -17.058 1.00 97.62 176 ARG A C 1
ATOM 1428 O O . ARG A 1 176 ? 13.935 -1.700 -16.658 1.00 97.62 176 ARG A O 1
ATOM 1435 N N . LEU A 1 177 ? 11.867 -0.924 -16.255 1.00 96.62 177 LEU A N 1
ATOM 1436 C CA . LEU A 1 177 ? 12.080 -0.639 -14.831 1.00 96.62 177 LEU A CA 1
ATOM 1437 C C . LEU A 1 177 ? 12.439 -1.890 -14.035 1.00 96.62 177 LEU A C 1
ATOM 1439 O O . LEU A 1 177 ? 13.401 -1.885 -13.269 1.00 96.62 177 LEU A O 1
ATOM 1443 N N . PHE A 1 178 ? 11.696 -2.977 -14.232 1.00 96.81 178 PHE A N 1
ATOM 1444 C CA . PHE A 1 178 ? 11.984 -4.238 -13.560 1.00 96.81 178 PHE A CA 1
ATOM 1445 C C . PHE A 1 178 ? 13.337 -4.818 -13.980 1.00 96.81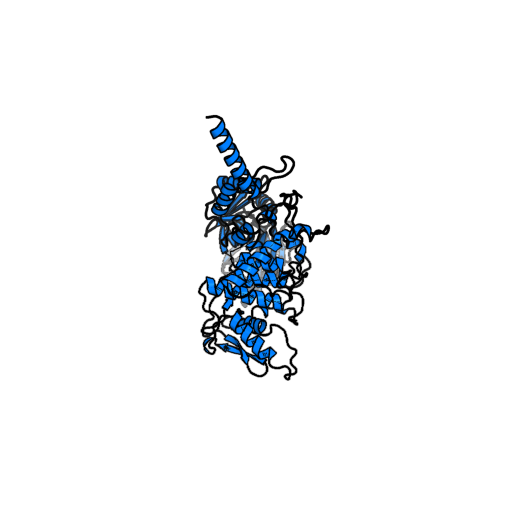 178 PHE A C 1
ATOM 1447 O O . PHE A 1 178 ? 14.058 -5.369 -13.150 1.00 96.81 178 PHE A O 1
ATOM 1454 N N . THR A 1 179 ? 13.706 -4.667 -15.253 1.00 96.44 179 THR A N 1
ATOM 1455 C CA . THR A 1 179 ? 15.017 -5.087 -15.761 1.00 96.44 179 THR A CA 1
ATOM 1456 C C . THR A 1 179 ? 16.142 -4.295 -15.103 1.00 96.44 179 THR A C 1
ATOM 1458 O O . THR A 1 179 ? 17.083 -4.897 -14.592 1.00 96.44 179 THR A O 1
ATOM 1461 N N . ALA A 1 180 ? 16.014 -2.966 -15.034 1.00 95.81 180 ALA A N 1
ATOM 1462 C CA . ALA A 1 180 ? 16.962 -2.100 -14.336 1.00 95.81 180 ALA A CA 1
ATOM 1463 C C . ALA A 1 180 ? 17.123 -2.503 -12.859 1.00 95.81 180 ALA A C 1
ATOM 1465 O O . ALA A 1 180 ? 18.243 -2.710 -12.393 1.00 95.81 180 ALA A O 1
ATOM 1466 N N . LEU A 1 181 ? 16.013 -2.710 -12.142 1.00 93.50 181 LEU A N 1
ATOM 1467 C CA . LEU A 1 181 ? 16.048 -3.169 -10.750 1.00 93.50 181 LEU A CA 1
ATOM 1468 C C . LEU A 1 181 ? 16.664 -4.561 -10.594 1.00 93.50 181 LEU A C 1
ATOM 1470 O O . LEU A 1 181 ? 17.431 -4.782 -9.660 1.00 93.50 181 LEU A O 1
ATOM 1474 N N . SER A 1 182 ? 16.361 -5.491 -11.502 1.00 93.38 182 SER A N 1
ATOM 1475 C CA . SER A 1 182 ? 16.937 -6.840 -11.477 1.00 93.38 182 SER A CA 1
ATOM 1476 C C . SER A 1 182 ? 18.457 -6.796 -11.610 1.00 93.38 182 SER A C 1
ATOM 1478 O O . SER A 1 182 ? 19.149 -7.511 -10.889 1.00 93.38 182 SER A O 1
ATOM 1480 N N . ILE A 1 183 ? 18.978 -5.908 -12.465 1.00 92.44 183 ILE A N 1
ATOM 1481 C CA . ILE A 1 183 ? 20.419 -5.668 -12.611 1.00 92.44 183 ILE A CA 1
ATOM 1482 C C . ILE A 1 183 ? 21.004 -5.088 -11.316 1.00 92.44 183 ILE A C 1
ATOM 1484 O O . ILE A 1 183 ? 21.995 -5.613 -10.814 1.00 92.44 183 ILE A O 1
ATOM 1488 N N . GLU A 1 184 ? 20.389 -4.050 -10.734 1.00 91.25 184 GLU A N 1
ATOM 1489 C CA . GLU A 1 184 ? 20.880 -3.430 -9.489 1.00 91.25 184 GLU A CA 1
ATOM 1490 C C . GLU A 1 184 ? 20.885 -4.393 -8.296 1.00 91.25 184 GLU A C 1
ATOM 1492 O O . GLU A 1 184 ? 21.783 -4.345 -7.455 1.00 91.25 184 GLU A O 1
ATOM 1497 N N . LYS A 1 185 ? 19.872 -5.258 -8.209 1.00 91.25 185 LYS A N 1
ATOM 1498 C CA . LYS A 1 185 ? 19.669 -6.196 -7.099 1.00 91.25 185 LYS A CA 1
ATOM 1499 C C . LYS A 1 185 ? 20.354 -7.548 -7.307 1.00 91.25 185 LYS A C 1
ATOM 1501 O O . LYS A 1 185 ? 20.366 -8.360 -6.385 1.00 91.25 185 LYS A O 1
ATOM 1506 N N . GLY A 1 186 ? 20.914 -7.803 -8.491 1.00 90.88 186 GLY A N 1
ATOM 1507 C CA . GLY A 1 186 ? 21.505 -9.096 -8.845 1.00 90.88 186 GLY A CA 1
ATOM 1508 C C . GLY A 1 186 ? 20.476 -10.228 -8.944 1.00 90.88 186 GLY A C 1
ATOM 1509 O O . GLY A 1 186 ? 20.794 -11.384 -8.658 1.00 90.88 186 GLY A O 1
ATOM 1510 N N . TRP A 1 187 ? 19.231 -9.913 -9.308 1.00 92.12 187 TRP A N 1
ATOM 1511 C CA . TRP A 1 187 ? 18.196 -10.919 -9.520 1.00 92.12 187 TRP A CA 1
ATOM 1512 C C . TRP A 1 187 ? 18.408 -11.670 -10.838 1.00 92.12 187 TRP A C 1
ATOM 1514 O O . TRP A 1 187 ? 18.817 -11.104 -11.847 1.00 92.12 187 TRP A O 1
ATOM 1524 N N . SER A 1 188 ? 18.092 -12.964 -10.823 1.00 88.25 188 SER A N 1
ATOM 1525 C CA . SER A 1 188 ? 18.255 -13.891 -11.951 1.00 88.25 188 SER A CA 1
ATOM 1526 C C . SER A 1 188 ? 16.895 -14.298 -12.527 1.00 88.25 188 SER A C 1
ATOM 1528 O O . SER A 1 188 ? 16.512 -15.461 -12.456 1.00 88.25 188 SER A O 1
ATOM 1530 N N . PHE A 1 189 ? 16.149 -13.325 -13.056 1.00 91.06 189 PHE A N 1
ATOM 1531 C CA . PHE A 1 189 ? 14.900 -13.561 -13.791 1.00 91.06 189 PHE A CA 1
ATOM 1532 C C . PHE A 1 189 ? 15.140 -13.415 -15.293 1.00 91.06 189 PHE A C 1
ATOM 1534 O O . PHE A 1 189 ? 15.884 -12.528 -15.710 1.00 91.06 189 PHE A O 1
ATOM 1541 N N . GLY A 1 190 ? 14.490 -14.246 -16.107 1.00 87.94 190 GLY A N 1
ATOM 1542 C CA . GLY A 1 190 ? 14.749 -14.293 -17.549 1.00 87.94 190 GLY A CA 1
ATOM 1543 C C . GLY A 1 190 ? 15.228 -15.650 -18.038 1.00 87.94 190 GLY A C 1
ATOM 1544 O O . GLY A 1 190 ? 15.010 -16.681 -17.401 1.00 87.94 190 GLY A O 1
ATOM 1545 N N . GLU A 1 191 ? 15.844 -15.632 -19.213 1.00 87.31 191 GLU A N 1
ATOM 1546 C CA . GLU A 1 191 ? 16.576 -16.760 -19.785 1.00 87.31 191 GLU A CA 1
ATOM 1547 C C . GLU A 1 191 ? 18.079 -16.544 -19.571 1.00 87.31 191 GLU A C 1
ATOM 1549 O O . GLU A 1 191 ? 18.548 -15.406 -19.513 1.00 87.31 191 GLU A O 1
ATOM 1554 N N . ASP A 1 192 ? 18.841 -17.633 -19.465 1.00 78.44 192 ASP A N 1
ATOM 1555 C CA . ASP A 1 192 ? 20.284 -17.557 -19.237 1.00 78.44 192 ASP A CA 1
ATOM 1556 C C . ASP A 1 192 ? 20.977 -16.652 -20.270 1.00 78.44 192 ASP A C 1
ATOM 1558 O O . ASP A 1 192 ? 20.892 -16.860 -21.483 1.00 78.44 192 ASP A O 1
ATOM 1562 N N . GLY A 1 193 ? 21.686 -15.637 -19.768 1.00 75.50 193 GLY A N 1
ATOM 1563 C CA . GLY A 1 193 ? 22.475 -14.712 -20.581 1.00 75.50 193 GLY A CA 1
ATOM 1564 C C . GLY A 1 193 ? 21.692 -13.595 -21.279 1.00 75.50 193 GLY A C 1
ATOM 1565 O O . GLY A 1 193 ? 22.305 -12.866 -22.056 1.00 75.50 193 GLY A O 1
ATOM 1566 N N . LYS A 1 194 ? 20.385 -13.431 -21.020 1.00 84.50 194 LYS A N 1
ATOM 1567 C CA . LYS A 1 194 ? 19.576 -12.326 -21.566 1.00 84.50 194 LYS A CA 1
ATOM 1568 C C . LYS A 1 194 ? 18.728 -11.662 -20.492 1.00 84.50 194 LYS A C 1
ATOM 1570 O O . LYS A 1 194 ? 18.086 -12.337 -19.692 1.00 84.50 194 LYS A O 1
ATOM 1575 N N . ASN A 1 195 ? 18.681 -10.334 -20.510 1.00 90.12 195 ASN A N 1
ATOM 1576 C CA . ASN A 1 195 ? 17.749 -9.595 -19.666 1.00 90.12 195 ASN A CA 1
ATOM 1577 C C . ASN A 1 195 ? 16.349 -9.538 -20.326 1.00 90.12 195 ASN A C 1
ATOM 1579 O O . ASN A 1 195 ? 16.181 -9.895 -21.495 1.00 90.12 195 ASN A O 1
ATOM 1583 N N . LEU A 1 196 ? 15.319 -9.100 -19.592 1.00 94.50 196 LEU A N 1
ATOM 1584 C CA . LEU A 1 196 ? 13.944 -9.117 -20.114 1.00 94.50 196 LEU A CA 1
ATOM 1585 C C . LEU A 1 196 ? 13.719 -8.137 -21.278 1.00 94.50 196 LEU A C 1
ATOM 1587 O O . LEU A 1 196 ? 12.858 -8.399 -22.120 1.00 94.50 196 LEU A O 1
ATOM 1591 N N . VAL A 1 197 ? 14.473 -7.034 -21.337 1.00 95.12 197 VAL A N 1
ATOM 1592 C CA . VAL A 1 197 ? 14.435 -6.082 -22.457 1.00 95.12 197 VAL A CA 1
ATOM 1593 C C . VAL A 1 197 ? 15.004 -6.736 -23.714 1.00 95.12 197 VAL A C 1
ATOM 1595 O O . VAL A 1 197 ? 14.317 -6.734 -24.732 1.00 95.12 197 VAL A O 1
ATOM 1598 N N . ASP A 1 198 ? 16.163 -7.396 -23.632 1.00 92.50 198 ASP A N 1
ATOM 1599 C CA . ASP A 1 198 ? 16.767 -8.109 -24.770 1.00 92.50 198 ASP A CA 1
ATOM 1600 C C . ASP A 1 198 ? 15.802 -9.166 -25.331 1.00 92.50 198 ASP A C 1
ATOM 1602 O O . ASP A 1 198 ? 15.604 -9.286 -26.542 1.00 92.50 198 ASP A O 1
ATOM 1606 N N . MET A 1 199 ? 15.156 -9.923 -24.435 1.00 92.50 199 MET A N 1
ATOM 1607 C CA . MET A 1 199 ? 14.159 -10.924 -24.813 1.00 92.50 199 MET A CA 1
ATOM 1608 C C . MET A 1 199 ? 12.947 -10.284 -25.509 1.00 92.50 199 MET A C 1
ATOM 1610 O O . MET A 1 199 ? 12.456 -10.811 -26.511 1.00 92.50 199 MET A O 1
ATOM 1614 N N . ALA A 1 200 ? 12.452 -9.154 -24.995 1.00 93.31 200 ALA A N 1
ATOM 1615 C CA . ALA A 1 200 ? 11.314 -8.439 -25.569 1.00 93.31 200 ALA A CA 1
ATOM 1616 C C . ALA A 1 200 ? 11.637 -7.857 -26.953 1.00 93.31 200 ALA A C 1
ATOM 1618 O O . ALA A 1 200 ? 10.824 -7.962 -27.878 1.00 93.31 200 ALA A O 1
ATOM 1619 N N . GLU A 1 201 ? 12.823 -7.277 -27.121 1.00 91.50 201 GLU A N 1
ATOM 1620 C CA . GLU A 1 201 ? 13.285 -6.704 -28.385 1.00 91.50 201 GLU A CA 1
ATOM 1621 C C . GLU A 1 201 ? 13.518 -7.783 -29.445 1.00 91.50 201 GLU A C 1
ATOM 1623 O O . GLU A 1 201 ? 13.094 -7.621 -30.592 1.00 91.50 201 GLU A O 1
ATOM 1628 N N . GLU A 1 202 ? 14.088 -8.930 -29.068 1.00 89.62 202 GLU A N 1
ATOM 1629 C CA . GLU A 1 202 ? 14.263 -10.065 -29.975 1.00 89.62 202 GLU A CA 1
ATOM 1630 C C . GLU A 1 202 ? 12.918 -10.603 -30.483 1.00 89.62 202 GLU A C 1
ATOM 1632 O O . GLU A 1 202 ? 12.753 -10.837 -31.685 1.00 89.62 202 GLU A O 1
ATOM 1637 N N . ILE A 1 203 ? 11.933 -10.775 -29.593 1.00 87.12 203 ILE A N 1
ATOM 1638 C CA . ILE A 1 203 ? 10.582 -11.204 -29.985 1.00 87.12 203 ILE A CA 1
ATOM 1639 C C . ILE A 1 203 ? 9.944 -10.159 -30.904 1.00 87.12 203 ILE A C 1
ATOM 1641 O O . ILE A 1 203 ? 9.393 -10.515 -31.946 1.00 87.12 203 ILE A O 1
ATOM 1645 N N . THR A 1 204 ? 10.049 -8.875 -30.559 1.00 85.88 204 THR A N 1
ATOM 1646 C CA . THR A 1 204 ? 9.495 -7.778 -31.365 1.00 85.88 204 THR A CA 1
ATOM 1647 C C . THR A 1 204 ? 10.112 -7.751 -32.765 1.00 85.88 204 THR A C 1
ATOM 1649 O O . THR A 1 204 ? 9.386 -7.681 -33.754 1.00 85.88 204 THR A O 1
ATOM 1652 N N . SER A 1 205 ? 11.436 -7.883 -32.872 1.00 84.19 205 SER A N 1
ATOM 1653 C CA . SER A 1 205 ? 12.161 -7.935 -34.148 1.00 84.19 205 SER A CA 1
ATOM 1654 C C . SER A 1 205 ? 11.722 -9.121 -35.012 1.00 84.19 205 SER A C 1
ATOM 1656 O O . SER A 1 205 ? 11.418 -8.961 -36.197 1.00 84.19 205 SER A O 1
ATOM 1658 N N . ARG A 1 206 ? 11.582 -10.310 -34.406 1.00 79.88 206 ARG A N 1
ATOM 1659 C CA . ARG A 1 206 ? 11.071 -11.499 -35.103 1.00 79.88 206 ARG A CA 1
ATOM 1660 C C . ARG A 1 206 ? 9.662 -11.279 -35.643 1.00 79.88 206 ARG A C 1
ATOM 1662 O O . ARG A 1 206 ? 9.389 -11.722 -36.751 1.00 79.88 206 ARG A O 1
ATOM 1669 N N . LEU A 1 207 ? 8.785 -10.608 -34.896 1.00 74.19 207 LEU A N 1
ATOM 1670 C CA . LEU A 1 207 ? 7.401 -10.352 -35.308 1.00 74.19 207 LEU A CA 1
ATOM 1671 C C . LEU A 1 207 ? 7.295 -9.291 -36.417 1.00 74.19 207 LEU A C 1
ATOM 1673 O O . LEU A 1 207 ? 6.518 -9.490 -37.349 1.00 74.19 207 LEU A O 1
ATOM 1677 N N . LYS A 1 208 ? 8.128 -8.239 -36.384 1.00 68.69 208 LYS A N 1
ATOM 1678 C CA . LYS A 1 208 ? 8.238 -7.226 -37.459 1.00 68.69 208 LYS A CA 1
ATOM 1679 C C . LYS A 1 208 ? 8.686 -7.822 -38.806 1.00 68.69 208 LYS A C 1
ATOM 1681 O O . LYS A 1 208 ? 8.408 -7.275 -39.865 1.00 68.69 208 LYS A O 1
ATOM 1686 N N . GLY A 1 209 ? 9.372 -8.967 -38.795 1.00 57.88 209 GLY A N 1
ATOM 1687 C CA . GLY A 1 209 ? 9.839 -9.659 -40.004 1.00 57.88 209 GLY A CA 1
ATOM 1688 C C . GLY A 1 209 ? 8.771 -10.440 -40.788 1.00 57.88 209 GLY A C 1
ATOM 1689 O O . GLY A 1 209 ? 9.108 -11.018 -41.824 1.00 57.88 209 GLY A O 1
ATOM 1690 N N . TYR A 1 210 ? 7.505 -10.487 -40.340 1.00 55.62 210 TYR A N 1
ATOM 1691 C CA . TYR A 1 210 ? 6.428 -11.281 -40.965 1.00 55.62 210 TYR A CA 1
ATOM 1692 C C . TYR A 1 210 ? 5.252 -10.443 -41.524 1.00 55.62 210 TYR A C 1
ATOM 1694 O O . TYR A 1 210 ? 4.094 -10.700 -41.168 1.00 55.62 210 TYR A O 1
ATOM 1702 N N . PRO A 1 211 ? 5.478 -9.548 -42.508 1.00 49.62 211 PRO A N 1
ATOM 1703 C CA . PRO A 1 211 ? 4.414 -8.736 -43.116 1.00 49.62 211 PRO A CA 1
ATOM 1704 C C . PRO A 1 211 ? 3.372 -9.559 -43.906 1.00 49.62 211 PRO A C 1
ATOM 1706 O O . PRO A 1 211 ? 2.307 -9.059 -44.254 1.00 49.62 211 PRO A O 1
ATOM 1709 N N . LYS A 1 212 ? 3.642 -10.844 -44.195 1.00 44.44 212 LYS A N 1
ATOM 1710 C CA . LYS A 1 212 ? 2.738 -11.750 -44.939 1.00 44.44 212 LYS A CA 1
ATOM 1711 C C . LYS A 1 212 ? 1.844 -12.634 -44.061 1.00 44.44 212 LYS A C 1
ATOM 1713 O O . LYS A 1 212 ? 1.087 -13.437 -44.597 1.00 44.44 212 LYS A O 1
ATOM 1718 N N . SER A 1 213 ? 1.930 -12.527 -42.736 1.00 49.53 213 SER A N 1
ATOM 1719 C CA . SER A 1 213 ? 1.189 -13.409 -41.819 1.00 49.53 213 SER A CA 1
ATOM 1720 C C . SER A 1 213 ? -0.284 -13.020 -41.622 1.00 49.53 213 SER A C 1
ATOM 1722 O O . SER A 1 213 ? -1.034 -13.782 -41.018 1.00 49.53 213 SER A O 1
ATOM 1724 N N . GLY A 1 214 ? -0.719 -11.854 -42.121 1.00 41.56 214 GLY A N 1
ATOM 1725 C CA . GLY A 1 214 ? -2.081 -11.342 -41.906 1.00 41.56 214 GLY A CA 1
ATOM 1726 C C . GLY A 1 214 ? -2.370 -10.935 -40.454 1.00 41.56 214 GLY A C 1
ATOM 1727 O O . GLY A 1 214 ? -3.497 -10.563 -40.133 1.00 41.56 214 GLY A O 1
ATOM 1728 N N . ILE A 1 215 ? -1.364 -10.991 -39.579 1.00 50.88 215 ILE A N 1
ATOM 1729 C CA . ILE A 1 215 ? -1.430 -10.523 -38.198 1.00 50.88 215 ILE A CA 1
ATOM 1730 C C . ILE A 1 215 ? -1.161 -9.017 -38.231 1.00 50.88 215 ILE A C 1
ATOM 1732 O O . ILE A 1 215 ? -0.156 -8.587 -38.792 1.00 50.88 215 ILE A O 1
ATOM 1736 N N . ARG A 1 216 ? -2.063 -8.206 -37.661 1.00 52.47 216 ARG A N 1
ATOM 1737 C CA . ARG A 1 216 ? -1.808 -6.774 -37.437 1.00 52.47 216 ARG A CA 1
ATOM 1738 C C . ARG A 1 216 ? -0.502 -6.649 -36.647 1.00 52.47 216 ARG A C 1
ATOM 1740 O O . ARG A 1 216 ? -0.419 -7.203 -35.553 1.00 52.47 216 ARG A O 1
ATOM 1747 N N . GLU A 1 217 ? 0.492 -5.953 -37.194 1.00 55.34 217 GLU A N 1
ATOM 1748 C CA . GLU A 1 217 ? 1.695 -5.602 -36.440 1.00 55.34 217 GLU A CA 1
ATOM 1749 C C . GLU A 1 217 ? 1.265 -4.760 -35.238 1.00 55.34 217 GLU A C 1
ATOM 1751 O O . GLU A 1 217 ? 0.698 -3.680 -35.385 1.00 55.34 217 GLU A O 1
ATOM 1756 N N . ILE A 1 218 ? 1.455 -5.307 -34.040 1.00 61.50 218 ILE A N 1
ATOM 1757 C CA . ILE A 1 218 ? 1.360 -4.542 -32.804 1.00 61.50 218 ILE A CA 1
ATOM 1758 C C . ILE A 1 218 ? 2.794 -4.115 -32.517 1.00 61.50 218 ILE A C 1
ATOM 1760 O O . ILE A 1 218 ? 3.649 -4.965 -32.244 1.00 61.50 218 ILE A O 1
ATOM 1764 N N . GLU A 1 219 ? 3.068 -2.818 -32.638 1.00 66.56 219 GLU A N 1
ATOM 1765 C CA . GLU A 1 219 ? 4.324 -2.241 -32.164 1.00 66.56 219 GLU A CA 1
ATOM 1766 C C . GLU A 1 219 ? 4.567 -2.704 -30.719 1.00 66.56 219 GLU A C 1
ATOM 1768 O O . GLU A 1 219 ? 3.642 -2.769 -29.910 1.00 66.56 219 GLU A O 1
ATOM 1773 N N . ASP A 1 220 ? 5.793 -3.140 -30.421 1.00 75.88 220 ASP A N 1
ATOM 1774 C CA . ASP A 1 220 ? 6.195 -3.620 -29.091 1.00 75.88 220 ASP A CA 1
ATOM 1775 C C . ASP A 1 220 ? 5.488 -4.884 -28.560 1.00 75.88 220 ASP A C 1
ATOM 1777 O O . ASP A 1 220 ? 5.547 -5.185 -27.365 1.00 75.88 220 ASP A O 1
ATOM 1781 N N . ALA A 1 221 ? 4.905 -5.711 -29.439 1.00 78.44 221 ALA A N 1
ATOM 1782 C CA . ALA A 1 221 ? 4.288 -6.992 -29.068 1.00 78.44 221 ALA A CA 1
ATOM 1783 C C . ALA A 1 221 ? 5.186 -7.920 -28.222 1.00 78.44 221 ALA A C 1
ATOM 1785 O O . ALA A 1 221 ? 4.681 -8.701 -27.409 1.00 78.44 221 ALA A O 1
ATOM 1786 N N . GLY A 1 222 ? 6.513 -7.847 -28.385 1.00 87.75 222 GLY A N 1
ATOM 1787 C CA . GLY A 1 222 ? 7.446 -8.619 -27.570 1.00 87.75 222 GLY A CA 1
ATOM 1788 C C . GLY A 1 222 ? 7.439 -8.212 -26.097 1.00 87.75 222 GLY A C 1
ATOM 1789 O O . GLY A 1 222 ? 7.493 -9.093 -25.242 1.00 87.75 222 GLY A O 1
ATOM 1790 N N . TYR A 1 223 ? 7.264 -6.926 -25.777 1.00 91.31 223 TYR A N 1
ATOM 1791 C CA . TYR A 1 223 ? 7.163 -6.464 -24.388 1.00 91.31 223 TYR A CA 1
ATOM 1792 C C . TYR A 1 223 ? 5.900 -6.984 -23.711 1.00 91.31 223 TYR A C 1
ATOM 1794 O O . TYR A 1 223 ? 5.978 -7.474 -22.587 1.00 91.31 223 TYR A O 1
ATOM 1802 N N . LEU A 1 224 ? 4.757 -6.974 -24.404 1.00 87.94 224 LEU A N 1
ATOM 1803 C CA . LEU A 1 224 ? 3.530 -7.578 -23.880 1.00 87.94 224 LEU A CA 1
ATOM 1804 C C . LEU A 1 224 ? 3.699 -9.085 -23.653 1.00 87.94 224 LEU A C 1
ATOM 1806 O O . LEU A 1 224 ? 3.318 -9.598 -22.602 1.00 87.94 224 LEU A O 1
ATOM 1810 N N . SER A 1 225 ? 4.314 -9.788 -24.609 1.00 87.31 225 SER A N 1
ATOM 1811 C CA . SER A 1 225 ? 4.573 -11.224 -24.482 1.00 87.31 225 SER A CA 1
ATOM 1812 C C . SER A 1 225 ? 5.484 -11.541 -23.294 1.00 87.31 225 SER A C 1
ATOM 1814 O O . SER A 1 225 ? 5.235 -12.515 -22.584 1.00 87.31 225 SER A O 1
ATOM 1816 N N . ILE A 1 226 ? 6.541 -10.753 -23.081 1.00 92.38 226 ILE A N 1
ATOM 1817 C CA . ILE A 1 226 ? 7.441 -10.907 -21.935 1.00 92.38 226 ILE A CA 1
ATOM 1818 C C . ILE A 1 226 ? 6.723 -10.576 -20.637 1.00 92.38 226 ILE A C 1
ATOM 1820 O O . ILE A 1 226 ? 6.819 -11.352 -19.691 1.00 92.38 226 ILE A O 1
ATOM 1824 N N . PHE A 1 227 ? 5.948 -9.497 -20.596 1.00 92.25 227 PHE A N 1
ATOM 1825 C CA . PHE A 1 227 ? 5.184 -9.130 -19.413 1.00 92.25 227 PHE A CA 1
ATOM 1826 C C . PHE A 1 227 ? 4.218 -10.252 -19.002 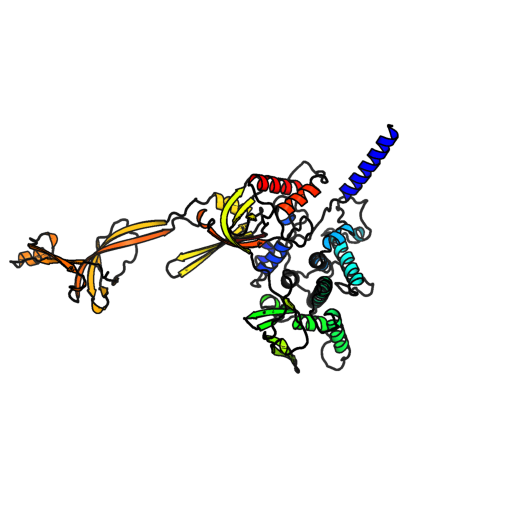1.00 92.25 227 PHE A C 1
ATOM 1828 O O . PHE A 1 227 ? 4.225 -10.702 -17.859 1.00 92.25 227 PHE A O 1
ATOM 1835 N N . GLU A 1 228 ? 3.447 -10.797 -19.946 1.00 89.12 228 GLU A N 1
ATOM 1836 C CA . GLU A 1 228 ? 2.520 -11.894 -19.658 1.00 89.12 228 GLU A CA 1
ATOM 1837 C C . GLU A 1 228 ? 3.209 -13.200 -19.235 1.00 89.12 228 GLU A C 1
ATOM 1839 O O . GLU A 1 228 ? 2.654 -13.953 -18.434 1.00 89.12 228 GLU A O 1
ATOM 1844 N N . LYS A 1 229 ? 4.391 -13.485 -19.795 1.00 90.81 229 LYS A N 1
ATOM 1845 C CA . LYS A 1 229 ? 5.164 -14.710 -19.531 1.00 90.81 229 LYS A CA 1
ATOM 1846 C C . LYS A 1 229 ? 5.933 -14.638 -18.209 1.00 90.81 229 LYS A C 1
ATOM 1848 O O . LYS A 1 229 ? 6.038 -15.649 -17.520 1.00 90.81 229 LYS A O 1
ATOM 1853 N N . MET A 1 230 ? 6.492 -13.473 -17.889 1.00 93.94 230 MET A N 1
ATOM 1854 C CA . MET A 1 230 ? 7.505 -13.310 -16.842 1.00 93.94 230 MET A CA 1
ATOM 1855 C C . MET A 1 230 ? 6.964 -12.672 -15.565 1.00 93.94 230 MET A C 1
ATOM 1857 O O . MET A 1 230 ? 7.574 -12.862 -14.519 1.00 93.94 230 MET A O 1
ATOM 1861 N N . PHE A 1 231 ? 5.839 -11.947 -15.624 1.00 95.75 231 PHE A N 1
ATOM 1862 C CA . PHE A 1 231 ? 5.275 -11.246 -14.470 1.00 95.75 231 PHE A CA 1
ATOM 1863 C C . PHE A 1 231 ? 4.043 -11.977 -13.961 1.00 95.75 231 PHE A C 1
ATOM 1865 O O . PHE A 1 231 ? 2.921 -11.764 -14.437 1.00 95.75 231 PHE A O 1
ATOM 1872 N N . LEU A 1 232 ? 4.269 -12.876 -13.005 1.00 95.31 232 LEU A N 1
ATOM 1873 C CA . LEU A 1 232 ? 3.273 -13.830 -12.541 1.00 95.31 232 LEU A CA 1
ATOM 1874 C C . LEU A 1 232 ? 2.874 -13.578 -11.085 1.00 95.31 232 LEU A C 1
ATOM 1876 O O . LEU A 1 232 ? 3.602 -12.975 -10.309 1.00 95.31 232 LEU A O 1
ATOM 1880 N N . THR A 1 233 ? 1.701 -14.065 -10.700 1.00 94.19 233 THR A N 1
ATOM 1881 C CA . THR A 1 233 ? 1.203 -14.048 -9.323 1.00 94.19 233 THR A CA 1
ATOM 1882 C C . THR A 1 233 ? 0.363 -15.290 -9.043 1.00 94.19 233 THR A C 1
ATOM 1884 O O . THR A 1 233 ? -0.186 -15.887 -9.969 1.00 94.19 233 THR A O 1
ATOM 1887 N N . SER A 1 234 ? 0.248 -15.698 -7.781 1.00 90.75 234 SER A N 1
ATOM 1888 C CA . SER A 1 234 ? -0.564 -16.853 -7.386 1.00 90.75 234 SER A CA 1
ATOM 1889 C C . SER A 1 234 ? -2.036 -16.478 -7.231 1.00 90.75 234 SER A C 1
ATOM 1891 O O . SER A 1 234 ? -2.377 -15.555 -6.497 1.00 90.75 234 SER A O 1
ATOM 1893 N N . VAL A 1 235 ? -2.919 -17.239 -7.882 1.00 83.19 235 VAL A N 1
ATOM 1894 C CA . VAL A 1 235 ? -4.385 -17.112 -7.707 1.00 83.19 235 VAL A CA 1
ATOM 1895 C C . VAL A 1 235 ? -4.910 -18.165 -6.740 1.00 83.19 235 VAL A C 1
ATOM 1897 O O . VAL A 1 235 ? -5.826 -17.915 -5.964 1.00 83.19 235 VAL A O 1
ATOM 1900 N N . GLU A 1 236 ? -4.308 -19.349 -6.780 1.00 82.62 236 GLU A N 1
ATOM 1901 C CA . GLU A 1 236 ? -4.607 -20.480 -5.913 1.00 82.62 236 GLU A CA 1
ATOM 1902 C C . GLU A 1 236 ? -3.307 -21.234 -5.615 1.00 82.62 236 GLU A C 1
ATOM 1904 O O . GLU A 1 236 ? -2.297 -21.060 -6.307 1.00 82.62 236 GLU A O 1
ATOM 1909 N N . LYS A 1 237 ? -3.302 -22.050 -4.555 1.00 82.44 237 LYS A N 1
ATOM 1910 C CA . LYS A 1 237 ? -2.103 -22.795 -4.155 1.00 82.44 237 LYS A CA 1
ATOM 1911 C C . LYS A 1 237 ? -1.619 -23.657 -5.324 1.00 82.44 237 LYS A C 1
ATOM 1913 O O . LYS A 1 237 ? -2.377 -24.484 -5.825 1.00 82.44 237 LYS A O 1
ATOM 1918 N N . GLY A 1 238 ? -0.361 -23.489 -5.724 1.00 86.69 238 GLY A N 1
ATOM 1919 C CA . GLY A 1 238 ? 0.233 -24.293 -6.789 1.00 86.69 238 GLY A CA 1
ATOM 1920 C C . GLY A 1 238 ? 0.005 -23.764 -8.208 1.00 86.69 238 GLY A C 1
ATOM 1921 O O . GLY A 1 238 ? 0.420 -24.432 -9.150 1.00 86.69 238 GLY A O 1
ATOM 1922 N N . LYS A 1 239 ? -0.664 -22.616 -8.403 1.00 92.81 239 LYS A N 1
ATOM 1923 C CA . LYS A 1 239 ? -0.961 -22.092 -9.745 1.00 92.81 239 LYS A CA 1
ATOM 1924 C C . LYS A 1 239 ? -0.817 -20.579 -9.838 1.00 92.81 239 LYS A C 1
ATOM 1926 O O . LYS A 1 239 ? -1.469 -19.813 -9.119 1.00 92.81 239 LYS A O 1
ATOM 1931 N N . CYS A 1 240 ? -0.022 -20.163 -10.813 1.00 93.81 240 CYS A N 1
ATOM 1932 C CA . CYS A 1 240 ? 0.267 -18.773 -11.109 1.00 93.81 240 CYS A CA 1
ATOM 1933 C C . CYS A 1 240 ? -0.445 -18.307 -12.381 1.00 93.81 240 CYS A C 1
ATOM 1935 O O . CYS A 1 240 ? -0.635 -19.079 -13.312 1.00 93.81 240 CYS A O 1
ATOM 1937 N N . VAL A 1 241 ? -0.798 -17.027 -12.457 1.00 92.38 241 VAL A N 1
ATOM 1938 C CA . VAL A 1 241 ? -1.293 -16.354 -13.668 1.00 92.38 241 VAL A CA 1
ATOM 1939 C C . VAL A 1 241 ? -0.506 -15.071 -13.892 1.00 92.38 241 VAL A C 1
ATOM 1941 O O . VAL A 1 241 ? 0.145 -14.580 -12.976 1.00 92.38 241 VAL A O 1
ATOM 1944 N N . SER A 1 242 ? -0.583 -14.495 -15.090 1.00 90.25 242 SER A N 1
ATOM 1945 C CA . SER A 1 242 ? -0.006 -13.169 -15.318 1.00 90.25 242 SER A CA 1
ATOM 1946 C C . SER A 1 242 ? -0.713 -12.098 -14.487 1.00 90.25 242 SER A C 1
ATOM 1948 O O . SER A 1 242 ? -1.942 -12.096 -14.416 1.00 90.25 242 SER A O 1
ATOM 1950 N N . VAL A 1 243 ? 0.048 -11.157 -13.923 1.00 89.31 243 VAL A N 1
ATOM 1951 C CA . VAL A 1 243 ? -0.486 -10.055 -13.104 1.00 89.31 243 VAL A CA 1
ATOM 1952 C C . VAL A 1 243 ? -1.585 -9.281 -13.843 1.00 89.31 243 VAL A C 1
ATOM 1954 O O . VAL A 1 243 ? -2.653 -9.066 -13.282 1.00 89.31 243 VAL A O 1
ATOM 1957 N N . VAL A 1 244 ? -1.410 -8.960 -15.130 1.00 82.56 244 VAL A N 1
ATOM 1958 C CA . VAL A 1 244 ? -2.432 -8.241 -15.929 1.00 82.56 244 VAL A CA 1
ATOM 1959 C C . VAL A 1 244 ? -3.722 -9.033 -16.161 1.00 82.56 244 VAL A C 1
ATOM 1961 O O . VAL A 1 244 ? -4.718 -8.461 -16.592 1.00 82.56 244 VAL A O 1
ATOM 1964 N N . LYS A 1 245 ? -3.738 -10.336 -15.854 1.00 81.06 245 LYS A N 1
ATOM 1965 C CA . LYS A 1 245 ? -4.935 -11.186 -15.941 1.00 81.06 245 LYS A CA 1
ATOM 1966 C C . LYS A 1 245 ? -5.739 -11.244 -14.643 1.00 81.06 245 LYS A C 1
ATOM 1968 O O . LYS A 1 245 ? -6.760 -11.932 -14.605 1.00 81.06 245 LYS A O 1
ATOM 1973 N N . LEU A 1 246 ? -5.311 -10.555 -13.583 1.00 81.81 246 LEU A N 1
ATOM 1974 C CA . LEU A 1 246 ? -6.098 -10.462 -12.354 1.00 81.81 246 LEU A CA 1
ATOM 1975 C C . LEU A 1 246 ? -7.453 -9.786 -12.631 1.00 81.81 246 LEU A C 1
ATOM 1977 O O . LEU A 1 246 ? -7.511 -8.872 -13.454 1.00 81.81 246 LEU A O 1
ATOM 1981 N N . PRO A 1 247 ? -8.543 -10.177 -11.939 1.00 76.12 247 PRO A N 1
ATOM 1982 C CA . PRO A 1 247 ? -9.903 -9.739 -12.271 1.00 76.12 247 PRO A CA 1
ATOM 1983 C C . PRO A 1 247 ? -10.109 -8.224 -12.340 1.00 76.12 247 PRO A C 1
ATOM 1985 O O . PRO A 1 247 ? -10.949 -7.762 -13.100 1.00 76.12 247 PRO A O 1
ATOM 1988 N N . TYR A 1 248 ? -9.349 -7.453 -11.568 1.00 74.50 248 TYR A N 1
ATOM 1989 C CA . TYR A 1 248 ? -9.438 -5.994 -11.537 1.00 74.50 248 TYR A CA 1
ATOM 1990 C C . TYR A 1 248 ? -8.566 -5.288 -12.591 1.00 74.50 248 TYR A C 1
ATOM 1992 O O . TYR A 1 248 ? -8.782 -4.111 -12.856 1.00 74.50 248 TYR A O 1
ATOM 2000 N N . PHE A 1 249 ? -7.623 -5.993 -13.227 1.00 76.69 249 PHE A N 1
ATOM 2001 C CA . PHE A 1 249 ? -6.888 -5.513 -14.408 1.00 76.69 249 PHE A CA 1
ATOM 2002 C C . PHE A 1 249 ? -7.480 -6.037 -15.722 1.00 76.69 249 PHE A C 1
ATOM 2004 O O . PHE A 1 249 ? -7.352 -5.384 -16.754 1.00 76.69 249 PHE A O 1
ATOM 2011 N N . ALA A 1 250 ? -8.149 -7.192 -15.664 1.00 64.19 250 ALA A N 1
ATOM 2012 C CA . ALA A 1 250 ? -8.778 -7.882 -16.787 1.00 64.19 250 ALA A CA 1
ATOM 2013 C C . ALA A 1 250 ? -10.306 -7.686 -16.866 1.00 64.19 250 ALA A C 1
ATOM 2015 O O . ALA A 1 250 ? -10.946 -8.262 -17.748 1.00 64.19 250 ALA A O 1
ATOM 2016 N N . SER A 1 251 ? -10.908 -6.912 -15.949 1.00 50.88 251 SER A N 1
ATOM 2017 C CA . SER A 1 251 ? -12.328 -6.517 -16.011 1.00 50.88 251 SER A CA 1
ATOM 2018 C C . SER A 1 251 ? -12.645 -5.797 -17.323 1.00 50.88 251 SER A C 1
ATOM 2020 O O . SER A 1 251 ? -13.735 -5.953 -17.873 1.00 50.88 251 SER A O 1
ATOM 2022 N N . ASP A 1 252 ? -11.647 -5.111 -17.870 1.00 48.75 252 ASP A N 1
ATOM 2023 C CA . ASP A 1 252 ? -11.593 -4.667 -19.250 1.00 48.75 252 ASP A CA 1
ATOM 2024 C C . ASP A 1 252 ? -11.224 -5.878 -20.130 1.00 48.75 252 ASP A C 1
ATOM 2026 O O . ASP A 1 252 ? -10.054 -6.153 -20.399 1.00 48.75 252 ASP A O 1
ATOM 2030 N N . ARG A 1 253 ? -12.226 -6.673 -20.545 1.00 45.75 253 ARG A N 1
ATOM 2031 C CA . ARG A 1 253 ? -12.049 -7.894 -21.374 1.00 45.75 253 ARG A CA 1
ATOM 2032 C C . ARG A 1 253 ? -11.333 -7.647 -22.713 1.00 45.75 253 ARG A C 1
ATOM 2034 O O . ARG A 1 253 ? -11.052 -8.598 -23.440 1.00 45.75 253 ARG A O 1
ATOM 2041 N N . ASN A 1 254 ? -11.016 -6.393 -23.006 1.00 54.88 254 ASN A N 1
ATOM 2042 C CA . ASN A 1 254 ? -10.344 -5.912 -24.187 1.00 54.88 254 ASN A CA 1
ATOM 2043 C C . ASN A 1 254 ? -9.075 -5.135 -23.790 1.00 54.88 254 ASN A C 1
ATOM 2045 O O . ASN A 1 254 ? -9.037 -3.907 -23.837 1.00 54.88 254 ASN A O 1
ATOM 2049 N N . PHE A 1 255 ? -7.999 -5.835 -23.407 1.00 70.88 255 PHE A N 1
ATOM 2050 C CA . PHE A 1 255 ? -6.677 -5.203 -23.398 1.00 70.88 255 PHE A CA 1
ATOM 2051 C C . PHE A 1 255 ? -6.332 -4.806 -24.839 1.00 70.88 255 PHE A C 1
ATOM 2053 O O . PHE A 1 255 ? -5.911 -5.634 -25.647 1.00 70.88 255 PHE A O 1
ATOM 2060 N N . HIS A 1 256 ? -6.561 -3.541 -25.170 1.00 77.81 256 HIS A N 1
ATOM 2061 C CA . HIS A 1 256 ? -6.158 -2.935 -26.426 1.00 77.81 256 HIS A CA 1
ATOM 2062 C C . HIS A 1 256 ? -4.835 -2.195 -26.196 1.00 77.81 256 HIS A C 1
ATOM 2064 O O . HIS A 1 256 ? -4.813 -1.210 -25.460 1.00 77.81 256 HIS A O 1
ATOM 2070 N N . PRO A 1 257 ? -3.720 -2.667 -26.787 1.00 79.19 257 PRO A N 1
ATOM 2071 C CA . PRO A 1 257 ? -2.385 -2.117 -26.534 1.00 79.19 257 PRO A CA 1
ATOM 2072 C C . PRO A 1 257 ? -2.281 -0.604 -26.776 1.00 79.19 257 PRO A C 1
ATOM 2074 O O . PRO A 1 257 ? -1.566 0.081 -26.053 1.00 79.19 257 PRO A O 1
ATOM 2077 N N . THR A 1 258 ? -3.022 -0.097 -27.763 1.00 84.31 258 THR A N 1
ATOM 2078 C CA . THR A 1 258 ? -3.024 1.305 -28.206 1.00 84.31 258 THR A CA 1
ATOM 2079 C C . THR A 1 258 ? -3.956 2.211 -27.408 1.00 84.31 258 THR A C 1
ATOM 2081 O O . THR A 1 258 ? -3.940 3.420 -27.619 1.00 84.31 258 THR A O 1
ATOM 2084 N N . ASP A 1 259 ? -4.799 1.659 -26.532 1.00 87.31 259 ASP A N 1
ATOM 2085 C CA . ASP A 1 259 ? -5.683 2.485 -25.715 1.00 87.31 259 ASP A CA 1
ATOM 2086 C C . ASP A 1 259 ? -4.856 3.263 -24.683 1.00 87.31 259 ASP A C 1
ATOM 2088 O O . ASP A 1 259 ? -3.890 2.709 -24.138 1.00 87.31 259 ASP A O 1
ATOM 2092 N N . PRO A 1 260 ? -5.232 4.513 -24.359 1.00 90.75 260 PRO A N 1
ATOM 2093 C CA . PRO A 1 260 ? -4.633 5.244 -23.250 1.00 90.75 260 PRO A CA 1
ATOM 2094 C C . PRO A 1 260 ? -4.712 4.431 -21.953 1.00 90.75 260 PRO A C 1
ATOM 2096 O O . PRO A 1 260 ? -5.751 3.845 -21.642 1.00 90.75 260 PRO A O 1
ATOM 2099 N N . ALA A 1 261 ? -3.619 4.380 -21.194 1.00 90.31 261 ALA A N 1
ATOM 2100 C CA . ALA A 1 261 ? -3.578 3.699 -19.907 1.00 90.31 261 ALA A CA 1
ATOM 2101 C C . ALA A 1 261 ? -4.200 4.593 -18.823 1.00 90.31 261 ALA A C 1
ATOM 2103 O O . ALA A 1 261 ? -3.630 5.644 -18.524 1.00 90.31 261 ALA A O 1
ATOM 2104 N N . PRO A 1 262 ? -5.319 4.195 -18.186 1.00 87.88 262 PRO A N 1
ATOM 2105 C CA . PRO A 1 262 ? -5.889 4.974 -17.091 1.00 87.88 262 PRO A CA 1
ATOM 2106 C C . PRO A 1 262 ? -4.921 5.076 -15.903 1.00 87.88 262 PRO A C 1
ATOM 2108 O O . PRO A 1 262 ? -4.232 4.100 -15.580 1.00 87.88 262 PRO A O 1
ATOM 2111 N N . ARG A 1 263 ? -4.912 6.213 -15.193 1.00 84.25 263 ARG A N 1
ATOM 2112 C CA . ARG A 1 263 ? -4.062 6.435 -14.006 1.00 84.25 263 ARG A CA 1
ATOM 2113 C C . ARG A 1 263 ? -4.236 5.346 -12.956 1.00 84.25 263 ARG A C 1
ATOM 2115 O O . ARG A 1 263 ? -3.240 4.825 -12.454 1.00 84.25 263 ARG A O 1
ATOM 2122 N N . TRP A 1 264 ? -5.479 4.959 -12.649 1.00 84.00 264 TRP A N 1
ATOM 2123 C CA . TRP A 1 264 ? -5.749 3.895 -11.673 1.00 84.00 264 TRP A CA 1
ATOM 2124 C C . TRP A 1 264 ? -5.061 2.581 -12.058 1.00 84.00 264 TRP A C 1
ATOM 2126 O O . TRP A 1 264 ? -4.553 1.879 -11.184 1.00 84.00 264 TRP A O 1
ATOM 2136 N N . TRP A 1 265 ? -5.024 2.259 -13.355 1.00 87.19 265 TRP A N 1
ATOM 2137 C CA . TRP A 1 265 ? -4.502 1.000 -13.877 1.00 87.19 265 TRP A CA 1
ATOM 2138 C C . TRP A 1 265 ? -2.978 0.979 -13.800 1.00 87.19 265 TRP A C 1
ATOM 2140 O O . TRP A 1 265 ? -2.402 0.053 -13.230 1.00 87.19 265 TRP A O 1
ATOM 2150 N N . ALA A 1 266 ? -2.335 2.043 -14.287 1.00 87.75 266 ALA A N 1
ATOM 2151 C CA . ALA A 1 266 ? -0.883 2.172 -14.266 1.00 87.75 266 ALA A CA 1
ATOM 2152 C C . ALA A 1 266 ? -0.327 2.206 -12.831 1.00 87.75 266 ALA A C 1
ATOM 2154 O O . ALA A 1 266 ? 0.574 1.435 -12.504 1.00 87.75 266 ALA A O 1
ATOM 2155 N N . ILE A 1 267 ? -0.903 3.031 -11.946 1.00 84.94 267 ILE A N 1
ATOM 2156 C CA . ILE A 1 267 ? -0.454 3.159 -10.548 1.00 84.94 267 ILE A CA 1
ATOM 2157 C C . ILE A 1 267 ? -0.658 1.851 -9.778 1.00 84.94 267 ILE A C 1
ATOM 2159 O O . ILE A 1 267 ? 0.232 1.423 -9.043 1.00 84.94 267 ILE A O 1
ATOM 2163 N N . SER A 1 268 ? -1.796 1.178 -9.973 1.00 85.19 268 SER A N 1
ATOM 2164 C CA . SER A 1 268 ? -2.062 -0.110 -9.321 1.00 85.19 268 SER A CA 1
ATOM 2165 C C . SER A 1 268 ? -1.092 -1.201 -9.777 1.00 85.19 268 SER A C 1
ATOM 2167 O O . SER A 1 268 ? -0.663 -2.006 -8.952 1.00 85.19 268 SER A O 1
ATOM 2169 N N . LEU A 1 269 ? -0.724 -1.240 -11.065 1.00 88.81 269 LEU A N 1
ATOM 2170 C CA . LEU A 1 269 ? 0.270 -2.190 -11.572 1.00 88.81 269 LEU A CA 1
ATOM 2171 C C . LEU A 1 269 ? 1.658 -1.918 -11.000 1.00 88.81 269 LEU A C 1
ATOM 2173 O O . LEU A 1 269 ? 2.283 -2.843 -10.492 1.00 88.81 269 LEU A O 1
ATOM 2177 N N . VAL A 1 270 ? 2.121 -0.664 -11.025 1.00 89.38 270 VAL A N 1
ATOM 2178 C CA . VAL A 1 270 ? 3.397 -0.279 -10.398 1.00 89.38 270 VAL A CA 1
ATOM 2179 C C . VAL A 1 270 ? 3.416 -0.733 -8.943 1.00 89.38 270 VAL A C 1
ATOM 2181 O O . VAL A 1 270 ? 4.359 -1.396 -8.515 1.00 89.38 270 VAL A O 1
ATOM 2184 N N . TYR A 1 271 ? 2.364 -0.410 -8.189 1.00 86.06 271 TYR A N 1
ATOM 2185 C CA . TYR A 1 271 ? 2.263 -0.793 -6.790 1.00 86.06 271 TYR A CA 1
ATOM 2186 C C . TYR A 1 271 ? 2.370 -2.305 -6.606 1.00 86.06 271 TYR A C 1
ATOM 2188 O O . TYR A 1 271 ? 3.155 -2.773 -5.786 1.00 86.06 271 TYR A O 1
ATOM 2196 N N . TYR A 1 272 ? 1.633 -3.078 -7.401 1.00 88.62 272 TYR A N 1
ATOM 2197 C CA . TYR A 1 272 ? 1.654 -4.534 -7.315 1.00 88.62 272 TYR A CA 1
ATOM 2198 C C . TYR A 1 272 ? 3.042 -5.124 -7.598 1.00 88.62 272 TYR A C 1
ATOM 2200 O O . TYR A 1 272 ? 3.444 -6.091 -6.957 1.00 88.62 272 TYR A O 1
ATOM 2208 N N . LEU A 1 273 ? 3.771 -4.548 -8.556 1.00 91.00 273 LEU A N 1
ATOM 2209 C CA . LEU A 1 273 ? 5.057 -5.071 -9.011 1.00 91.00 273 LEU A CA 1
ATOM 2210 C C . LEU A 1 273 ? 6.245 -4.644 -8.144 1.00 91.00 273 LEU A C 1
ATOM 2212 O O . LEU A 1 273 ? 7.227 -5.375 -8.073 1.00 91.00 273 LEU A O 1
ATOM 2216 N N . PHE A 1 274 ? 6.183 -3.469 -7.514 1.00 88.75 274 PHE A N 1
ATOM 2217 C CA . PHE A 1 274 ? 7.361 -2.849 -6.895 1.00 88.75 274 PHE A CA 1
ATOM 2218 C C . PHE A 1 274 ? 7.224 -2.566 -5.392 1.00 88.75 274 PHE A C 1
ATOM 2220 O O . PHE A 1 274 ? 8.168 -2.064 -4.788 1.00 88.75 274 PHE A O 1
ATOM 2227 N N . SER A 1 275 ? 6.090 -2.896 -4.764 1.00 83.12 275 SER A N 1
ATOM 2228 C CA . SER A 1 275 ? 5.903 -2.738 -3.306 1.00 83.12 275 SER A CA 1
ATOM 2229 C C . SER A 1 275 ? 6.543 -3.850 -2.466 1.00 83.12 275 SER A C 1
ATOM 2231 O O . SER A 1 275 ? 6.725 -3.690 -1.258 1.00 83.12 275 SER A O 1
ATOM 2233 N N . LYS A 1 276 ? 6.893 -4.979 -3.087 1.00 87.31 276 LYS A N 1
ATOM 2234 C CA . LYS A 1 276 ? 7.584 -6.112 -2.465 1.00 87.31 276 LYS A CA 1
ATOM 2235 C C . LYS A 1 276 ? 8.582 -6.695 -3.463 1.00 87.31 276 LYS A C 1
ATOM 2237 O O . LYS A 1 276 ? 8.319 -6.697 -4.664 1.00 87.31 276 LYS A O 1
ATOM 2242 N N . GLU A 1 277 ? 9.720 -7.185 -2.972 1.00 91.81 277 GLU A N 1
ATOM 2243 C CA . GLU A 1 277 ? 10.672 -7.899 -3.827 1.00 91.81 277 GLU A CA 1
ATOM 2244 C C . GLU A 1 277 ? 10.010 -9.161 -4.419 1.00 91.81 277 GLU A C 1
ATOM 2246 O O . GLU A 1 277 ? 9.276 -9.855 -3.706 1.00 91.81 277 GLU A O 1
ATOM 2251 N N . PRO A 1 278 ? 10.227 -9.452 -5.714 1.00 94.31 278 PRO A N 1
ATOM 2252 C CA . PRO A 1 278 ? 9.669 -10.627 -6.364 1.00 94.31 278 PRO A CA 1
ATOM 2253 C C . PRO A 1 278 ? 10.286 -11.909 -5.801 1.00 94.31 278 PRO A C 1
ATOM 2255 O O . PRO A 1 278 ? 11.475 -11.980 -5.486 1.00 94.31 278 PRO A O 1
ATOM 2258 N N . GLU A 1 279 ? 9.480 -12.957 -5.744 1.00 94.12 279 GLU A N 1
ATOM 2259 C CA . GLU A 1 279 ? 9.902 -14.294 -5.348 1.00 94.12 279 GLU A CA 1
ATOM 2260 C C . GLU A 1 279 ? 10.183 -15.150 -6.591 1.00 94.12 279 GLU A C 1
ATOM 2262 O O . GLU A 1 279 ? 9.703 -14.870 -7.696 1.00 94.12 279 GLU A O 1
ATOM 2267 N N . LYS A 1 280 ? 10.966 -16.217 -6.415 1.00 93.12 280 LYS A N 1
ATOM 2268 C CA . LYS A 1 280 ? 11.066 -17.274 -7.427 1.00 93.12 280 LYS A CA 1
ATOM 2269 C C . LYS A 1 280 ? 9.810 -18.137 -7.392 1.00 93.12 280 LYS A C 1
ATOM 2271 O O . LYS A 1 280 ? 9.134 -18.228 -6.369 1.00 93.12 280 LYS A O 1
ATOM 2276 N N . ILE A 1 281 ? 9.497 -18.755 -8.522 1.00 94.25 281 ILE A N 1
ATOM 2277 C CA . ILE A 1 281 ? 8.384 -19.699 -8.609 1.00 94.25 281 ILE A CA 1
ATOM 2278 C C . ILE A 1 281 ? 8.902 -21.089 -8.266 1.00 94.25 281 ILE A C 1
ATOM 2280 O O . ILE A 1 281 ? 9.921 -21.521 -8.809 1.00 94.25 281 ILE A O 1
ATOM 2284 N N . GLU A 1 282 ? 8.189 -21.789 -7.386 1.00 94.62 282 GLU A N 1
ATOM 2285 C CA . GLU A 1 282 ? 8.551 -23.154 -7.012 1.00 94.62 282 GLU A CA 1
ATOM 2286 C C . GLU A 1 282 ? 8.431 -24.092 -8.221 1.00 94.62 282 GLU A C 1
ATOM 2288 O O . GLU A 1 282 ? 7.558 -23.949 -9.079 1.00 94.62 282 GLU A O 1
ATOM 2293 N N . ASP A 1 283 ? 9.315 -25.081 -8.302 1.00 95.00 283 ASP A N 1
ATOM 2294 C CA . ASP A 1 283 ? 9.462 -25.946 -9.477 1.00 95.00 283 ASP A CA 1
ATOM 2295 C C . ASP A 1 283 ? 8.195 -26.746 -9.840 1.00 95.00 283 ASP A C 1
ATOM 2297 O O . ASP A 1 283 ? 7.997 -27.121 -11.003 1.00 95.00 283 ASP A O 1
ATOM 2301 N N . ASP A 1 284 ? 7.340 -27.034 -8.860 1.00 96.06 284 ASP A N 1
ATOM 2302 C CA . ASP A 1 284 ? 6.072 -27.742 -9.020 1.00 96.06 284 ASP A CA 1
ATOM 2303 C C . ASP A 1 284 ? 4.870 -26.819 -9.279 1.00 96.06 284 ASP A C 1
ATOM 2305 O O . ASP A 1 284 ? 3.828 -27.310 -9.724 1.00 96.06 284 ASP A O 1
ATOM 2309 N N . GLU A 1 285 ? 5.007 -25.504 -9.077 1.00 96.12 285 GLU A N 1
ATOM 2310 C CA . GLU A 1 285 ? 3.942 -24.544 -9.363 1.00 96.12 285 GLU A CA 1
ATOM 2311 C C . GLU A 1 285 ? 3.644 -24.478 -10.864 1.00 96.12 285 GLU A C 1
ATOM 2313 O O . GLU A 1 285 ? 4.528 -24.449 -11.724 1.00 96.12 285 GLU A O 1
ATOM 2318 N N . LEU A 1 286 ? 2.353 -24.451 -11.187 1.00 95.50 286 LEU A N 1
ATOM 2319 C CA . LEU A 1 286 ? 1.851 -24.379 -12.547 1.00 95.50 286 LEU A CA 1
ATOM 2320 C C . LEU A 1 286 ? 1.879 -22.938 -13.056 1.00 95.50 286 LEU A C 1
ATOM 2322 O O . LEU A 1 286 ? 1.161 -22.078 -12.542 1.00 95.50 286 LEU A O 1
ATOM 2326 N N . ILE A 1 287 ? 2.635 -22.695 -14.122 1.00 94.81 287 ILE A N 1
ATOM 2327 C CA . ILE A 1 287 ? 2.733 -21.393 -14.787 1.00 94.81 287 ILE A CA 1
ATOM 2328 C C . ILE A 1 287 ? 2.046 -21.421 -16.159 1.00 94.81 287 ILE A C 1
ATOM 2330 O O . ILE A 1 287 ? 1.975 -22.482 -16.792 1.00 94.81 287 ILE A O 1
ATOM 2334 N N . PRO A 1 288 ? 1.538 -20.278 -16.652 1.00 91.50 288 PRO A N 1
ATOM 2335 C CA . PRO A 1 288 ? 0.949 -20.204 -17.978 1.00 91.50 288 PRO A CA 1
ATOM 2336 C C . PRO A 1 288 ? 2.046 -20.280 -19.048 1.00 91.50 288 PRO A C 1
ATOM 2338 O O . PRO A 1 288 ? 2.967 -19.467 -19.080 1.00 91.50 288 PRO A O 1
ATOM 2341 N N . VAL A 1 289 ? 1.909 -21.229 -19.969 1.00 88.56 289 VAL A N 1
ATOM 2342 C CA . VAL A 1 289 ? 2.792 -21.412 -21.124 1.00 88.56 289 VAL A CA 1
ATOM 2343 C C . VAL A 1 289 ? 1.948 -21.338 -22.392 1.00 88.56 289 VAL A C 1
ATOM 2345 O O . VAL A 1 289 ? 0.955 -22.054 -22.537 1.00 88.56 289 VAL A O 1
ATOM 2348 N N . ARG A 1 290 ? 2.326 -20.456 -23.324 1.00 78.69 290 ARG A N 1
ATOM 2349 C CA . ARG A 1 290 ? 1.711 -20.409 -24.657 1.00 78.69 290 ARG A CA 1
ATOM 2350 C C . ARG A 1 290 ? 2.295 -21.535 -25.512 1.00 78.69 290 ARG A C 1
ATOM 2352 O O . ARG A 1 290 ? 3.506 -21.599 -25.703 1.00 78.69 290 ARG A O 1
ATOM 2359 N N . VAL A 1 291 ? 1.435 -22.406 -26.030 1.00 76.56 291 VAL A N 1
ATOM 2360 C CA . VAL A 1 291 ? 1.791 -23.493 -26.961 1.00 76.56 291 VAL A CA 1
ATOM 2361 C C . VAL A 1 291 ? 1.282 -23.166 -28.378 1.00 76.56 291 VAL A C 1
ATOM 2363 O O . VAL A 1 291 ? 0.556 -22.175 -28.543 1.00 76.56 291 VAL A O 1
ATOM 2366 N N . PRO A 1 292 ? 1.662 -23.933 -29.426 1.00 73.44 292 PRO A N 1
ATOM 2367 C CA . PRO A 1 292 ? 1.183 -23.691 -30.789 1.00 73.44 292 PRO A CA 1
ATOM 2368 C C . PRO A 1 292 ? -0.342 -23.517 -30.864 1.00 73.44 292 PRO A C 1
ATOM 2370 O O . PRO A 1 292 ? -1.082 -24.102 -30.075 1.00 73.44 292 PRO A O 1
ATOM 2373 N N . ASN A 1 293 ? -0.810 -22.700 -31.814 1.00 61.91 293 ASN A N 1
ATOM 2374 C CA . ASN A 1 293 ? -2.198 -22.211 -31.924 1.00 61.91 293 ASN A CA 1
ATOM 2375 C C . ASN A 1 293 ? -2.647 -21.254 -30.807 1.00 61.91 293 ASN A C 1
ATOM 2377 O O . ASN A 1 293 ? -3.843 -21.056 -30.609 1.00 61.91 293 ASN A O 1
ATOM 2381 N N . ASN A 1 294 ? -1.700 -20.625 -30.107 1.00 64.38 294 ASN A N 1
ATOM 2382 C CA . ASN A 1 294 ? -1.967 -19.592 -29.104 1.00 64.38 294 ASN A CA 1
ATOM 2383 C C . ASN A 1 294 ? -2.788 -20.077 -27.894 1.00 64.38 294 ASN A C 1
ATOM 2385 O O . ASN A 1 294 ? -3.423 -19.280 -27.199 1.00 64.38 294 ASN A O 1
ATOM 2389 N N . LEU A 1 295 ? -2.773 -21.386 -27.638 1.00 75.75 295 LEU A N 1
ATOM 2390 C CA . LEU A 1 295 ? -3.403 -21.975 -26.467 1.00 75.75 295 LEU A CA 1
ATOM 2391 C C . LEU A 1 295 ? -2.525 -21.703 -25.241 1.00 75.75 295 LEU A C 1
ATOM 2393 O O . LEU A 1 295 ? -1.311 -21.892 -25.283 1.00 75.75 295 LEU A O 1
ATOM 2397 N N . VAL A 1 296 ? -3.140 -21.274 -24.140 1.00 82.12 296 VAL A N 1
ATOM 2398 C CA . VAL A 1 296 ? -2.460 -21.166 -22.845 1.00 82.12 296 VAL A CA 1
ATOM 2399 C C . VAL A 1 296 ? -2.700 -22.458 -22.079 1.00 82.12 296 VAL A C 1
ATOM 2401 O O . VAL A 1 296 ? -3.836 -22.764 -21.719 1.00 82.12 296 VAL A O 1
ATOM 2404 N N . VAL A 1 297 ? -1.632 -23.209 -21.830 1.00 89.25 297 VAL A N 1
ATOM 2405 C CA . VAL A 1 297 ? -1.638 -24.385 -20.952 1.00 89.25 297 VAL A CA 1
ATOM 2406 C C . VAL A 1 297 ? -0.912 -24.059 -19.655 1.00 89.25 297 VAL A C 1
ATOM 2408 O O . VAL A 1 297 ? -0.106 -23.136 -19.602 1.00 89.25 297 VAL A O 1
ATOM 2411 N N . TYR A 1 298 ? -1.199 -24.816 -18.604 1.00 92.88 298 TYR A N 1
ATOM 2412 C CA . TYR A 1 298 ? -0.541 -24.673 -17.311 1.00 92.88 298 TYR A CA 1
ATOM 2413 C C . TYR A 1 298 ? 0.423 -25.837 -17.120 1.00 92.88 298 TYR A C 1
ATOM 2415 O O . TYR A 1 298 ? -0.009 -26.989 -17.094 1.00 92.88 298 TYR A O 1
ATOM 2423 N N . LEU A 1 299 ? 1.717 -25.537 -17.029 1.00 94.38 299 LEU A N 1
ATOM 2424 C CA . LEU A 1 299 ? 2.780 -26.533 -16.879 1.00 94.38 299 LEU A CA 1
ATOM 2425 C C . LEU A 1 299 ? 3.592 -26.244 -15.612 1.00 94.38 299 LEU A C 1
ATOM 2427 O O . LEU A 1 299 ? 3.756 -25.071 -15.278 1.00 94.38 299 LEU A O 1
ATOM 2431 N N . PRO A 1 300 ? 4.122 -27.271 -14.922 1.00 96.00 300 PRO A N 1
ATOM 2432 C CA . PRO A 1 300 ? 5.031 -27.063 -13.799 1.00 96.00 300 PRO A CA 1
ATOM 2433 C C . PRO A 1 300 ? 6.242 -26.236 -14.233 1.00 96.00 300 PRO A C 1
ATOM 2435 O O . PRO A 1 300 ? 6.813 -26.533 -15.290 1.00 96.00 300 PRO A O 1
ATOM 2438 N N . LYS A 1 301 ? 6.662 -25.263 -13.421 1.00 95.25 301 LYS A N 1
ATOM 2439 C CA . LYS A 1 301 ? 7.791 -24.367 -13.713 1.00 95.25 301 LYS A CA 1
ATOM 2440 C C . LYS A 1 301 ? 9.066 -25.122 -14.097 1.00 95.25 301 LYS A C 1
ATOM 2442 O O . LYS A 1 301 ? 9.729 -24.732 -15.049 1.00 95.25 301 LYS A O 1
ATOM 2447 N N . LYS A 1 302 ? 9.360 -26.268 -13.474 1.00 95.06 302 LYS A N 1
ATOM 2448 C CA . LYS A 1 302 ? 10.510 -27.129 -13.840 1.00 95.06 302 LYS A CA 1
ATOM 2449 C C . LYS A 1 302 ? 10.520 -27.637 -15.288 1.00 95.06 302 LYS A C 1
ATOM 2451 O O . LYS A 1 302 ? 11.511 -28.203 -15.735 1.00 95.06 302 LYS A O 1
ATOM 2456 N N . SER A 1 303 ? 9.400 -27.517 -16.001 1.00 94.56 303 SER A N 1
ATOM 2457 C CA . SER A 1 303 ? 9.256 -27.957 -17.395 1.00 94.56 303 SER A CA 1
ATOM 2458 C C . SER A 1 303 ? 9.696 -26.890 -18.401 1.00 94.56 303 SER A C 1
ATOM 2460 O O . SER A 1 303 ? 9.681 -27.152 -19.602 1.00 94.56 303 SER A O 1
ATOM 2462 N N . VAL A 1 304 ? 10.047 -25.688 -17.936 1.00 91.56 304 VAL A N 1
ATOM 2463 C CA . VAL A 1 304 ? 10.548 -24.590 -18.764 1.00 91.56 304 VAL A CA 1
ATOM 2464 C C . VAL A 1 304 ? 11.954 -24.180 -18.328 1.00 91.56 304 VAL A C 1
ATOM 2466 O O . VAL A 1 304 ? 12.360 -24.423 -17.198 1.00 91.56 304 VAL A O 1
ATOM 2469 N N . SER A 1 305 ? 12.703 -23.554 -19.235 1.00 89.56 305 SER A N 1
ATOM 2470 C CA . SER A 1 305 ? 14.096 -23.144 -19.005 1.00 89.56 305 SER A CA 1
ATOM 2471 C C . SER A 1 305 ? 14.263 -21.709 -18.499 1.00 89.56 305 SER A C 1
ATOM 2473 O O . SER A 1 305 ? 15.389 -21.280 -18.285 1.00 89.56 305 SER A O 1
ATOM 2475 N N . TYR A 1 306 ? 13.179 -20.942 -18.382 1.00 90.81 306 TYR A N 1
ATOM 2476 C CA . TYR A 1 306 ? 13.212 -19.539 -17.963 1.00 90.81 306 TYR A CA 1
ATOM 2477 C C . TYR A 1 306 ? 12.728 -19.386 -16.521 1.00 90.81 306 TYR A C 1
ATOM 2479 O O . TYR A 1 306 ? 11.925 -20.192 -16.051 1.00 90.81 306 TYR A O 1
ATOM 2487 N N . GLU A 1 307 ? 13.171 -18.323 -15.850 1.00 93.12 307 GLU A N 1
ATOM 2488 C CA . GLU A 1 307 ? 12.812 -18.009 -14.463 1.00 93.12 307 GLU A CA 1
ATOM 2489 C C . GLU A 1 307 ? 11.875 -16.785 -14.414 1.00 93.12 307 GLU A C 1
ATOM 2491 O O . GLU A 1 307 ? 12.340 -15.652 -14.581 1.00 93.12 307 GLU A O 1
ATOM 2496 N N . PRO A 1 308 ? 10.552 -16.970 -14.230 1.00 94.00 308 PRO A N 1
ATOM 2497 C CA . PRO A 1 308 ? 9.609 -15.868 -14.055 1.00 94.00 308 PRO A CA 1
ATOM 2498 C C . PRO A 1 308 ? 9.716 -15.246 -12.663 1.00 94.00 308 PRO A C 1
ATOM 2500 O O . PRO A 1 308 ? 10.081 -15.909 -11.695 1.00 94.00 308 PRO A O 1
ATOM 2503 N N . ALA A 1 309 ? 9.305 -13.987 -12.557 1.00 95.50 309 ALA A N 1
ATOM 2504 C CA . ALA A 1 309 ? 9.165 -13.290 -11.290 1.00 95.50 309 ALA A CA 1
ATOM 2505 C C . ALA A 1 309 ? 7.749 -13.476 -10.731 1.00 95.50 309 ALA A C 1
ATOM 2507 O O . ALA A 1 309 ? 6.748 -13.237 -11.419 1.00 95.50 309 ALA A O 1
ATOM 2508 N N . LYS A 1 310 ? 7.669 -13.900 -9.467 1.00 95.56 310 LYS A N 1
ATOM 2509 C CA . LYS A 1 310 ? 6.423 -14.049 -8.720 1.00 95.56 310 LYS A CA 1
ATOM 2510 C C . LYS A 1 310 ? 6.183 -12.817 -7.859 1.00 95.56 310 LYS A C 1
ATOM 2512 O O . LYS A 1 310 ? 6.946 -12.532 -6.942 1.00 95.56 310 LYS A O 1
ATOM 2517 N N . PHE A 1 311 ? 5.100 -12.107 -8.129 1.00 94.81 311 PHE A N 1
ATOM 2518 C CA . PHE A 1 311 ? 4.721 -10.896 -7.417 1.00 94.81 311 PHE A CA 1
ATOM 2519 C C . PHE A 1 311 ? 3.579 -11.161 -6.442 1.00 94.81 311 PHE A C 1
ATOM 2521 O O . PHE A 1 311 ? 2.619 -11.883 -6.742 1.00 94.81 311 PHE A O 1
ATOM 2528 N N . SER A 1 312 ? 3.659 -10.513 -5.285 1.00 90.69 312 SER A N 1
ATOM 2529 C CA . SER A 1 312 ? 2.588 -10.461 -4.300 1.00 90.69 312 SER A CA 1
ATOM 2530 C C . SER A 1 312 ? 2.556 -9.082 -3.657 1.00 90.69 312 SER A C 1
ATOM 2532 O O . SER A 1 312 ? 3.584 -8.422 -3.527 1.00 90.69 312 SER A O 1
ATOM 2534 N N . LEU A 1 313 ? 1.387 -8.682 -3.169 1.00 86.31 313 LEU A N 1
ATOM 2535 C CA . LEU A 1 313 ? 1.278 -7.483 -2.344 1.00 86.31 313 LEU A CA 1
ATOM 2536 C C . LEU A 1 313 ? 1.983 -7.684 -0.995 1.00 86.31 313 LEU A C 1
ATOM 2538 O O . LEU A 1 313 ? 2.067 -8.821 -0.517 1.00 86.31 313 LEU A O 1
ATOM 2542 N N . PRO A 1 314 ? 2.463 -6.603 -0.361 1.00 80.56 314 PRO A N 1
ATOM 2543 C CA . PRO A 1 314 ? 2.964 -6.657 0.999 1.00 80.56 314 PRO A CA 1
ATOM 2544 C C . PRO A 1 314 ? 1.839 -7.051 1.956 1.00 80.56 314 PRO A C 1
ATOM 2546 O O . PRO A 1 314 ? 0.718 -6.528 1.892 1.00 80.56 314 PRO A O 1
ATOM 2549 N N . ASP A 1 315 ? 2.158 -7.967 2.865 1.00 82.31 315 ASP A N 1
ATOM 2550 C CA . ASP A 1 315 ? 1.276 -8.289 3.973 1.00 82.31 315 ASP A CA 1
ATOM 2551 C C . ASP A 1 315 ? 1.158 -7.085 4.906 1.00 82.31 315 ASP A C 1
ATOM 2553 O O . ASP A 1 315 ? 2.122 -6.365 5.173 1.00 82.31 315 ASP A O 1
ATOM 2557 N N . ALA A 1 316 ? -0.046 -6.872 5.423 1.00 84.56 316 ALA A N 1
ATOM 2558 C CA . ALA A 1 316 ? -0.237 -5.906 6.486 1.00 84.56 316 ALA A CA 1
ATOM 2559 C C . ALA A 1 316 ? 0.467 -6.381 7.760 1.00 84.56 316 ALA A C 1
ATOM 2561 O O . ALA A 1 316 ? 0.415 -7.572 8.089 1.00 84.56 316 ALA A O 1
ATOM 2562 N N . LEU A 1 317 ? 1.026 -5.449 8.530 1.00 87.69 317 LEU A N 1
ATOM 2563 C CA . LEU A 1 317 ? 1.501 -5.741 9.874 1.00 87.69 317 LEU A CA 1
ATOM 2564 C C . LEU A 1 317 ? 0.295 -6.102 10.745 1.00 87.69 317 LEU A C 1
ATOM 2566 O O . LEU A 1 317 ? -0.543 -5.252 11.049 1.00 87.69 317 LEU A O 1
ATOM 2570 N N . LYS A 1 318 ? 0.196 -7.372 11.133 1.00 94.00 318 LYS A N 1
ATOM 2571 C CA . LYS A 1 318 ? -0.855 -7.862 12.026 1.00 94.00 318 LYS A CA 1
ATOM 2572 C C . LYS A 1 318 ? -0.316 -7.937 13.442 1.00 94.00 318 LYS A C 1
ATOM 2574 O O . LYS A 1 318 ? 0.680 -8.607 13.686 1.00 94.00 318 LYS A O 1
ATOM 2579 N N . THR A 1 319 ? -0.989 -7.267 14.364 1.00 95.69 319 THR A N 1
ATOM 2580 C CA . THR A 1 319 ? -0.606 -7.224 15.779 1.00 95.69 319 THR A CA 1
ATOM 2581 C C . THR A 1 319 ? -1.848 -7.009 16.640 1.00 95.69 319 THR A C 1
ATOM 2583 O O . THR A 1 319 ? -2.958 -6.859 16.124 1.00 95.69 319 THR A O 1
ATOM 2586 N N . ARG A 1 320 ? -1.680 -7.023 17.959 1.00 96.31 320 ARG A N 1
ATOM 2587 C CA . ARG A 1 320 ? -2.733 -6.720 18.924 1.00 96.31 320 ARG A CA 1
ATOM 2588 C C . ARG A 1 320 ? -2.398 -5.445 19.681 1.00 96.31 320 ARG A C 1
ATOM 2590 O O . ARG A 1 320 ? -1.265 -5.254 20.122 1.00 96.31 320 ARG A O 1
ATOM 2597 N N . VAL A 1 321 ? -3.399 -4.588 19.842 1.00 97.06 321 VAL A N 1
ATOM 2598 C CA . VAL A 1 321 ? -3.282 -3.357 20.625 1.00 97.06 321 VAL A CA 1
ATOM 2599 C C . VAL A 1 321 ? -3.280 -3.706 22.109 1.00 97.06 321 VAL A C 1
ATOM 2601 O O . VAL A 1 321 ? -4.152 -4.430 22.578 1.00 97.06 321 VAL A O 1
ATOM 2604 N N . LYS A 1 322 ? -2.317 -3.184 22.861 1.00 96.31 322 LYS A N 1
ATOM 2605 C CA . LYS A 1 322 ? -2.273 -3.257 24.327 1.00 96.31 322 LYS A CA 1
ATOM 2606 C C . LYS A 1 322 ? -2.885 -2.011 24.940 1.00 96.31 322 LYS A C 1
ATOM 2608 O O . LYS A 1 322 ? -3.685 -2.104 25.865 1.00 96.31 322 LYS A O 1
ATOM 2613 N N . ASP A 1 323 ? -2.514 -0.859 24.399 1.00 95.94 323 ASP A N 1
ATOM 2614 C CA . ASP A 1 323 ? -2.988 0.427 24.873 1.00 95.94 323 ASP A CA 1
ATOM 2615 C C . ASP A 1 323 ? -3.073 1.437 23.731 1.00 95.94 323 ASP A C 1
ATOM 2617 O O . ASP A 1 323 ? -2.451 1.262 22.680 1.00 95.94 323 ASP A O 1
ATOM 2621 N N . ILE A 1 324 ? -3.874 2.475 23.947 1.00 96.62 324 ILE A N 1
ATOM 2622 C CA . ILE A 1 324 ? -4.064 3.570 23.000 1.00 96.62 324 ILE A CA 1
ATOM 2623 C C . ILE A 1 324 ? -3.950 4.877 23.761 1.00 96.62 324 ILE A C 1
ATOM 2625 O O . ILE A 1 324 ? -4.733 5.140 24.680 1.00 96.62 324 ILE A O 1
ATOM 2629 N N . GLU A 1 325 ? -3.021 5.703 23.308 1.00 95.69 325 GLU A N 1
ATOM 2630 C CA . GLU A 1 325 ? -2.812 7.059 23.782 1.00 95.69 325 GLU A CA 1
ATOM 2631 C C . GLU A 1 325 ? -3.166 8.031 22.652 1.00 95.69 325 GLU A C 1
ATOM 2633 O O . GLU A 1 325 ? -2.818 7.793 21.497 1.00 95.69 325 GLU A O 1
ATOM 2638 N N . VAL A 1 326 ? -3.897 9.100 22.958 1.00 94.38 326 VAL A N 1
ATOM 2639 C CA . VAL A 1 326 ? -4.362 10.081 21.965 1.00 94.38 326 VAL A CA 1
ATOM 2640 C C . VAL A 1 326 ? -4.001 11.495 22.406 1.00 94.38 326 VAL A C 1
ATOM 2642 O O . VAL A 1 326 ? -4.068 11.801 23.596 1.00 94.38 326 VAL A O 1
ATOM 2645 N N . SER A 1 327 ? -3.671 12.365 21.453 1.00 90.12 327 SER A N 1
ATOM 2646 C CA . SER A 1 327 ? -3.358 13.778 21.688 1.00 90.12 327 SER A CA 1
ATOM 2647 C C . SER A 1 327 ? -4.243 14.689 20.833 1.00 90.12 327 SER A C 1
ATOM 2649 O O . SER A 1 327 ? -4.529 14.376 19.680 1.00 90.12 327 SER A O 1
ATOM 2651 N N . GLN A 1 328 ? -4.678 15.818 21.403 1.00 81.75 328 GLN A N 1
ATOM 2652 C CA . GLN A 1 328 ? -5.463 16.870 20.738 1.00 81.75 328 GLN A CA 1
ATOM 2653 C C . GLN A 1 328 ? -4.719 18.213 20.785 1.00 81.75 328 GLN A C 1
ATOM 2655 O O . GLN A 1 328 ? -3.741 18.372 21.518 1.00 81.75 328 GLN A O 1
ATOM 2660 N N . GLY A 1 329 ? -5.173 19.196 20.004 1.00 67.06 329 GLY A N 1
ATOM 2661 C CA . GLY A 1 329 ? -4.669 20.573 20.053 1.00 67.06 329 GLY A CA 1
ATOM 2662 C C . GLY A 1 329 ? -3.762 20.911 18.875 1.00 67.06 329 GLY A C 1
ATOM 2663 O O . GLY A 1 329 ? -2.558 21.098 19.054 1.00 67.06 329 GLY A O 1
ATOM 2664 N N . GLY A 1 330 ? -4.340 20.940 17.673 1.00 69.44 330 GLY A N 1
ATOM 2665 C CA . GLY A 1 330 ? -3.712 21.413 16.433 1.00 69.44 330 GLY A CA 1
ATOM 2666 C C . GLY A 1 330 ? -2.899 20.377 15.652 1.00 69.44 330 GLY A C 1
ATOM 2667 O O . GLY A 1 330 ? -2.483 20.684 14.545 1.00 69.44 330 GLY A O 1
ATOM 2668 N N . VAL A 1 331 ? -2.659 19.203 16.240 1.00 78.12 331 VAL A N 1
ATOM 2669 C CA . VAL A 1 331 ? -2.167 17.979 15.586 1.00 78.12 331 VAL A CA 1
ATOM 2670 C C . VAL A 1 331 ? -2.794 16.827 16.370 1.00 78.12 331 VAL A C 1
ATOM 2672 O O . VAL A 1 331 ? -2.553 16.718 17.583 1.00 78.12 331 VAL A O 1
ATOM 2675 N N . GLU A 1 332 ? -3.628 16.028 15.718 1.00 86.06 332 GLU A N 1
ATOM 2676 C CA . GLU A 1 332 ? -4.354 14.887 16.269 1.00 86.06 332 GLU A CA 1
ATOM 2677 C C . GLU A 1 332 ? -3.572 13.584 16.069 1.00 86.06 332 GLU A C 1
ATOM 2679 O O . GLU A 1 332 ? -3.628 12.916 15.034 1.00 86.06 332 GLU A O 1
ATOM 2684 N N . LEU A 1 333 ? -2.891 13.157 17.129 1.00 91.06 333 LEU A N 1
ATOM 2685 C CA . LEU A 1 333 ? -2.073 11.947 17.112 1.00 91.06 333 LEU A CA 1
ATOM 2686 C C . LEU A 1 333 ? -2.745 10.817 17.878 1.00 91.06 333 LEU A C 1
ATOM 2688 O O . LEU A 1 333 ? -3.327 11.030 18.942 1.00 91.06 333 LEU A O 1
ATOM 2692 N N . THR A 1 334 ? -2.588 9.599 17.367 1.00 95.38 334 THR A N 1
ATOM 2693 C CA . THR A 1 334 ? -2.893 8.374 18.112 1.00 95.38 334 THR A CA 1
ATOM 2694 C C . THR A 1 334 ? -1.656 7.491 18.136 1.00 95.38 334 THR A C 1
ATOM 2696 O O . THR A 1 334 ? -1.086 7.187 17.092 1.00 95.38 334 THR A O 1
ATOM 2699 N N . VAL A 1 335 ? -1.267 7.022 19.315 1.00 97.00 335 VAL A N 1
ATOM 2700 C CA . VAL A 1 335 ? -0.218 6.021 19.495 1.00 97.00 335 VAL A CA 1
ATOM 2701 C C . VAL A 1 335 ? -0.872 4.720 19.929 1.00 97.00 335 VAL A C 1
ATOM 2703 O O . VAL A 1 335 ? -1.472 4.627 21.001 1.00 97.00 335 VAL A O 1
ATOM 2706 N N . LEU A 1 336 ? -0.749 3.697 19.088 1.00 97.44 336 LEU A N 1
ATOM 2707 C CA . LEU A 1 336 ? -1.150 2.335 19.410 1.00 97.44 336 LEU A CA 1
ATOM 2708 C C . LEU A 1 336 ? 0.069 1.602 19.968 1.00 97.44 336 LEU A C 1
ATOM 2710 O O . LEU A 1 336 ? 1.000 1.284 19.226 1.00 97.44 336 LEU A O 1
ATOM 2714 N N . ARG A 1 337 ? 0.056 1.297 21.266 1.00 96.56 337 ARG A N 1
ATOM 2715 C CA . ARG A 1 337 ? 1.073 0.438 21.884 1.00 96.56 337 ARG A CA 1
ATOM 2716 C C . ARG A 1 337 ? 0.709 -1.003 21.57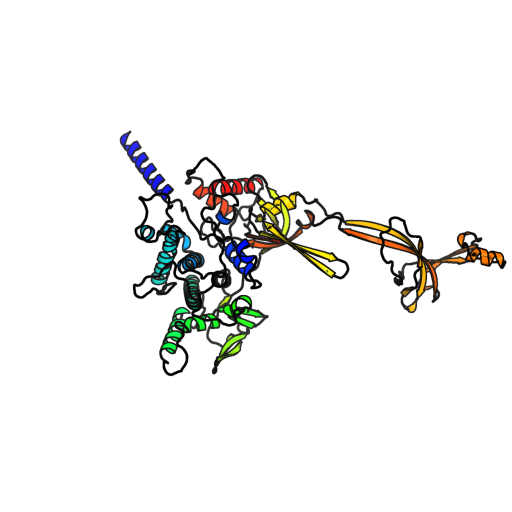8 1.00 96.56 337 ARG A C 1
ATOM 2718 O O . ARG A 1 337 ? -0.351 -1.459 22.010 1.00 96.56 337 ARG A O 1
ATOM 2725 N N . THR A 1 338 ? 1.534 -1.731 20.829 1.00 95.50 338 THR A N 1
ATOM 2726 C CA . THR A 1 338 ? 1.176 -3.087 20.370 1.00 95.50 338 THR A CA 1
ATOM 2727 C C . THR A 1 338 ? 2.085 -4.177 20.936 1.00 95.50 338 THR A C 1
ATOM 2729 O O . THR A 1 338 ? 3.031 -3.936 21.691 1.00 95.50 338 THR A O 1
ATOM 2732 N N . GLU A 1 339 ? 1.781 -5.433 20.621 1.00 91.88 339 GLU A N 1
ATOM 2733 C CA . GLU A 1 339 ? 2.667 -6.564 20.915 1.00 91.88 339 GLU A CA 1
ATOM 2734 C C . GLU A 1 339 ? 3.978 -6.538 20.121 1.00 91.88 339 GLU A C 1
ATOM 2736 O O . GLU A 1 339 ? 4.975 -7.066 20.607 1.00 91.88 339 GLU A O 1
ATOM 2741 N N . SER A 1 340 ? 3.989 -5.893 18.955 1.00 88.12 340 SER A N 1
ATOM 2742 C CA . SER A 1 340 ? 5.093 -5.930 17.986 1.00 88.12 340 SER A CA 1
ATOM 2743 C C . SER A 1 340 ? 5.857 -4.608 17.854 1.00 88.12 340 SER A C 1
ATOM 2745 O O . SER A 1 340 ? 6.671 -4.481 16.948 1.00 88.12 340 SER A O 1
ATOM 2747 N N . GLY A 1 341 ? 5.588 -3.635 18.727 1.00 92.25 341 GLY A N 1
ATOM 2748 C CA . GLY A 1 341 ? 6.128 -2.274 18.650 1.00 92.25 341 GLY A CA 1
ATOM 2749 C C . GLY A 1 341 ? 5.028 -1.220 18.550 1.00 92.25 341 GLY A C 1
ATOM 2750 O O . GLY A 1 341 ? 3.848 -1.547 18.391 1.00 92.25 341 GLY A O 1
ATOM 2751 N N . ASP A 1 342 ? 5.403 0.044 18.675 1.00 96.06 342 ASP A N 1
ATOM 2752 C CA . ASP A 1 342 ? 4.444 1.145 18.666 1.00 96.06 342 ASP A CA 1
ATOM 2753 C C . ASP A 1 342 ? 4.097 1.573 17.240 1.00 96.06 342 ASP A C 1
ATOM 2755 O O . ASP A 1 342 ? 4.940 1.564 16.339 1.00 96.06 342 ASP A O 1
ATOM 2759 N N . ILE A 1 343 ? 2.834 1.947 17.037 1.00 95.69 343 ILE A N 1
ATOM 2760 C CA . ILE A 1 343 ? 2.325 2.437 15.757 1.00 95.69 343 ILE A CA 1
ATOM 2761 C C . ILE A 1 343 ? 1.760 3.838 15.962 1.00 95.69 343 ILE A C 1
ATOM 2763 O O . ILE A 1 343 ? 0.862 4.037 16.779 1.00 95.69 343 ILE A O 1
ATOM 2767 N N . VAL A 1 344 ? 2.269 4.791 15.190 1.00 93.81 344 VAL A N 1
ATOM 2768 C CA . VAL A 1 344 ? 1.831 6.185 15.182 1.00 93.81 344 VAL A CA 1
ATOM 2769 C C . VAL A 1 344 ? 0.818 6.390 14.062 1.00 93.81 344 VAL A C 1
ATOM 2771 O O . VAL A 1 344 ? 1.083 6.075 12.899 1.00 93.81 344 VAL A O 1
ATOM 2774 N N . LEU A 1 345 ? -0.340 6.939 14.419 1.00 91.50 345 LEU A N 1
ATOM 2775 C CA . LEU A 1 345 ? -1.341 7.451 13.492 1.00 91.50 345 LEU A CA 1
ATOM 2776 C C . LEU A 1 345 ? -1.269 8.981 13.516 1.00 91.50 345 LEU A C 1
ATOM 2778 O O . LEU A 1 345 ? -1.386 9.592 14.581 1.00 91.50 345 LEU A O 1
ATOM 2782 N N . LEU A 1 346 ? -1.067 9.569 12.342 1.00 85.88 346 LEU A N 1
ATOM 2783 C CA . LEU A 1 346 ? -1.122 11.009 12.097 1.00 85.88 346 LEU A CA 1
ATOM 2784 C C . LEU A 1 346 ? -2.553 11.409 11.736 1.00 85.88 346 LEU A C 1
ATOM 2786 O O . LEU A 1 346 ? -3.354 10.534 11.420 1.00 85.88 346 LEU A O 1
ATOM 2790 N N . ASP A 1 347 ? -2.864 12.703 11.719 1.00 78.00 347 ASP A N 1
ATOM 2791 C CA . ASP A 1 347 ? -4.205 13.281 11.516 1.00 78.00 347 ASP A CA 1
ATOM 2792 C C . ASP A 1 347 ? -5.033 12.616 10.407 1.00 78.00 347 ASP A C 1
ATOM 2794 O O . ASP A 1 347 ? -6.235 12.381 10.555 1.00 78.00 347 ASP A O 1
ATOM 2798 N N . ASN A 1 348 ? -4.399 12.272 9.295 1.00 73.12 348 ASN A N 1
ATOM 2799 C CA . ASN A 1 348 ? -5.057 11.707 8.127 1.00 73.12 348 ASN A CA 1
ATOM 2800 C C . ASN A 1 348 ? -4.817 10.194 7.944 1.00 73.12 348 ASN A C 1
ATOM 2802 O O . ASN A 1 348 ? -5.170 9.630 6.906 1.00 73.12 348 ASN A O 1
ATOM 2806 N N . THR A 1 349 ? -4.206 9.516 8.915 1.00 81.94 349 THR A N 1
ATOM 2807 C CA . THR A 1 349 ? -4.105 8.060 8.879 1.00 81.94 349 THR A CA 1
ATOM 2808 C C . THR A 1 349 ? -5.517 7.486 8.802 1.00 81.94 349 THR A C 1
ATOM 2810 O O . THR A 1 349 ? -6.378 7.798 9.628 1.00 81.94 349 THR A O 1
ATOM 2813 N N . LYS A 1 350 ? -5.770 6.634 7.806 1.00 84.00 350 LYS A N 1
ATOM 2814 C CA . LYS A 1 350 ? -7.092 6.042 7.604 1.00 84.00 350 LYS A CA 1
ATOM 2815 C C . LYS A 1 350 ? -7.344 4.957 8.644 1.00 84.00 350 LYS A C 1
ATOM 2817 O O . LYS A 1 350 ? -6.658 3.935 8.672 1.00 84.00 350 LYS A O 1
ATOM 2822 N N . VAL A 1 351 ? -8.360 5.149 9.470 1.00 89.00 351 VAL A N 1
ATOM 2823 C CA . VAL A 1 351 ? -8.794 4.194 10.486 1.00 89.00 351 VAL A CA 1
ATOM 2824 C C . VAL A 1 351 ? -10.057 3.497 10.004 1.00 89.00 351 VAL A C 1
ATOM 2826 O O . VAL A 1 351 ? -11.091 4.121 9.787 1.00 89.00 351 VAL A O 1
ATOM 2829 N N . LYS A 1 352 ? -9.979 2.180 9.844 1.00 90.69 352 LYS A N 1
ATOM 2830 C CA . LYS A 1 352 ? -11.121 1.323 9.541 1.00 90.69 352 LYS A CA 1
ATOM 2831 C C . LYS A 1 352 ? -11.486 0.520 10.777 1.00 90.69 352 LYS A C 1
ATOM 2833 O O . LYS A 1 352 ? -10.652 -0.201 11.312 1.00 90.69 352 LYS A O 1
ATOM 2838 N N . ASP A 1 353 ? -12.728 0.608 11.208 1.00 90.81 353 ASP A N 1
ATOM 2839 C CA . ASP A 1 353 ? -13.267 -0.194 12.295 1.00 90.81 353 ASP A CA 1
ATOM 2840 C C . ASP A 1 353 ? -14.215 -1.253 11.731 1.00 90.81 353 ASP A C 1
ATOM 2842 O O . ASP A 1 353 ? -15.261 -0.923 11.176 1.00 90.81 353 ASP A O 1
ATOM 2846 N N . VAL A 1 354 ? -13.849 -2.528 11.847 1.00 88.25 354 VAL A N 1
ATOM 2847 C CA . VAL A 1 354 ? -14.714 -3.653 11.494 1.00 88.25 354 VAL A CA 1
ATOM 2848 C C . VAL A 1 354 ? -15.281 -4.234 12.777 1.00 88.25 354 VAL A C 1
ATOM 2850 O O . VAL A 1 354 ? -14.612 -4.977 13.486 1.00 88.25 354 VAL A O 1
ATOM 2853 N N . THR A 1 355 ? -16.547 -3.944 13.051 1.00 81.44 355 THR A N 1
ATOM 2854 C CA . THR A 1 355 ? -17.241 -4.463 14.228 1.00 81.44 355 THR A CA 1
ATOM 2855 C C . THR A 1 355 ? -18.208 -5.566 13.822 1.00 81.44 355 THR A C 1
ATOM 2857 O O . THR A 1 355 ? -19.053 -5.388 12.947 1.00 81.44 355 THR A O 1
ATOM 2860 N N . LYS A 1 356 ? -18.114 -6.729 14.472 1.00 74.38 356 LYS A N 1
ATOM 2861 C CA . LYS A 1 356 ? -19.057 -7.839 14.282 1.00 74.38 356 LYS A CA 1
ATOM 2862 C C . LYS A 1 356 ? -19.925 -8.009 15.517 1.00 74.38 356 LYS A C 1
ATOM 2864 O O . LYS A 1 356 ? -19.406 -8.141 16.622 1.00 74.38 356 LYS A O 1
ATOM 2869 N N . TYR A 1 357 ? -21.238 -8.074 15.330 1.00 67.69 357 TYR A N 1
ATOM 2870 C CA . TYR A 1 357 ? -22.181 -8.376 16.405 1.00 67.69 357 TYR A CA 1
ATOM 2871 C C . TYR A 1 357 ? -23.191 -9.439 15.993 1.00 67.69 357 TYR A C 1
ATOM 2873 O O . TYR A 1 357 ? -23.500 -9.636 14.818 1.00 67.69 357 TYR A O 1
ATOM 2881 N N . ILE A 1 358 ? -23.683 -10.162 16.996 1.00 56.12 358 ILE A N 1
ATOM 2882 C CA . ILE A 1 358 ? -24.699 -11.196 16.827 1.00 56.12 358 ILE A CA 1
ATOM 2883 C C . ILE A 1 358 ? -26.066 -10.512 16.902 1.00 56.12 358 ILE A C 1
ATOM 2885 O O . ILE A 1 358 ? -26.434 -9.967 17.941 1.00 56.12 358 ILE A O 1
ATOM 2889 N N . GLU A 1 359 ? -26.815 -10.550 15.805 1.00 53.16 359 GLU A N 1
ATOM 2890 C CA . GLU A 1 359 ? -28.205 -10.097 15.723 1.00 53.16 359 GLU A CA 1
ATOM 2891 C C . GLU A 1 359 ? -29.110 -11.330 15.515 1.00 53.16 359 GLU A C 1
ATOM 2893 O O . GLU A 1 359 ? -28.637 -12.395 15.107 1.00 53.16 359 GLU A O 1
ATOM 2898 N N . ARG A 1 360 ? -30.411 -11.255 15.843 1.00 45.69 360 ARG A N 1
ATOM 2899 C CA . ARG A 1 360 ? -31.324 -12.407 15.681 1.00 45.69 360 ARG A CA 1
ATOM 2900 C C . ARG A 1 360 ? -31.294 -12.894 14.222 1.00 45.69 360 ARG A C 1
ATOM 2902 O O . ARG A 1 360 ? -31.831 -12.228 13.347 1.00 45.69 360 ARG A O 1
ATOM 2909 N N . GLY A 1 361 ? -30.698 -14.066 13.987 1.00 53.59 361 GLY A N 1
ATOM 2910 C CA . GLY A 1 361 ? -30.610 -14.697 12.665 1.00 53.59 361 GLY A CA 1
ATOM 2911 C C . GLY A 1 361 ? -29.230 -14.670 11.998 1.00 53.59 361 GLY A C 1
ATOM 2912 O O . GLY A 1 361 ? -29.096 -15.257 10.928 1.00 53.59 361 GLY A O 1
ATOM 2913 N N . GLY A 1 362 ? -28.196 -14.064 12.600 1.00 53.56 362 GLY A N 1
ATOM 2914 C CA . GLY A 1 362 ? -26.844 -14.129 12.036 1.00 53.56 362 GLY A CA 1
ATOM 2915 C C . GLY A 1 362 ? -25.819 -13.175 12.651 1.00 53.56 362 GLY A C 1
ATOM 2916 O O . GLY A 1 362 ? -26.089 -12.438 13.596 1.00 53.56 362 GLY A O 1
ATOM 2917 N N . VAL A 1 363 ? -24.610 -13.202 12.089 1.00 66.38 363 VAL A N 1
ATOM 2918 C CA . VAL A 1 363 ? -23.552 -12.234 12.399 1.00 66.38 363 VAL A CA 1
ATOM 2919 C C . VAL A 1 363 ? -23.699 -11.051 11.451 1.00 66.38 363 VAL A C 1
ATOM 2921 O O . VAL A 1 363 ? -23.579 -11.215 10.237 1.00 66.38 363 VAL A O 1
ATOM 2924 N N . ARG A 1 364 ? -23.927 -9.857 11.997 1.00 70.25 364 ARG A N 1
ATOM 2925 C CA . ARG A 1 364 ? -23.876 -8.605 11.244 1.00 70.25 364 ARG A CA 1
ATOM 2926 C C . ARG A 1 364 ? -22.480 -8.004 11.363 1.00 70.25 364 ARG A C 1
ATOM 2928 O O . ARG A 1 364 ? -21.867 -8.050 12.427 1.00 70.25 364 ARG A O 1
ATOM 2935 N N . THR A 1 365 ? -21.973 -7.478 10.252 1.00 76.31 365 THR A N 1
ATOM 2936 C CA . THR A 1 365 ? -20.708 -6.733 10.208 1.00 76.31 365 THR A CA 1
ATOM 2937 C C . THR A 1 365 ? -21.025 -5.272 9.932 1.00 76.31 365 THR A C 1
ATOM 2939 O O . THR A 1 365 ? -21.710 -4.964 8.958 1.00 76.31 365 THR A O 1
ATOM 2942 N N . GLU A 1 366 ? -20.536 -4.391 10.789 1.00 80.62 366 GLU A N 1
ATOM 2943 C CA . GLU A 1 366 ? -20.570 -2.945 10.632 1.00 80.62 366 GLU A CA 1
ATOM 2944 C C . GLU A 1 366 ? -19.153 -2.449 10.356 1.00 80.62 366 GLU A C 1
ATOM 2946 O O . GLU A 1 366 ? -18.187 -2.951 10.934 1.00 80.62 366 GLU A O 1
ATOM 2951 N N . ILE A 1 367 ? -19.028 -1.517 9.414 1.00 83.25 367 ILE A N 1
ATOM 2952 C CA . ILE A 1 367 ? -17.745 -0.968 8.986 1.00 83.25 367 ILE A CA 1
ATOM 2953 C C . ILE A 1 367 ? -17.801 0.545 9.176 1.00 83.25 367 ILE A C 1
ATOM 2955 O O . ILE A 1 367 ? -18.559 1.216 8.479 1.00 83.25 367 ILE A O 1
ATOM 2959 N N . GLY A 1 368 ? -16.993 1.059 10.100 1.00 85.06 368 GLY A N 1
ATOM 2960 C CA . GLY A 1 368 ? -16.682 2.481 10.219 1.00 85.06 368 GLY A CA 1
ATOM 2961 C C . GLY A 1 368 ? -15.388 2.804 9.475 1.00 85.06 368 GLY A C 1
ATOM 2962 O O . GLY A 1 368 ? -14.433 2.031 9.529 1.00 85.06 368 GLY A O 1
ATOM 2963 N N . GLU A 1 369 ? -15.340 3.933 8.774 1.00 86.19 369 GLU A N 1
ATOM 2964 C CA . GLU A 1 369 ? -14.105 4.476 8.202 1.00 86.19 369 GLU A CA 1
ATOM 2965 C C . GLU A 1 369 ? -13.968 5.940 8.636 1.00 86.19 369 GLU A C 1
ATOM 2967 O O . GLU A 1 369 ? -14.914 6.716 8.515 1.00 86.19 369 GLU A O 1
ATOM 2972 N N . PHE A 1 370 ? -12.799 6.290 9.170 1.00 85.44 370 PHE A N 1
ATOM 2973 C CA . PHE A 1 370 ? -12.473 7.601 9.725 1.00 85.44 370 PHE A CA 1
ATOM 2974 C C . PHE A 1 370 ? -11.067 8.011 9.292 1.00 85.44 370 PHE A C 1
ATOM 2976 O O . PHE A 1 370 ? -10.216 7.158 9.030 1.00 85.44 370 PHE A O 1
ATOM 2983 N N . PHE A 1 371 ? -10.787 9.309 9.317 1.00 85.31 371 PHE A N 1
ATOM 2984 C CA . PHE A 1 371 ? -9.418 9.785 9.483 1.00 85.31 371 PHE A CA 1
ATOM 2985 C C . PHE A 1 371 ? -9.048 9.823 10.964 1.00 85.31 371 PHE A C 1
ATOM 2987 O O . PHE A 1 371 ? -9.932 9.912 11.818 1.00 85.31 371 PHE A O 1
ATOM 2994 N N . ASN A 1 372 ? -7.757 9.767 11.291 1.00 87.19 372 ASN A N 1
ATOM 2995 C CA . ASN A 1 372 ? -7.318 9.750 12.683 1.00 87.19 372 ASN A CA 1
ATOM 2996 C C . ASN A 1 372 ? -7.805 10.969 13.476 1.00 87.19 372 ASN A C 1
ATOM 2998 O O . ASN A 1 372 ? -8.217 10.811 14.617 1.00 87.19 372 ASN A O 1
ATOM 3002 N N . ARG A 1 373 ? -7.841 12.160 12.870 1.00 86.06 373 ARG A N 1
ATOM 3003 C CA . ARG A 1 373 ? -8.392 13.377 13.492 1.00 86.06 373 ARG A CA 1
ATOM 3004 C C . ARG A 1 373 ? -9.821 13.174 14.017 1.00 86.06 373 ARG A C 1
ATOM 3006 O O . ARG A 1 373 ? -10.169 13.589 15.124 1.00 86.06 373 ARG A O 1
ATOM 3013 N N . ASP A 1 374 ? -10.634 12.447 13.251 1.00 88.75 374 ASP A N 1
ATOM 3014 C CA . ASP A 1 374 ? -12.022 12.134 13.581 1.00 88.75 374 ASP A CA 1
ATOM 3015 C C . ASP A 1 374 ? -12.078 10.958 14.566 1.00 88.75 374 ASP A C 1
ATOM 3017 O O . ASP A 1 374 ? -12.880 10.949 15.504 1.00 88.75 374 ASP A O 1
ATOM 3021 N N . PHE A 1 375 ? -11.167 9.992 14.406 1.00 92.00 375 PHE A N 1
ATOM 3022 C CA . PHE A 1 375 ? -10.998 8.867 15.318 1.00 92.00 375 PHE A CA 1
ATOM 3023 C C . PHE A 1 375 ? -10.601 9.307 16.731 1.00 92.00 375 PHE A C 1
ATOM 3025 O O . PHE A 1 375 ? -11.135 8.757 17.687 1.00 92.00 375 PHE A O 1
ATOM 3032 N N . VAL A 1 376 ? -9.727 10.304 16.896 1.00 92.69 376 VAL A N 1
ATOM 3033 C CA . VAL A 1 376 ? -9.330 10.829 18.213 1.00 92.69 376 VAL A CA 1
ATOM 3034 C C . VAL A 1 376 ? -10.562 11.339 18.960 1.00 92.69 376 VAL A C 1
ATOM 3036 O O . VAL A 1 376 ? -10.815 10.929 20.095 1.00 92.69 376 VAL A O 1
ATOM 3039 N N . THR A 1 377 ? -11.382 12.160 18.298 1.00 91.25 377 THR A N 1
ATOM 3040 C CA . THR A 1 377 ? -12.651 12.651 18.856 1.00 91.25 377 THR A CA 1
ATOM 3041 C C . THR A 1 377 ? -13.613 11.502 19.167 1.00 91.25 377 THR A C 1
ATOM 3043 O O . THR A 1 377 ? -14.186 11.452 20.259 1.00 91.25 377 THR A O 1
ATOM 3046 N N . HIS A 1 378 ? -13.761 10.544 18.247 1.00 91.19 378 HIS A N 1
ATOM 3047 C CA . HIS A 1 378 ? -14.589 9.359 18.456 1.00 91.19 378 HIS A CA 1
ATOM 3048 C C . HIS A 1 378 ? -14.130 8.561 19.683 1.00 91.19 378 HIS A C 1
ATOM 3050 O O . HIS A 1 378 ? -14.925 8.349 20.596 1.00 91.19 378 HIS A O 1
ATOM 3056 N N . TYR A 1 379 ? -12.853 8.187 19.752 1.00 92.56 379 TYR A N 1
ATOM 3057 C CA . TYR A 1 379 ? -12.259 7.386 20.820 1.00 92.56 379 TYR A CA 1
ATOM 3058 C C . TYR A 1 379 ? -12.364 8.072 22.187 1.00 92.56 379 TYR A C 1
ATOM 3060 O O . TYR A 1 379 ? -12.710 7.426 23.178 1.00 92.56 379 TYR A O 1
ATOM 3068 N N . MET A 1 380 ? -12.143 9.389 22.253 1.00 91.25 380 MET A N 1
ATOM 3069 C CA . MET A 1 380 ? -12.330 10.156 23.488 1.00 91.25 380 MET A CA 1
ATOM 3070 C C . MET A 1 380 ? -13.789 10.173 23.967 1.00 91.25 380 MET A C 1
ATOM 3072 O O . MET A 1 380 ? -14.022 10.201 25.175 1.00 91.25 380 MET A O 1
ATOM 3076 N N . SER A 1 381 ? -14.764 10.109 23.051 1.00 90.31 381 SER A N 1
ATOM 3077 C CA . SER A 1 381 ? -16.195 10.053 23.392 1.00 90.31 381 SER A CA 1
ATOM 3078 C C . SER A 1 381 ? -16.658 8.688 23.925 1.00 90.31 381 SER A C 1
ATOM 3080 O O . SER A 1 381 ? -17.742 8.585 24.510 1.00 90.31 381 SER A O 1
ATOM 3082 N N . LEU A 1 382 ? -15.857 7.633 23.738 1.00 89.00 382 LEU A N 1
ATOM 3083 C CA . LEU A 1 382 ? -16.210 6.280 24.159 1.00 89.00 382 LEU A CA 1
ATOM 3084 C C . LEU A 1 382 ? -16.118 6.114 25.677 1.00 89.00 382 LEU A C 1
ATOM 3086 O O . LEU A 1 382 ? -15.277 6.696 26.362 1.00 89.00 382 LEU A O 1
ATOM 3090 N N . VAL A 1 383 ? -16.965 5.232 26.205 1.00 87.50 383 VAL A N 1
ATOM 3091 C CA . VAL A 1 383 ? -16.847 4.763 27.590 1.00 87.50 383 VAL A CA 1
ATOM 3092 C C . VAL A 1 383 ? -15.660 3.813 27.740 1.00 87.50 383 VAL A C 1
ATOM 3094 O O . VAL A 1 383 ? -15.303 3.116 26.793 1.00 87.50 383 VAL A O 1
ATOM 3097 N N . GLU A 1 384 ? -15.089 3.733 28.945 1.00 86.88 384 GLU A N 1
ATOM 3098 C CA . GLU A 1 384 ? -13.944 2.850 29.217 1.00 86.88 384 GLU A CA 1
ATOM 3099 C C . GLU A 1 384 ? -14.257 1.373 28.956 1.00 86.88 384 GLU A C 1
ATOM 3101 O O . GLU A 1 384 ? -13.505 0.704 28.256 1.00 86.88 384 GLU A O 1
ATOM 3106 N N . LYS A 1 385 ? -15.388 0.874 29.470 1.00 82.50 385 LYS A N 1
ATOM 3107 C CA . LYS A 1 385 ? -15.809 -0.524 29.314 1.00 82.50 385 LYS A CA 1
ATOM 3108 C C . LYS A 1 385 ? -17.241 -0.616 28.814 1.00 82.50 385 LYS A C 1
ATOM 3110 O O . LYS A 1 385 ? -18.110 0.138 29.263 1.00 82.50 385 LYS A O 1
ATOM 3115 N N . SER A 1 386 ? -17.499 -1.560 27.913 1.00 67.44 386 SER A N 1
ATOM 3116 C CA . SER A 1 386 ? -18.853 -1.852 27.455 1.00 67.44 386 SER A CA 1
ATOM 3117 C C . SER A 1 386 ? -19.671 -2.451 28.604 1.00 67.44 386 SER A C 1
ATOM 3119 O O . SER A 1 386 ? -19.248 -3.372 29.303 1.00 67.44 386 SER A O 1
ATOM 3121 N N . VAL A 1 387 ? -20.866 -1.904 28.836 1.00 61.50 387 VAL A N 1
ATOM 3122 C CA . VAL A 1 387 ? -21.784 -2.428 29.851 1.00 61.50 387 VAL A CA 1
ATOM 3123 C C . VAL A 1 387 ? -22.740 -3.390 29.160 1.00 61.50 387 VAL A C 1
ATOM 3125 O O . VAL A 1 387 ? -23.579 -2.986 28.351 1.00 61.50 387 VAL A O 1
ATOM 3128 N N . ARG A 1 388 ? -22.609 -4.682 29.469 1.00 59.72 388 ARG A N 1
ATOM 3129 C CA . ARG A 1 388 ? -23.633 -5.676 29.139 1.00 59.72 388 ARG A CA 1
ATOM 3130 C C . ARG A 1 388 ? -24.658 -5.672 30.260 1.00 59.72 388 ARG A C 1
ATOM 3132 O O . ARG A 1 388 ? -24.356 -6.121 31.365 1.00 59.72 388 ARG A O 1
ATOM 3139 N N . SER A 1 389 ? -25.863 -5.176 29.990 1.00 59.66 389 SER A N 1
ATOM 3140 C CA . SER A 1 389 ? -26.952 -5.318 30.949 1.00 59.66 389 SER A CA 1
ATOM 3141 C C . SER A 1 389 ? -27.638 -6.664 30.721 1.00 59.66 389 SER A C 1
ATOM 3143 O O . SER A 1 389 ? -28.074 -7.012 29.618 1.00 59.66 389 SER A O 1
ATOM 3145 N N . LYS A 1 390 ? -27.677 -7.468 31.786 1.00 67.50 390 LYS A N 1
ATOM 3146 C CA . LYS A 1 390 ? -28.428 -8.720 31.842 1.00 67.50 390 LYS A CA 1
ATOM 3147 C C . LYS A 1 390 ? -29.626 -8.483 32.742 1.00 67.50 390 LYS A C 1
ATOM 3149 O O . LYS A 1 390 ? -29.474 -8.370 33.956 1.00 67.50 390 LYS A O 1
ATOM 3154 N N . LYS A 1 391 ? -30.816 -8.403 32.149 1.00 73.50 391 LYS A N 1
ATOM 3155 C CA . LYS A 1 391 ? -32.067 -8.349 32.909 1.00 73.50 391 LYS A CA 1
ATOM 3156 C C . LYS A 1 391 ? -32.757 -9.704 32.818 1.00 73.50 391 LYS A C 1
ATOM 3158 O O . LYS A 1 391 ? -32.813 -10.309 31.745 1.00 73.50 391 LYS A O 1
ATOM 3163 N N . THR A 1 392 ? -33.225 -10.195 33.959 1.00 79.62 392 THR A N 1
ATOM 3164 C CA . THR A 1 392 ? -33.927 -11.476 34.065 1.00 79.62 392 THR A CA 1
ATOM 3165 C C . THR A 1 392 ? -35.333 -11.247 34.597 1.00 79.62 392 THR A C 1
ATOM 3167 O O . THR A 1 392 ? -35.550 -10.371 35.432 1.00 79.62 392 THR A O 1
ATOM 3170 N N . TRP A 1 393 ? -36.282 -12.029 34.095 1.00 85.94 393 TRP A N 1
ATOM 3171 C CA . TRP A 1 393 ? -37.666 -12.052 34.548 1.00 85.94 393 TRP A CA 1
ATOM 3172 C C . TRP A 1 393 ? -38.042 -13.486 34.885 1.00 85.94 393 TRP A C 1
ATOM 3174 O O . TRP A 1 393 ? -37.711 -14.409 34.140 1.00 85.94 393 TRP A O 1
ATOM 3184 N N . LYS A 1 394 ? -38.757 -13.664 35.991 1.00 86.25 394 LYS A N 1
ATOM 3185 C CA . LYS A 1 394 ? -39.371 -14.939 36.359 1.00 86.25 394 LYS A CA 1
ATOM 3186 C C . LYS A 1 394 ? -40.793 -14.957 35.817 1.00 86.25 394 LYS A C 1
ATOM 3188 O O . LYS A 1 394 ? -41.546 -14.016 36.057 1.00 86.25 394 LYS A O 1
ATOM 3193 N N . VAL A 1 395 ? -41.146 -15.994 35.069 1.00 87.75 395 VAL A N 1
ATOM 3194 C CA . VAL A 1 395 ? -42.509 -16.221 34.575 1.00 87.75 395 VAL A CA 1
ATOM 3195 C C . VAL A 1 395 ? -42.998 -17.568 35.087 1.00 87.75 395 VAL A C 1
ATOM 3197 O O . VAL A 1 395 ? -42.220 -18.522 35.117 1.00 87.75 395 VAL A O 1
ATOM 3200 N N . LYS A 1 396 ? -44.274 -17.664 35.467 1.00 87.62 396 LYS A N 1
ATOM 3201 C CA . LYS A 1 396 ? -44.878 -18.953 35.828 1.00 87.62 396 LYS A CA 1
ATOM 3202 C C . LYS A 1 396 ? -45.649 -19.527 34.653 1.00 87.62 396 LYS A C 1
ATOM 3204 O O . LYS A 1 396 ? -46.361 -18.805 33.940 1.00 87.62 396 LYS A O 1
ATOM 3209 N N . ALA A 1 397 ? -45.472 -20.821 34.436 1.00 87.50 397 ALA A N 1
ATOM 3210 C CA . ALA A 1 397 ? -46.055 -21.525 33.316 1.00 87.50 397 ALA A CA 1
ATOM 3211 C C . ALA A 1 397 ? -46.446 -22.952 33.685 1.00 87.50 397 ALA A C 1
ATOM 3213 O O . ALA A 1 397 ? -45.838 -23.568 34.552 1.00 87.50 397 ALA A O 1
ATOM 3214 N N . ALA A 1 398 ? -47.435 -23.470 32.966 1.00 86.06 398 ALA A N 1
ATOM 3215 C CA . ALA A 1 398 ? -47.833 -24.866 33.015 1.00 86.06 398 ALA A CA 1
ATOM 3216 C C . ALA A 1 398 ? -47.452 -25.542 31.696 1.00 86.06 398 ALA A C 1
ATOM 3218 O O . ALA A 1 398 ? -47.609 -24.948 30.626 1.00 86.06 398 ALA A O 1
ATOM 3219 N N . GLY A 1 399 ? -46.981 -26.783 31.735 1.00 86.75 399 GLY A N 1
ATOM 3220 C CA . GLY A 1 399 ? -46.601 -27.531 30.537 1.00 86.75 399 GLY A CA 1
ATOM 3221 C C . GLY A 1 399 ? -46.688 -29.035 30.740 1.00 86.75 399 GLY A C 1
ATOM 3222 O O . GLY A 1 399 ? -46.871 -29.513 31.854 1.00 86.75 399 GLY A O 1
ATOM 3223 N N . ARG A 1 400 ? -46.590 -29.798 29.651 1.00 87.12 400 ARG A N 1
ATOM 3224 C CA . ARG A 1 400 ? -46.643 -31.262 29.683 1.00 87.12 400 ARG A CA 1
ATOM 3225 C C . ARG A 1 400 ? -45.255 -31.850 29.454 1.00 87.12 400 ARG A C 1
ATOM 3227 O O . ARG A 1 400 ? -44.628 -31.530 28.449 1.00 87.12 400 ARG A O 1
ATOM 3234 N N . ILE A 1 401 ? -44.808 -32.736 30.339 1.00 83.19 401 ILE A N 1
ATOM 3235 C CA . ILE A 1 401 ? -43.534 -33.446 30.183 1.00 83.19 401 ILE A CA 1
ATOM 3236 C C . ILE A 1 401 ? -43.655 -34.497 29.073 1.00 83.19 401 ILE A C 1
ATOM 3238 O O . ILE A 1 401 ? -44.565 -35.333 29.076 1.00 83.19 401 ILE A O 1
ATOM 3242 N N . ASN A 1 402 ? -42.700 -34.467 28.148 1.00 84.06 402 ASN A N 1
ATOM 3243 C CA . ASN A 1 402 ? -42.425 -35.502 27.163 1.00 84.06 402 ASN A CA 1
ATOM 3244 C C . ASN A 1 402 ? -41.022 -36.068 27.444 1.00 84.06 402 ASN A C 1
ATOM 3246 O O . ASN A 1 402 ? -40.010 -35.446 27.113 1.00 84.06 402 ASN A O 1
ATOM 3250 N N . LEU A 1 403 ? -40.980 -37.225 28.109 1.00 77.06 403 LEU A N 1
ATOM 3251 C CA . LEU A 1 403 ? -39.734 -37.872 28.531 1.00 77.06 403 LEU A CA 1
ATOM 3252 C C . LEU A 1 403 ? -38.936 -38.437 27.355 1.00 77.06 403 LEU A C 1
ATOM 3254 O O . LEU A 1 403 ? -37.711 -38.357 27.381 1.00 77.06 403 LEU A O 1
ATOM 3258 N N . ASP A 1 404 ? -39.616 -38.927 26.314 1.00 79.12 404 ASP A N 1
ATOM 3259 C CA . ASP A 1 404 ? -38.974 -39.498 25.123 1.00 79.12 404 ASP A CA 1
ATOM 3260 C C . ASP A 1 404 ? -38.148 -38.443 24.373 1.00 79.12 404 ASP A C 1
ATOM 3262 O O . ASP A 1 404 ? -37.076 -38.732 23.844 1.00 79.12 404 ASP A O 1
ATOM 3266 N N . GLU A 1 405 ? -38.622 -37.194 24.363 1.00 77.62 405 GLU A N 1
ATOM 3267 C CA . GLU A 1 405 ? -37.919 -36.069 23.740 1.00 77.62 405 GLU A CA 1
ATOM 3268 C C . GLU A 1 405 ? -37.074 -35.233 24.711 1.00 77.62 405 GLU A C 1
ATOM 3270 O O . GLU A 1 405 ? -36.356 -34.334 24.265 1.00 77.62 405 GLU A O 1
ATOM 3275 N N . GLY A 1 406 ? -37.167 -35.484 26.021 1.00 82.44 406 GLY A N 1
ATOM 3276 C CA . GLY A 1 406 ? -36.508 -34.677 27.052 1.00 82.44 406 GLY A CA 1
ATOM 3277 C C . GLY A 1 406 ? -36.978 -33.218 27.068 1.00 82.44 406 GLY A C 1
ATOM 3278 O O . GLY A 1 406 ? -36.160 -32.302 27.186 1.00 82.44 406 GLY A O 1
ATOM 3279 N N . LYS A 1 407 ? -38.285 -32.977 26.901 1.00 86.19 407 LYS A N 1
ATOM 3280 C CA . LYS A 1 407 ? -38.863 -31.629 26.756 1.00 86.19 407 LYS A CA 1
ATOM 3281 C C . LYS A 1 407 ? -40.124 -31.422 27.585 1.00 86.19 407 LYS A C 1
ATOM 3283 O O . LYS A 1 407 ? -40.841 -32.361 27.917 1.00 86.19 407 LYS A O 1
ATOM 3288 N N . ILE A 1 408 ? -40.434 -30.155 27.832 1.00 85.38 408 ILE A N 1
ATOM 3289 C CA . ILE A 1 408 ? -41.747 -29.679 28.263 1.00 85.38 408 ILE A CA 1
ATOM 3290 C C . ILE A 1 408 ? -42.438 -29.078 27.037 1.00 85.38 408 ILE A C 1
ATOM 3292 O O . ILE A 1 408 ? -41.889 -28.189 26.388 1.00 85.38 408 ILE A O 1
ATOM 3296 N N . GLU A 1 409 ? -43.639 -29.544 26.710 1.00 87.81 409 GLU A N 1
ATOM 3297 C CA . GLU A 1 409 ? -44.415 -29.102 25.550 1.00 87.81 409 GLU A CA 1
ATOM 3298 C C . GLU A 1 409 ? -45.755 -28.470 25.947 1.00 87.81 409 GLU A C 1
ATOM 3300 O O . GLU A 1 409 ? -46.233 -28.626 27.072 1.00 87.81 409 GLU A O 1
ATOM 3305 N N . LYS A 1 410 ? -46.400 -27.790 24.987 1.00 86.94 410 LYS A N 1
ATOM 3306 C CA . LYS A 1 410 ? -47.715 -27.139 25.157 1.00 86.94 410 LYS A CA 1
ATOM 3307 C C . LYS A 1 410 ? -47.725 -26.141 26.321 1.00 86.94 410 LYS A C 1
ATOM 3309 O O . LYS A 1 410 ? -48.706 -26.052 27.057 1.00 86.94 410 LYS A O 1
ATOM 3314 N N . ILE A 1 411 ? -46.625 -25.406 26.467 1.00 86.25 411 ILE A N 1
ATOM 3315 C CA . ILE A 1 411 ? -46.414 -24.479 27.577 1.00 86.25 411 ILE A CA 1
ATOM 3316 C C . ILE A 1 411 ? -47.416 -23.322 27.500 1.00 86.25 411 ILE A C 1
ATOM 3318 O O . ILE A 1 411 ? -47.552 -22.670 26.463 1.00 86.25 411 ILE A O 1
ATOM 3322 N N . LYS A 1 412 ? -48.097 -23.054 28.617 1.00 84.94 412 LYS A N 1
ATOM 3323 C CA . LYS A 1 412 ? -48.981 -21.905 28.819 1.00 84.94 412 LYS A CA 1
ATOM 3324 C C . LYS A 1 412 ? -48.452 -21.046 29.959 1.00 84.94 412 LYS A C 1
ATOM 3326 O O . LYS A 1 412 ? -48.450 -21.464 31.110 1.00 84.94 412 LYS A O 1
ATOM 3331 N N . TYR A 1 413 ? -48.040 -19.831 29.626 1.00 84.06 413 TYR A N 1
ATOM 3332 C CA . TYR A 1 413 ? -47.594 -18.831 30.592 1.00 84.06 413 TYR A CA 1
ATOM 3333 C C . TYR A 1 413 ? -48.801 -18.096 31.167 1.00 84.06 413 TYR A C 1
ATOM 3335 O O . TYR A 1 413 ? -49.518 -17.439 30.411 1.00 84.06 413 TYR A O 1
ATOM 3343 N N . TYR A 1 414 ? -49.009 -18.197 32.477 1.00 82.56 414 TYR A N 1
ATOM 3344 C CA . TYR A 1 414 ? -50.168 -17.610 33.156 1.00 82.56 414 TYR A CA 1
ATOM 3345 C C . TYR A 1 414 ? -49.804 -16.441 34.079 1.00 82.56 414 TYR A C 1
ATOM 3347 O O . TYR A 1 414 ? -50.665 -15.616 34.363 1.00 82.56 414 TYR A O 1
ATOM 3355 N N . GLU A 1 415 ? -48.536 -16.304 34.481 1.00 84.62 415 GLU A N 1
ATOM 3356 C CA . GLU A 1 415 ? -48.057 -15.161 35.267 1.00 84.62 415 GLU A CA 1
ATOM 3357 C C . GLU A 1 415 ? -46.808 -14.558 34.612 1.00 84.62 415 GLU A C 1
ATOM 3359 O O . GLU A 1 415 ? -45.785 -15.232 34.451 1.00 84.62 415 GLU A O 1
ATOM 3364 N N . LYS A 1 416 ? -46.903 -13.286 34.202 1.00 8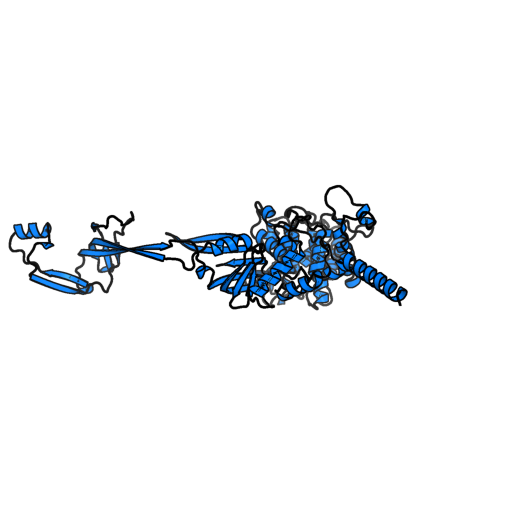5.00 416 LYS A N 1
ATOM 3365 C CA . LYS A 1 416 ? -45.820 -12.535 33.552 1.00 85.00 416 LYS A CA 1
ATOM 3366 C C . LYS A 1 416 ? -45.612 -11.195 34.265 1.00 85.00 416 LYS A C 1
ATOM 3368 O O . LYS A 1 416 ? -46.602 -10.503 34.506 1.00 85.00 416 LYS A O 1
ATOM 3373 N N . PRO A 1 417 ? -44.363 -10.794 34.558 1.00 85.44 417 PRO A N 1
ATOM 3374 C CA . PRO A 1 417 ? -44.084 -9.468 35.092 1.00 85.44 417 PRO A CA 1
ATOM 3375 C C . PRO A 1 417 ? -44.537 -8.366 34.120 1.00 85.44 417 PRO A C 1
ATOM 3377 O O . PRO A 1 417 ? -44.343 -8.516 32.911 1.00 85.44 417 PRO A O 1
ATOM 3380 N N . PRO A 1 418 ? -45.096 -7.248 34.614 1.00 80.31 418 PRO A N 1
ATOM 3381 C CA . PRO A 1 418 ? -45.612 -6.166 33.771 1.00 80.31 418 PRO A CA 1
ATOM 3382 C C . PRO A 1 418 ? -44.521 -5.420 32.987 1.00 80.31 418 PRO A C 1
ATOM 3384 O O . PRO A 1 418 ? -44.817 -4.758 32.000 1.00 80.31 418 PRO A O 1
ATOM 3387 N N . ASP A 1 419 ? -43.260 -5.525 33.408 1.00 80.12 419 ASP A N 1
ATOM 3388 C CA . ASP A 1 419 ? -42.098 -4.920 32.754 1.00 80.12 419 ASP A CA 1
ATOM 3389 C C . ASP A 1 419 ? -41.344 -5.895 31.827 1.00 80.12 419 ASP A C 1
ATOM 3391 O O . ASP A 1 419 ? -40.268 -5.559 31.314 1.00 80.12 419 ASP A O 1
ATOM 3395 N N . LEU A 1 420 ? -41.873 -7.109 31.630 1.00 79.00 420 LEU A N 1
ATOM 3396 C CA . LEU A 1 420 ? -41.366 -8.053 30.640 1.00 79.00 420 LEU A CA 1
ATOM 3397 C C . LEU A 1 420 ? -41.654 -7.484 29.236 1.00 79.00 420 LEU A C 1
ATOM 3399 O O . LEU A 1 420 ? -42.815 -7.225 28.920 1.00 79.00 420 LEU A O 1
ATOM 3403 N N . PRO A 1 421 ? -40.639 -7.286 28.372 1.00 73.12 421 PRO A N 1
ATOM 3404 C CA . PRO A 1 421 ? -40.862 -6.792 27.016 1.00 73.12 421 PRO A CA 1
ATOM 3405 C C . PRO A 1 421 ? -41.764 -7.742 26.221 1.00 73.12 421 PRO A C 1
ATOM 3407 O O . PRO A 1 421 ? -41.698 -8.954 26.420 1.00 73.12 421 PRO A O 1
ATOM 3410 N N . GLU A 1 422 ? -42.553 -7.210 25.283 1.00 75.25 422 GLU A N 1
ATOM 3411 C CA . GLU A 1 422 ? -43.353 -8.029 24.366 1.00 75.25 422 GLU A CA 1
ATOM 3412 C C . GLU A 1 422 ? -42.434 -8.924 23.525 1.00 75.25 422 GLU A C 1
ATOM 3414 O O . GLU A 1 422 ? -41.774 -8.493 22.579 1.00 75.25 422 GLU A O 1
ATOM 3419 N N . VAL A 1 423 ? -42.350 -10.191 23.923 1.00 72.94 423 VAL A N 1
ATOM 3420 C CA . VAL A 1 423 ? -41.613 -11.238 23.225 1.00 72.94 423 VAL A CA 1
ATOM 3421 C C . VAL A 1 423 ? -42.473 -12.489 23.170 1.00 72.94 423 VAL A C 1
ATOM 3423 O O . VAL A 1 423 ? -43.151 -12.846 24.137 1.00 72.94 423 VAL A O 1
ATOM 3426 N N . GLU A 1 424 ? -42.434 -13.170 22.030 1.00 79.06 424 GLU A N 1
ATOM 3427 C CA . GLU A 1 424 ? -43.059 -14.477 21.890 1.00 79.06 424 GLU A CA 1
ATOM 3428 C C . GLU A 1 424 ? -42.271 -15.488 22.733 1.00 79.06 424 GLU A C 1
ATOM 3430 O O . GLU A 1 424 ? -41.078 -15.715 22.513 1.00 79.06 424 GLU A O 1
ATOM 3435 N N . LEU A 1 425 ? -42.921 -16.031 23.763 1.00 83.06 425 LEU A N 1
ATOM 3436 C CA . LEU A 1 425 ? -42.317 -17.023 24.645 1.00 83.06 425 LEU A CA 1
ATOM 3437 C C . LEU A 1 425 ? -42.468 -18.420 24.029 1.00 83.06 425 LEU A C 1
ATOM 3439 O O . LEU A 1 425 ? -43.512 -18.722 23.446 1.00 83.06 425 LEU A O 1
ATOM 3443 N N . PRO A 1 426 ? -41.450 -19.283 24.157 1.00 82.31 426 PRO A N 1
ATOM 3444 C CA . PRO A 1 426 ? -41.447 -20.581 23.503 1.00 82.31 426 PRO A CA 1
ATOM 3445 C C . PRO A 1 426 ? -42.548 -21.494 24.053 1.00 82.31 426 PRO A C 1
ATOM 3447 O O . PRO A 1 426 ? -42.762 -21.600 25.254 1.00 82.31 426 PRO A O 1
ATOM 3450 N N . THR A 1 427 ? -43.218 -22.230 23.171 1.00 84.62 427 THR A N 1
ATOM 3451 C CA . THR A 1 427 ? -44.242 -23.221 23.555 1.00 84.62 427 THR A CA 1
ATOM 3452 C C . THR A 1 427 ? -43.651 -24.592 23.904 1.00 84.62 427 THR A C 1
ATOM 3454 O O . THR A 1 427 ? -44.387 -25.513 24.278 1.00 84.62 427 THR A O 1
ATOM 3457 N N . ARG A 1 428 ? -42.321 -24.725 23.779 1.00 86.94 428 ARG A N 1
ATOM 3458 C CA . ARG A 1 428 ? -41.521 -25.912 24.093 1.00 86.94 428 ARG A CA 1
ATOM 3459 C C . ARG A 1 428 ? -40.203 -25.516 24.760 1.00 86.94 428 ARG A C 1
ATOM 3461 O O . ARG A 1 428 ? -39.535 -24.604 24.281 1.00 86.94 428 ARG A O 1
ATOM 3468 N N . LEU A 1 429 ? -39.806 -26.227 25.810 1.00 84.56 429 LEU A N 1
ATOM 3469 C CA . LEU A 1 429 ? -38.531 -26.038 26.512 1.00 84.56 429 LEU A CA 1
ATOM 3470 C C . LEU A 1 429 ? -37.819 -27.379 26.690 1.00 84.56 429 LEU A C 1
ATOM 3472 O O . LEU A 1 429 ? -38.472 -28.410 26.831 1.00 84.56 429 LEU A O 1
ATOM 3476 N N . ASN A 1 430 ? -36.487 -27.366 26.707 1.00 85.31 430 ASN A N 1
ATOM 3477 C CA . ASN A 1 430 ? -35.713 -28.545 27.091 1.00 85.31 430 ASN A CA 1
ATOM 3478 C C . ASN A 1 430 ? -35.850 -28.773 28.597 1.00 85.31 430 ASN A C 1
ATOM 3480 O O . ASN A 1 430 ? -35.794 -27.824 29.380 1.00 85.31 430 ASN A O 1
ATOM 3484 N N . LEU A 1 431 ? -36.021 -30.030 28.985 1.00 78.38 431 LEU A N 1
ATOM 3485 C CA . LEU A 1 431 ? -36.064 -30.444 30.378 1.00 78.38 431 LEU A CA 1
ATOM 3486 C C . LEU A 1 431 ? -34.623 -30.525 30.902 1.00 78.38 431 LEU A C 1
ATOM 3488 O O . LEU A 1 431 ? -33.803 -31.264 30.353 1.00 78.38 431 LEU A O 1
ATOM 3492 N N . ASP A 1 432 ? -34.294 -29.749 31.935 1.00 72.81 432 ASP A N 1
ATOM 3493 C CA . ASP A 1 432 ? -32.988 -29.848 32.587 1.00 72.81 432 ASP A CA 1
ATOM 3494 C C . ASP A 1 432 ? -32.909 -31.172 33.358 1.00 72.81 432 ASP A C 1
ATOM 3496 O O . ASP A 1 432 ? -33.775 -31.474 34.178 1.00 72.81 432 ASP A O 1
ATOM 3500 N N . LYS A 1 433 ? -31.863 -31.967 33.107 1.00 71.00 433 LYS A N 1
ATOM 3501 C CA . LYS A 1 433 ? -31.645 -33.252 33.790 1.00 71.00 433 LYS A CA 1
ATOM 3502 C C . LYS A 1 433 ? -31.409 -33.094 35.295 1.00 71.00 433 LYS A C 1
ATOM 3504 O O . LYS A 1 433 ? -31.501 -34.075 36.018 1.00 71.00 433 LYS A O 1
ATOM 3509 N N . SER A 1 434 ? -31.078 -31.887 35.752 1.00 74.44 434 SER A N 1
ATOM 3510 C CA . SER A 1 434 ? -30.907 -31.549 37.167 1.00 74.44 434 SER A CA 1
ATOM 3511 C C . SER A 1 434 ? -32.185 -31.045 37.847 1.00 74.44 434 SER A C 1
ATOM 3513 O O . SER A 1 434 ? -32.170 -30.785 39.052 1.00 74.44 434 SER A O 1
ATOM 3515 N N . ALA A 1 435 ? -33.289 -30.897 37.105 1.00 71.44 435 ALA A N 1
ATOM 3516 C CA . ALA A 1 435 ? -34.560 -30.472 37.672 1.00 71.44 435 ALA A CA 1
ATOM 3517 C C . ALA A 1 435 ? -35.098 -31.507 38.674 1.00 71.44 435 ALA A C 1
ATOM 3519 O O . ALA A 1 435 ? -34.920 -32.713 38.509 1.00 71.44 435 ALA A O 1
ATOM 3520 N N . LYS A 1 436 ? -35.792 -31.023 39.705 1.00 78.38 436 LYS A N 1
ATOM 3521 C CA . LYS A 1 436 ? -36.499 -31.858 40.676 1.00 78.38 436 LYS A CA 1
ATOM 3522 C C . LYS A 1 436 ? -37.999 -31.677 40.522 1.00 78.38 436 LYS A C 1
ATOM 3524 O O . LYS A 1 436 ? -38.472 -30.565 40.290 1.00 78.38 436 LYS A O 1
ATOM 3529 N N . LEU A 1 437 ? -38.734 -32.768 40.670 1.00 73.69 437 LEU A N 1
ATOM 3530 C CA . LEU A 1 437 ? -40.184 -32.758 40.771 1.00 73.69 437 LEU A CA 1
ATOM 3531 C C . LEU A 1 437 ? -40.570 -32.694 42.239 1.00 73.69 437 LEU A C 1
ATOM 3533 O O . LEU A 1 437 ? -40.142 -33.533 43.026 1.00 73.69 437 LEU A O 1
ATOM 3537 N N . VAL A 1 438 ? -41.408 -31.724 42.582 1.00 73.12 438 VAL A N 1
ATOM 3538 C CA . VAL A 1 438 ? -42.084 -31.691 43.876 1.00 73.12 438 VAL A CA 1
ATOM 3539 C C . VAL A 1 438 ? -43.457 -32.312 43.674 1.00 73.12 438 VAL A C 1
ATOM 3541 O O . VAL A 1 438 ? -44.280 -31.783 42.924 1.00 73.12 438 VAL A O 1
ATOM 3544 N N . ILE A 1 439 ? -43.687 -33.471 44.286 1.00 69.31 439 ILE A N 1
ATOM 3545 C CA . ILE A 1 439 ? -44.962 -34.180 44.198 1.00 69.31 439 ILE A CA 1
ATOM 3546 C C . ILE A 1 439 ? -45.722 -33.961 45.501 1.00 69.31 439 ILE A C 1
ATOM 3548 O O . ILE A 1 439 ? -45.267 -34.347 46.577 1.00 69.31 439 ILE A O 1
ATOM 3552 N N . TYR A 1 440 ? -46.907 -33.365 45.390 1.00 67.19 440 TYR A N 1
ATOM 3553 C CA . TYR A 1 440 ? -47.816 -33.186 46.515 1.00 67.19 440 TYR A CA 1
ATOM 3554 C C . TYR A 1 440 ? -48.797 -34.346 46.580 1.00 67.19 440 TYR A C 1
ATOM 3556 O O . TYR A 1 440 ? -49.543 -34.605 45.630 1.00 67.19 440 TYR A O 1
ATOM 3564 N N . LYS A 1 441 ? -48.835 -35.028 47.724 1.00 63.28 441 LYS A N 1
ATOM 3565 C CA . LYS A 1 441 ? -49.847 -36.045 47.988 1.00 63.28 441 LYS A CA 1
ATOM 3566 C C . LYS A 1 441 ? -51.019 -35.403 48.718 1.00 63.28 441 LYS A C 1
ATOM 3568 O O . LYS A 1 441 ? -50.897 -34.950 49.859 1.00 63.28 441 LYS A O 1
ATOM 3573 N N . VAL A 1 442 ? -52.160 -35.370 48.040 1.00 61.94 442 VAL A N 1
ATOM 3574 C CA . VAL A 1 442 ? -53.390 -34.754 48.540 1.00 61.94 442 VAL A CA 1
ATOM 3575 C C . VAL A 1 442 ? -54.445 -35.839 48.714 1.00 61.94 442 VAL A C 1
ATOM 3577 O O . VAL A 1 442 ? -54.674 -36.639 47.807 1.00 61.94 442 VAL A O 1
ATOM 3580 N N . GLU A 1 443 ? -55.081 -35.890 49.882 1.00 59.09 443 GLU A N 1
ATOM 3581 C CA . GLU A 1 443 ? -56.202 -36.793 50.140 1.00 59.09 443 GLU A CA 1
ATOM 3582 C C . GLU A 1 443 ? -57.500 -36.000 49.966 1.00 59.09 443 GLU A C 1
ATOM 3584 O O . GLU A 1 443 ? -57.790 -35.091 50.740 1.00 59.09 443 GLU A O 1
ATOM 3589 N N . LEU A 1 444 ? -58.243 -36.297 48.900 1.00 61.38 444 LEU A N 1
ATOM 3590 C CA . LEU A 1 444 ? -59.495 -35.619 48.570 1.00 61.38 444 LEU A CA 1
ATOM 3591 C C . LEU A 1 444 ? -60.648 -36.529 49.006 1.00 61.38 444 LEU A C 1
ATOM 3593 O O . LEU A 1 444 ? -60.866 -37.581 48.405 1.00 61.38 444 LEU A O 1
ATOM 3597 N N . GLY A 1 445 ? -61.336 -36.167 50.089 1.00 53.62 445 GLY A N 1
ATOM 3598 C CA . GLY A 1 445 ? -62.356 -37.002 50.729 1.00 53.62 445 GLY A CA 1
ATOM 3599 C C . GLY A 1 445 ? -63.766 -36.807 50.167 1.00 53.62 445 GLY A C 1
ATOM 3600 O O . GLY A 1 445 ? -64.599 -37.707 50.272 1.00 53.62 445 GLY A O 1
ATOM 3601 N N . THR A 1 446 ? -64.051 -35.658 49.547 1.00 70.81 446 THR A N 1
ATOM 3602 C CA . THR A 1 446 ? -65.380 -35.313 49.013 1.00 70.81 446 THR A CA 1
ATOM 3603 C C . THR A 1 446 ? -65.321 -34.684 47.615 1.00 70.81 446 THR A C 1
ATOM 3605 O O . THR A 1 446 ? -64.319 -34.100 47.209 1.00 70.81 446 THR A O 1
ATOM 3608 N N . VAL A 1 447 ? -66.422 -34.776 46.854 1.00 70.31 447 VAL A N 1
ATOM 3609 C CA . VAL A 1 447 ? -66.535 -34.181 45.503 1.00 70.31 447 VAL A CA 1
ATOM 3610 C C . VAL A 1 447 ? -66.332 -32.659 45.527 1.00 70.31 447 VAL A C 1
ATOM 3612 O O . VAL A 1 447 ? -65.764 -32.106 44.585 1.00 70.31 447 VAL A O 1
ATOM 3615 N N . ASP A 1 448 ? -66.749 -31.989 46.602 1.00 69.62 448 ASP A N 1
ATOM 3616 C CA . ASP A 1 448 ? -66.544 -30.548 46.767 1.00 69.62 448 ASP A CA 1
ATOM 3617 C C . ASP A 1 448 ? -65.071 -30.202 47.021 1.00 69.62 448 ASP A C 1
ATOM 3619 O O . ASP A 1 448 ? -64.579 -29.229 46.458 1.00 69.62 448 ASP A O 1
ATOM 3623 N N . GLU A 1 449 ? -64.326 -31.025 47.765 1.00 63.50 449 GLU A N 1
ATOM 3624 C CA . GLU A 1 449 ? -62.872 -30.861 47.930 1.00 63.50 449 GLU A CA 1
ATOM 3625 C C . GLU A 1 449 ? -62.114 -31.086 46.618 1.00 63.50 449 GLU A C 1
ATOM 3627 O O . GLU A 1 449 ? -61.164 -30.359 46.335 1.00 63.50 449 GLU A O 1
ATOM 3632 N N . ILE A 1 450 ? -62.557 -32.030 45.778 1.00 63.56 450 ILE A N 1
ATOM 3633 C CA . ILE A 1 450 ? -61.991 -32.231 44.434 1.00 63.56 450 ILE A CA 1
ATOM 3634 C C . ILE A 1 450 ? -62.226 -30.994 43.561 1.00 63.56 450 ILE A C 1
ATOM 3636 O O . ILE A 1 450 ? -61.300 -30.527 42.901 1.00 63.56 450 ILE A O 1
ATOM 3640 N N . LYS A 1 451 ? -63.443 -30.431 43.561 1.00 64.50 451 LYS A N 1
ATOM 3641 C CA . LYS A 1 451 ? -63.731 -29.190 42.821 1.00 64.50 451 LYS A CA 1
ATOM 3642 C C . LYS A 1 451 ? -62.887 -28.026 43.328 1.00 64.50 451 LYS A C 1
ATOM 3644 O O . LYS A 1 451 ? -62.287 -27.322 42.525 1.00 64.50 451 LYS A O 1
ATOM 3649 N N . LYS A 1 452 ? -62.783 -27.877 44.649 1.00 64.81 452 LYS A N 1
ATOM 3650 C CA . LYS A 1 452 ? -62.002 -26.812 45.280 1.00 64.81 452 LYS A CA 1
ATOM 3651 C C . LYS A 1 452 ? -60.504 -26.938 44.983 1.00 64.81 452 LYS A C 1
ATOM 3653 O O . LYS A 1 452 ? -59.866 -25.933 44.704 1.00 64.81 452 LYS A O 1
ATOM 3658 N N . PHE A 1 453 ? -59.963 -28.160 44.956 1.00 64.44 453 PHE A N 1
ATOM 3659 C CA . PHE A 1 453 ? -58.585 -28.436 44.535 1.00 64.44 453 PHE A CA 1
ATOM 3660 C C . PHE A 1 453 ? -58.331 -28.053 43.072 1.00 64.44 453 PHE A C 1
ATOM 3662 O O . PHE A 1 453 ? -57.302 -27.464 42.761 1.00 64.44 453 PHE A O 1
ATOM 3669 N N . LEU A 1 454 ? -59.268 -28.373 42.173 1.00 60.47 454 LEU A N 1
ATOM 3670 C CA . LEU A 1 454 ? -59.151 -28.037 40.751 1.00 60.47 454 LEU A CA 1
ATOM 3671 C C . LEU A 1 454 ? -59.241 -26.525 40.490 1.00 60.47 454 LEU A C 1
ATOM 3673 O O . LEU A 1 454 ? -58.677 -26.052 39.505 1.00 60.47 454 LEU A O 1
ATOM 3677 N N . GLU A 1 455 ? -59.941 -25.781 41.348 1.00 58.81 455 GLU A N 1
ATOM 3678 C CA . GLU A 1 455 ? -60.079 -24.323 41.252 1.00 58.81 455 GLU A CA 1
ATOM 3679 C C . GLU A 1 455 ? -58.933 -23.566 41.945 1.00 58.81 455 GLU A C 1
ATOM 3681 O O . GLU A 1 455 ? -58.455 -22.574 41.399 1.00 58.81 455 GLU A O 1
ATOM 3686 N N . ASN A 1 456 ? -58.467 -24.032 43.109 1.00 58.38 456 ASN A N 1
ATOM 3687 C CA . ASN A 1 456 ? -57.371 -23.440 43.885 1.00 58.38 456 ASN A CA 1
ATOM 3688 C C . ASN A 1 456 ? -56.536 -24.539 44.587 1.00 58.38 456 ASN A C 1
ATOM 3690 O O . ASN A 1 456 ? -56.783 -24.870 45.753 1.00 58.38 456 ASN A O 1
ATOM 3694 N N . PRO A 1 457 ? -55.505 -25.089 43.917 1.00 56.72 457 PRO A N 1
ATOM 3695 C CA . PRO A 1 457 ? -54.684 -26.188 44.444 1.00 56.72 457 PRO A CA 1
ATOM 3696 C C . PRO A 1 457 ? -53.956 -25.865 45.759 1.00 56.72 457 PRO A C 1
ATOM 3698 O O . PRO A 1 457 ? -53.620 -26.764 46.525 1.00 56.72 457 PRO A O 1
ATOM 3701 N N . SER A 1 458 ? -53.730 -24.579 46.035 1.00 53.19 458 SER A N 1
ATOM 3702 C CA . SER A 1 458 ? -53.023 -24.053 47.207 1.00 53.19 458 SER A CA 1
ATOM 3703 C C . SER A 1 458 ? -53.844 -24.030 48.507 1.00 53.19 458 SER A C 1
ATOM 3705 O O . SER A 1 458 ? -53.281 -23.727 49.556 1.00 53.19 458 SER A O 1
ATOM 3707 N N . GLU A 1 459 ? -55.147 -24.338 48.474 1.00 52.53 459 GLU A N 1
ATOM 3708 C CA . GLU A 1 459 ? -56.035 -24.285 49.654 1.00 52.53 459 GLU A CA 1
ATOM 3709 C C . GLU A 1 459 ? -56.332 -25.651 50.304 1.00 52.53 459 GLU A C 1
ATOM 3711 O O . GLU A 1 459 ? -57.094 -25.721 51.272 1.00 52.53 459 GLU A O 1
ATOM 3716 N N . VAL A 1 460 ? -55.765 -26.749 49.794 1.00 59.22 460 VAL A N 1
ATOM 3717 C CA . VAL A 1 460 ? -56.039 -28.100 50.313 1.00 59.22 460 VAL A CA 1
ATOM 3718 C C . VAL A 1 460 ? -54.957 -28.546 51.293 1.00 59.22 460 VAL A C 1
ATOM 3720 O O . VAL A 1 460 ? -53.797 -28.159 51.190 1.00 59.22 460 VAL A O 1
ATOM 3723 N N . ASN A 1 461 ? -55.349 -29.364 52.270 1.00 57.91 461 ASN A N 1
ATOM 3724 C CA . ASN A 1 461 ? -54.477 -29.864 53.327 1.00 57.91 461 ASN A CA 1
ATOM 3725 C C . ASN A 1 461 ? -53.437 -30.848 52.746 1.00 57.91 461 ASN A C 1
ATOM 3727 O O . ASN A 1 461 ? -53.711 -32.040 52.584 1.00 57.91 461 ASN A O 1
ATOM 3731 N N . ILE A 1 462 ? -52.259 -30.334 52.384 1.00 59.66 462 ILE A N 1
ATOM 3732 C CA . ILE A 1 462 ? -51.124 -31.123 51.886 1.00 59.66 462 ILE A CA 1
ATOM 3733 C C . ILE A 1 462 ? -50.632 -32.015 53.029 1.00 59.66 462 ILE A C 1
ATOM 3735 O O . ILE A 1 462 ? -50.242 -31.516 54.083 1.00 59.66 462 ILE A O 1
ATOM 3739 N N . LYS A 1 463 ? -50.669 -33.338 52.833 1.00 56.62 463 LYS A N 1
ATOM 3740 C CA . LYS A 1 463 ? -50.238 -34.294 53.865 1.00 56.62 463 LYS A CA 1
ATOM 3741 C C . LYS A 1 463 ? -48.747 -34.602 53.798 1.00 56.62 463 LYS A C 1
ATOM 3743 O O . LYS A 1 463 ? -48.114 -34.716 54.841 1.00 56.62 463 LYS A O 1
ATOM 3748 N N . GLU A 1 464 ? -48.209 -34.750 52.591 1.00 62.03 464 GLU A N 1
ATOM 3749 C CA . GLU A 1 464 ? -46.811 -35.110 52.345 1.00 62.03 464 GLU A CA 1
ATOM 3750 C C . GLU A 1 464 ? -46.302 -34.381 51.092 1.00 62.03 464 GLU A C 1
ATOM 3752 O O . GLU A 1 464 ? -47.004 -34.302 50.076 1.00 62.03 464 GLU A O 1
ATOM 3757 N N . GLU A 1 465 ? -45.081 -33.857 51.186 1.00 72.12 465 GLU A N 1
ATOM 3758 C CA . GLU A 1 465 ? -44.302 -33.280 50.090 1.00 72.12 465 GLU A CA 1
ATOM 3759 C C . GLU A 1 465 ? -43.089 -34.183 49.857 1.00 72.12 465 GLU A C 1
ATOM 3761 O O . GLU A 1 465 ? -42.345 -34.480 50.794 1.00 72.12 465 GLU A O 1
ATOM 3766 N N . GLU A 1 466 ? -42.907 -34.646 48.623 1.00 75.00 466 GLU A N 1
ATOM 3767 C CA . GLU A 1 466 ? -41.776 -35.492 48.245 1.00 75.00 466 GLU A CA 1
ATOM 3768 C C . GLU A 1 466 ? -41.036 -34.866 47.057 1.00 75.00 466 GLU A C 1
ATOM 3770 O O . GLU A 1 466 ? -41.636 -34.583 46.016 1.00 75.00 466 GLU A O 1
ATOM 3775 N N . GLU A 1 467 ? -39.726 -34.648 47.208 1.00 76.94 467 GLU A N 1
ATOM 3776 C CA . GLU A 1 467 ? -38.844 -34.252 46.108 1.00 76.94 467 GLU A CA 1
ATOM 3777 C C . GLU A 1 467 ? -38.274 -35.492 45.422 1.00 76.94 467 GLU A C 1
ATOM 3779 O O . GLU A 1 467 ? -37.607 -36.314 46.055 1.00 76.94 467 GLU A O 1
ATOM 3784 N N . LYS A 1 468 ? -38.467 -35.591 44.109 1.00 78.56 468 LYS A N 1
ATOM 3785 C CA . LYS A 1 468 ? -37.932 -36.671 43.276 1.00 78.56 468 LYS A CA 1
ATOM 3786 C C . LYS A 1 468 ? -37.114 -36.126 42.116 1.00 78.56 468 LYS A C 1
ATOM 3788 O O . LYS A 1 468 ? -37.294 -34.981 41.693 1.00 78.56 468 LYS A O 1
ATOM 3793 N N . GLY A 1 469 ? -36.207 -36.949 41.597 1.00 76.75 469 GLY A N 1
ATOM 3794 C CA . GLY A 1 469 ? -35.511 -36.648 40.349 1.00 76.75 469 GLY A CA 1
ATOM 3795 C C . GLY A 1 469 ? -36.480 -36.613 39.165 1.00 76.75 469 GLY A C 1
ATOM 3796 O O . GLY A 1 469 ? -37.545 -37.236 39.190 1.00 76.75 469 GLY A O 1
ATOM 3797 N N . ILE A 1 470 ? -36.128 -35.866 38.117 1.00 74.56 470 ILE A N 1
ATOM 3798 C CA . ILE A 1 470 ? -36.958 -35.727 36.913 1.00 74.56 470 ILE A CA 1
ATOM 3799 C C . ILE A 1 470 ? -37.155 -37.066 36.176 1.00 74.56 470 ILE A C 1
ATOM 3801 O O . ILE A 1 470 ? -38.127 -37.242 35.446 1.00 74.56 470 ILE A O 1
ATOM 3805 N N . GLU A 1 471 ? -36.251 -38.024 36.382 1.00 71.75 471 GLU A N 1
ATOM 3806 C CA . GLU A 1 471 ? -36.331 -39.396 35.882 1.00 71.75 471 GLU A CA 1
ATOM 3807 C C . GLU A 1 471 ? -37.538 -40.176 36.419 1.00 71.75 471 GLU A C 1
ATOM 3809 O O . GLU A 1 471 ? -37.966 -41.137 35.784 1.00 71.75 471 GLU A O 1
ATOM 3814 N N . GLU A 1 472 ? -38.120 -39.749 37.544 1.00 76.31 472 GLU A N 1
ATOM 3815 C CA . GLU A 1 472 ? -39.334 -40.344 38.108 1.00 76.31 472 GLU A CA 1
ATOM 3816 C C . GLU A 1 472 ? -40.629 -39.700 37.577 1.00 76.31 472 GLU A C 1
ATOM 3818 O O . GLU A 1 472 ? -41.723 -40.050 38.028 1.00 76.31 472 GLU A O 1
ATOM 3823 N N . ALA A 1 473 ? -40.549 -38.769 36.614 1.00 74.00 473 ALA A N 1
ATOM 3824 C CA . ALA A 1 473 ? -41.746 -38.212 35.987 1.00 74.00 473 ALA A CA 1
ATOM 3825 C C . ALA A 1 473 ? -42.544 -39.294 35.242 1.00 74.00 473 ALA A C 1
ATOM 3827 O O . ALA A 1 473 ? -41.996 -40.267 34.725 1.00 74.00 473 ALA A O 1
ATOM 3828 N N . LEU A 1 474 ? -43.851 -39.076 35.094 1.00 75.50 474 LEU A N 1
ATOM 3829 C CA . LEU A 1 474 ? -44.686 -39.902 34.224 1.00 75.50 474 LEU A CA 1
ATOM 3830 C C . LEU A 1 474 ? -44.839 -39.247 32.839 1.00 75.50 474 LEU A C 1
ATOM 3832 O O . LEU A 1 474 ? -45.043 -38.029 32.758 1.00 75.50 474 LEU A O 1
ATOM 3836 N N . PRO A 1 475 ? -44.799 -40.023 31.736 1.00 69.88 475 PRO A N 1
ATOM 3837 C CA . PRO A 1 475 ? -45.067 -39.495 30.403 1.00 69.88 475 PRO A CA 1
ATOM 3838 C C . PRO A 1 475 ? -46.419 -38.773 30.348 1.00 69.88 475 PRO A C 1
ATOM 3840 O O . PRO A 1 475 ? -47.453 -39.319 30.732 1.00 69.88 475 PRO A O 1
ATOM 3843 N N . GLY A 1 476 ? -46.428 -37.533 29.858 1.00 71.44 476 GLY A N 1
ATOM 3844 C CA . GLY A 1 476 ? -47.651 -36.745 29.724 1.00 71.44 476 GLY A CA 1
ATOM 3845 C C . GLY A 1 476 ? -48.127 -36.040 31.000 1.00 71.44 476 GLY A C 1
ATOM 3846 O O . GLY A 1 476 ? -49.184 -35.395 30.956 1.00 71.44 476 GLY A O 1
ATOM 3847 N N . MET A 1 477 ? -47.359 -36.107 32.093 1.00 79.44 477 MET A N 1
ATOM 3848 C CA . MET A 1 477 ? -47.609 -35.353 33.324 1.00 79.44 477 MET A CA 1
ATOM 3849 C C . MET A 1 477 ? -47.648 -33.847 33.041 1.00 79.44 477 MET A C 1
ATOM 3851 O O . MET A 1 477 ? -46.811 -33.322 32.305 1.00 79.44 477 MET A O 1
ATOM 3855 N N . VAL A 1 478 ? -48.643 -33.161 33.606 1.00 79.56 478 VAL A N 1
ATOM 3856 C CA . VAL A 1 478 ? -48.728 -31.696 33.575 1.00 79.56 478 VAL A CA 1
ATOM 3857 C C . VAL A 1 478 ? -48.020 -31.162 34.810 1.00 79.56 478 VAL A C 1
ATOM 3859 O O . VAL A 1 478 ? -48.279 -31.640 35.911 1.00 79.56 478 VAL A O 1
ATOM 3862 N N . ILE A 1 479 ? -47.128 -30.202 34.608 1.00 80.62 479 ILE A N 1
ATOM 3863 C CA . ILE A 1 479 ? -46.349 -29.565 35.664 1.00 80.62 479 ILE A CA 1
ATOM 3864 C C . ILE A 1 479 ? -46.526 -28.055 35.619 1.00 80.62 479 ILE A C 1
ATOM 3866 O O . ILE A 1 479 ? -46.590 -27.472 34.533 1.00 80.62 479 ILE A O 1
ATOM 3870 N N . ASP A 1 480 ? -46.535 -27.447 36.799 1.00 83.31 480 ASP A N 1
ATOM 3871 C CA . ASP A 1 480 ? -46.306 -26.018 36.975 1.00 83.31 480 ASP A CA 1
ATOM 3872 C C . ASP A 1 480 ? -44.818 -25.781 37.229 1.00 83.31 480 ASP A C 1
ATOM 3874 O O . ASP A 1 480 ? -44.169 -26.527 37.964 1.00 83.31 480 ASP A O 1
ATOM 3878 N N . PHE A 1 481 ? -44.257 -24.755 36.596 1.00 79.94 481 PHE A N 1
ATOM 3879 C CA . PHE A 1 481 ? -42.844 -24.422 36.722 1.00 79.94 481 PHE A CA 1
ATOM 3880 C C . PHE A 1 481 ? -42.585 -22.920 36.577 1.00 79.94 481 PHE A C 1
ATOM 3882 O O . PHE A 1 481 ? -43.330 -22.176 35.932 1.00 79.94 481 PHE A O 1
ATOM 3889 N N . GLU A 1 482 ? -41.480 -22.474 37.173 1.00 85.00 482 GLU A N 1
ATOM 3890 C CA . GLU A 1 482 ? -40.936 -21.133 36.982 1.00 85.00 482 GLU A CA 1
ATOM 3891 C C . GLU A 1 482 ? -39.879 -21.172 35.871 1.00 85.00 482 GLU A C 1
ATOM 3893 O O . GLU A 1 482 ? -38.919 -21.939 35.936 1.00 85.00 482 GLU A O 1
ATOM 3898 N N . ALA A 1 483 ? -40.044 -20.337 34.845 1.00 80.69 483 ALA A N 1
ATOM 3899 C CA . ALA A 1 483 ? -39.044 -20.145 33.802 1.00 80.69 483 ALA A CA 1
ATOM 3900 C C . ALA A 1 483 ? -38.362 -18.784 33.956 1.00 80.69 483 ALA A C 1
ATOM 3902 O O . ALA A 1 483 ? -39.005 -17.767 34.228 1.00 80.69 483 ALA A O 1
ATOM 3903 N N . ILE A 1 484 ? -37.049 -18.757 33.729 1.00 81.06 484 ILE A N 1
ATOM 3904 C CA . ILE A 1 484 ? -36.258 -17.527 33.749 1.00 81.06 484 ILE A CA 1
ATOM 3905 C C . ILE A 1 484 ? -36.077 -17.041 32.312 1.00 81.06 484 ILE A C 1
ATOM 3907 O O . ILE A 1 484 ? -35.368 -17.653 31.513 1.00 81.06 484 ILE A O 1
ATOM 3911 N N . VAL A 1 485 ? -36.691 -15.907 31.984 1.00 79.25 485 VAL A N 1
ATOM 3912 C CA . VAL A 1 485 ? -36.463 -15.205 30.720 1.00 79.25 485 VAL A CA 1
ATOM 3913 C C . VAL A 1 485 ? -35.293 -14.252 30.915 1.00 79.25 485 VAL A C 1
ATOM 3915 O O . VAL A 1 485 ? -35.335 -13.380 31.777 1.00 79.25 485 VAL A O 1
ATOM 3918 N N . THR A 1 486 ? -34.243 -14.401 30.112 1.00 73.44 486 THR A N 1
ATOM 3919 C CA . THR A 1 486 ? -33.076 -13.511 30.135 1.00 73.44 486 THR A CA 1
ATOM 3920 C C . THR A 1 486 ? -33.056 -12.668 28.868 1.00 73.44 486 THR A C 1
ATOM 3922 O O . THR A 1 486 ? -33.109 -13.213 27.767 1.00 73.44 486 THR A O 1
ATOM 3925 N N . LYS A 1 487 ? -32.923 -11.346 29.011 1.00 69.19 487 LYS A N 1
ATOM 3926 C CA . LYS A 1 487 ? -32.558 -10.457 27.903 1.00 69.19 487 LYS A CA 1
ATOM 3927 C C . LYS A 1 487 ? -31.161 -9.923 28.158 1.00 69.19 487 LYS A C 1
ATOM 3929 O O . LYS A 1 487 ? -30.928 -9.212 29.135 1.00 69.19 487 LYS A O 1
ATOM 3934 N N . GLU A 1 488 ? -30.257 -10.261 27.255 1.00 64.38 488 GLU A N 1
ATOM 3935 C CA . GLU A 1 488 ? -28.955 -9.619 27.163 1.00 64.38 488 GLU A CA 1
ATOM 3936 C C . GLU A 1 488 ? -29.085 -8.446 26.195 1.00 64.38 488 GLU A C 1
ATOM 3938 O O . GLU A 1 488 ? -29.547 -8.607 25.063 1.00 64.38 488 GLU A O 1
ATOM 3943 N N . LYS A 1 489 ? -28.745 -7.244 26.662 1.00 55.06 489 LYS A N 1
ATOM 3944 C CA . LYS A 1 489 ? -28.698 -6.046 25.828 1.00 55.06 489 LYS A CA 1
ATOM 3945 C C . LYS A 1 489 ? -27.268 -5.508 25.856 1.00 55.06 489 LYS A C 1
ATOM 3947 O O . LYS A 1 489 ? -26.748 -5.164 26.916 1.00 55.06 489 LYS A O 1
ATOM 3952 N N . LEU A 1 490 ? -26.633 -5.434 24.687 1.00 54.97 490 LEU A N 1
ATOM 3953 C CA . LEU A 1 490 ? -25.494 -4.540 24.482 1.00 54.97 490 LEU A CA 1
ATOM 3954 C C . LEU A 1 490 ? -26.057 -3.118 24.520 1.00 54.97 490 LEU A C 1
ATOM 3956 O O . LEU A 1 490 ? -26.799 -2.717 23.626 1.00 54.97 490 LEU A O 1
ATOM 3960 N N . GLU A 1 491 ? -25.808 -2.391 25.607 1.00 49.69 491 GLU A N 1
ATOM 3961 C CA . GLU A 1 491 ? -26.388 -1.057 25.789 1.00 49.69 491 GLU A CA 1
ATOM 3962 C C . GLU A 1 491 ? -25.620 0.046 25.060 1.00 49.69 491 GLU A C 1
ATOM 3964 O O . GLU A 1 491 ? -26.182 1.122 24.861 1.00 49.69 491 GLU A O 1
ATOM 3969 N N . LYS A 1 492 ? -24.375 -0.203 24.632 1.00 53.31 492 LYS A N 1
ATOM 3970 C CA . LYS A 1 492 ? -23.549 0.780 23.920 1.00 53.31 492 LYS A CA 1
ATOM 3971 C C . LYS A 1 492 ? -22.737 0.147 22.780 1.00 53.31 492 LYS A C 1
ATOM 3973 O O . LYS A 1 492 ? -22.361 -1.021 22.908 1.00 53.31 492 LYS A O 1
ATOM 3978 N N . PRO A 1 493 ? -22.462 0.909 21.699 1.00 66.31 493 PRO A N 1
ATOM 3979 C CA . PRO A 1 493 ? -21.445 0.552 20.711 1.00 66.31 493 PRO A CA 1
ATOM 3980 C C . PRO A 1 493 ? -20.055 0.445 21.371 1.00 66.31 493 PRO A C 1
ATOM 3982 O O . PRO A 1 493 ? -19.894 0.785 22.546 1.00 66.31 493 PRO A O 1
ATOM 3985 N N . LYS A 1 494 ? -19.089 -0.077 20.609 1.00 77.12 494 LYS A N 1
ATOM 3986 C CA . LYS A 1 494 ? -17.683 -0.355 20.962 1.00 77.12 494 LYS A CA 1
ATOM 3987 C C . LYS A 1 494 ? -17.097 0.605 22.020 1.00 77.12 494 LYS A C 1
ATOM 3989 O O . LYS A 1 494 ? -17.222 1.816 21.897 1.00 77.12 494 LYS A O 1
ATOM 3994 N N . SER A 1 495 ? -16.482 0.066 23.070 1.00 86.56 495 SER A N 1
ATOM 3995 C CA . SER A 1 495 ? -15.840 0.804 24.174 1.00 86.56 495 SER A CA 1
ATOM 3996 C C . SER A 1 495 ? -14.337 1.001 23.952 1.00 86.56 495 SER A C 1
ATOM 3998 O O . SER A 1 495 ? -13.757 0.374 23.067 1.00 86.56 495 SER A O 1
ATOM 4000 N N . LYS A 1 496 ? -13.668 1.830 24.767 1.00 92.00 496 LYS A N 1
ATOM 4001 C CA . LYS A 1 496 ? -12.201 1.960 24.697 1.00 92.00 496 LYS A CA 1
ATOM 4002 C C . LYS A 1 496 ? -11.498 0.629 24.959 1.00 92.00 496 LYS A C 1
ATOM 4004 O O . LYS A 1 496 ? -10.542 0.316 24.257 1.00 92.00 496 LYS A O 1
ATOM 4009 N N . GLU A 1 497 ? -11.985 -0.180 25.905 1.00 89.19 497 GLU A N 1
ATOM 4010 C CA . GLU A 1 497 ? -11.452 -1.525 26.172 1.00 89.19 497 GLU A CA 1
ATOM 4011 C C . GLU A 1 497 ? -11.630 -2.499 25.000 1.00 89.19 497 GLU A C 1
ATOM 4013 O O . GLU A 1 497 ? -10.885 -3.468 24.939 1.00 89.19 497 GLU A O 1
ATOM 4018 N N . ASP A 1 498 ? -12.566 -2.251 24.078 1.00 87.94 498 ASP A N 1
ATOM 4019 C CA . ASP A 1 498 ? -12.721 -3.062 22.863 1.00 87.94 498 ASP A CA 1
ATOM 4020 C C . ASP A 1 498 ? -11.715 -2.662 21.767 1.00 87.94 498 ASP A C 1
ATOM 4022 O O . ASP A 1 498 ? -11.384 -3.476 20.909 1.00 87.94 498 ASP A O 1
ATOM 4026 N N . TYR A 1 499 ? -11.243 -1.410 21.768 1.00 92.19 499 TYR A N 1
ATOM 4027 C CA . TYR A 1 499 ? -10.147 -0.956 20.904 1.00 92.19 499 TYR A CA 1
ATOM 4028 C C . TYR A 1 499 ? -8.783 -1.350 21.473 1.00 92.19 499 TYR A C 1
ATOM 4030 O O . TYR A 1 499 ? -7.896 -1.794 20.741 1.00 92.19 499 TYR A O 1
ATOM 4038 N N . LYS A 1 500 ? -8.626 -1.248 22.796 1.00 91.25 500 LYS A N 1
ATOM 4039 C CA . LYS A 1 500 ? -7.576 -1.971 23.515 1.00 91.25 500 LYS A CA 1
ATOM 4040 C C . LYS A 1 500 ? -7.843 -3.468 23.318 1.00 91.25 500 LYS A C 1
ATOM 4042 O O . LYS A 1 500 ? -8.974 -3.889 23.158 1.00 91.25 500 LYS A O 1
ATOM 4047 N N . ASN A 1 501 ? -6.823 -4.305 23.248 1.00 88.38 501 ASN A N 1
ATOM 4048 C CA . ASN A 1 501 ? -6.946 -5.736 22.924 1.00 88.38 501 ASN A CA 1
ATOM 4049 C C . ASN A 1 501 ? -7.455 -6.084 21.513 1.00 88.38 501 ASN A C 1
ATOM 4051 O O . ASN A 1 501 ? -7.472 -7.274 21.176 1.00 88.38 501 ASN A O 1
ATOM 4055 N N . ALA A 1 502 ? -7.833 -5.108 20.681 1.00 92.38 502 ALA A N 1
ATOM 4056 C CA . ALA A 1 502 ? -8.253 -5.367 19.312 1.00 92.38 502 ALA A CA 1
ATOM 4057 C C . ALA A 1 502 ? -7.107 -5.974 18.500 1.00 92.38 502 ALA A C 1
ATOM 4059 O O . ALA A 1 502 ? -5.945 -5.559 18.607 1.00 92.38 502 ALA A O 1
ATOM 4060 N N . ALA A 1 503 ? -7.447 -6.938 17.646 1.00 95.62 503 ALA A N 1
ATOM 4061 C CA . ALA A 1 503 ? -6.551 -7.328 16.573 1.00 95.62 503 ALA A CA 1
ATOM 4062 C C . ALA A 1 503 ? -6.555 -6.209 15.530 1.00 95.62 503 ALA A C 1
ATOM 4064 O O . ALA A 1 503 ? -7.618 -5.737 15.125 1.00 95.62 503 ALA A O 1
ATOM 4065 N N . ILE A 1 504 ? -5.371 -5.801 15.089 1.00 95.81 504 ILE A N 1
ATOM 4066 C CA . ILE A 1 504 ? -5.225 -4.777 14.065 1.00 95.81 504 ILE A CA 1
ATOM 4067 C C . ILE A 1 504 ? -4.409 -5.276 12.882 1.00 95.81 504 ILE A C 1
ATOM 4069 O O . ILE A 1 504 ? -3.558 -6.158 12.997 1.00 95.81 504 ILE A O 1
ATOM 4073 N N . SER A 1 505 ? -4.683 -4.670 11.735 1.00 94.00 505 SER A N 1
ATOM 4074 C CA . SER A 1 505 ? -3.901 -4.768 10.510 1.00 94.00 505 SER A CA 1
ATOM 4075 C C . SER A 1 505 ? -3.437 -3.368 10.136 1.00 94.00 505 SER A C 1
ATOM 4077 O O . SER A 1 505 ? -4.267 -2.499 9.880 1.00 94.00 505 SER A O 1
ATOM 4079 N N . CYS A 1 506 ? -2.129 -3.156 10.090 1.00 89.50 506 CYS A N 1
ATOM 4080 C CA . CYS A 1 506 ? -1.498 -1.872 9.821 1.00 89.50 506 CYS A CA 1
ATOM 4081 C C . CYS A 1 506 ? -0.750 -1.895 8.481 1.00 89.50 506 CYS A C 1
ATOM 4083 O O . CYS A 1 506 ? -0.056 -2.861 8.159 1.00 89.50 506 CYS A O 1
ATOM 4085 N N . PHE A 1 507 ? -0.885 -0.814 7.715 1.00 86.44 507 PHE A N 1
ATOM 4086 C CA . PHE A 1 507 ? -0.086 -0.540 6.528 1.00 86.44 507 PHE A CA 1
ATOM 4087 C C . PHE A 1 507 ? 0.855 0.634 6.812 1.00 86.44 507 PHE A C 1
ATOM 4089 O O . PHE A 1 507 ? 0.375 1.769 6.929 1.00 86.44 507 PHE A O 1
ATOM 4096 N N . PRO A 1 508 ? 2.170 0.380 6.934 1.00 85.12 508 PRO A N 1
ATOM 4097 C CA . PRO A 1 508 ? 3.146 1.434 7.165 1.00 85.12 508 PRO A CA 1
ATOM 4098 C C . PRO A 1 508 ? 3.295 2.343 5.940 1.00 85.12 508 PRO A C 1
ATOM 4100 O O . PRO A 1 508 ? 3.083 1.901 4.807 1.00 85.12 508 PRO A O 1
ATOM 4103 N N . VAL A 1 509 ? 3.701 3.592 6.173 1.00 79.62 509 VAL A N 1
ATOM 4104 C CA . VAL A 1 509 ? 4.115 4.524 5.108 1.00 79.62 509 VAL A CA 1
ATOM 4105 C C . VAL A 1 509 ? 5.628 4.482 4.916 1.00 79.62 509 VAL A C 1
ATOM 4107 O O . VAL A 1 509 ? 6.361 4.133 5.842 1.00 79.62 509 VAL A O 1
ATOM 4110 N N . TYR A 1 510 ? 6.113 4.828 3.724 1.00 79.31 510 TYR A N 1
ATOM 4111 C CA . TYR A 1 510 ? 7.546 5.037 3.507 1.00 79.31 510 TYR A CA 1
ATOM 4112 C C . TYR A 1 510 ? 7.969 6.455 3.896 1.00 79.31 510 TYR A C 1
ATOM 4114 O O . TYR A 1 510 ? 7.160 7.378 3.915 1.00 79.31 510 TYR A O 1
ATOM 4122 N N . ASP A 1 511 ? 9.246 6.619 4.226 1.00 76.88 511 ASP A N 1
ATOM 4123 C CA . ASP A 1 511 ? 9.856 7.858 4.701 1.00 76.88 511 ASP A CA 1
ATOM 4124 C C . ASP A 1 511 ? 10.096 8.847 3.555 1.00 76.88 511 ASP A C 1
ATOM 4126 O O . ASP A 1 511 ? 11.218 9.120 3.120 1.00 76.88 511 ASP A O 1
ATOM 4130 N N . ARG A 1 512 ? 8.987 9.371 3.035 1.00 70.56 512 ARG A N 1
ATOM 4131 C CA . ARG A 1 512 ? 8.965 10.314 1.914 1.00 70.56 512 ARG A CA 1
ATOM 4132 C C . ARG A 1 512 ? 9.538 11.675 2.289 1.00 70.56 512 ARG A C 1
ATOM 4134 O O . ARG A 1 512 ? 10.191 12.284 1.452 1.00 70.56 512 ARG A O 1
ATOM 4141 N N . LEU A 1 513 ? 9.390 12.082 3.549 1.00 70.25 513 LEU A N 1
ATOM 4142 C CA . LEU A 1 513 ? 9.983 13.302 4.104 1.00 70.25 513 LEU A CA 1
ATOM 4143 C C . LEU A 1 513 ? 11.494 13.393 3.849 1.00 70.25 513 LEU A C 1
ATOM 4145 O O . LEU A 1 513 ? 12.016 14.469 3.577 1.00 70.25 513 LEU A O 1
ATOM 4149 N N . ASN A 1 514 ? 12.190 12.255 3.890 1.00 72.12 514 ASN A N 1
ATOM 4150 C CA . ASN A 1 514 ? 13.626 12.176 3.623 1.00 72.12 514 ASN A CA 1
ATOM 4151 C C . ASN A 1 514 ? 13.965 11.557 2.251 1.00 72.12 514 ASN A C 1
ATOM 4153 O O . ASN A 1 514 ? 15.143 11.339 1.959 1.00 72.12 514 ASN A O 1
ATOM 4157 N N . MET A 1 515 ? 12.959 11.298 1.403 1.00 73.88 515 MET A N 1
ATOM 4158 C CA . MET A 1 515 ? 13.083 10.642 0.088 1.00 73.88 515 MET A CA 1
ATOM 4159 C C . MET A 1 515 ? 13.709 9.239 0.171 1.00 73.88 515 MET A C 1
ATOM 4161 O O . MET A 1 515 ? 14.483 8.826 -0.695 1.00 73.88 515 MET A O 1
ATOM 4165 N N . GLU A 1 516 ? 13.384 8.493 1.226 1.00 74.69 516 GLU A N 1
ATOM 4166 C CA . GLU A 1 516 ? 13.930 7.164 1.495 1.00 74.69 516 GLU A CA 1
ATOM 4167 C C . GLU A 1 516 ? 12.939 6.055 1.091 1.00 74.69 516 GLU A C 1
ATOM 4169 O O . GLU A 1 516 ? 11.721 6.184 1.210 1.00 74.69 516 GLU A O 1
ATOM 4174 N N . ARG A 1 517 ? 13.461 4.900 0.653 1.00 76.62 517 ARG A N 1
ATOM 4175 C CA . ARG A 1 517 ? 12.660 3.698 0.312 1.00 76.62 517 ARG A CA 1
ATOM 4176 C C . ARG A 1 517 ? 12.418 2.776 1.515 1.00 76.62 517 ARG A C 1
ATOM 4178 O O . ARG A 1 517 ? 12.344 1.557 1.369 1.00 76.62 517 ARG A O 1
ATOM 4185 N N . LYS A 1 518 ? 12.393 3.336 2.722 1.00 82.44 518 LYS A N 1
ATOM 4186 C CA . LYS A 1 518 ? 12.224 2.599 3.983 1.00 82.44 518 LYS A CA 1
ATOM 4187 C C . LYS A 1 518 ? 10.953 3.053 4.673 1.00 82.44 518 LYS A C 1
ATOM 4189 O O . LYS A 1 518 ? 10.486 4.154 4.420 1.00 82.44 518 LYS A O 1
ATOM 4194 N N . VAL A 1 519 ? 10.415 2.210 5.548 1.00 85.75 519 VAL A N 1
ATOM 4195 C CA . VAL A 1 519 ? 9.279 2.569 6.403 1.00 85.75 519 VAL A CA 1
ATOM 4196 C C . VAL A 1 519 ? 9.628 3.797 7.248 1.00 85.75 519 VAL A C 1
ATOM 4198 O O . VAL A 1 519 ? 10.718 3.855 7.816 1.00 85.75 519 VAL A O 1
ATOM 4201 N N . ALA A 1 520 ? 8.706 4.756 7.316 1.00 85.69 520 ALA A N 1
ATOM 4202 C CA . ALA A 1 520 ? 8.830 5.927 8.168 1.00 85.69 520 ALA A CA 1
ATOM 4203 C C . ALA A 1 520 ? 8.724 5.531 9.639 1.00 85.69 520 ALA A C 1
ATOM 4205 O O . ALA A 1 520 ? 7.819 4.789 10.044 1.00 85.69 520 ALA A O 1
ATOM 4206 N N . THR A 1 521 ? 9.646 6.058 10.435 1.00 92.25 521 THR A N 1
ATOM 4207 C CA . THR A 1 521 ? 9.702 5.833 11.877 1.00 92.25 521 THR A CA 1
ATOM 4208 C C . THR A 1 521 ? 9.758 7.158 12.612 1.00 92.25 521 THR A C 1
ATOM 4210 O O . THR A 1 521 ? 10.018 8.203 12.015 1.00 92.25 521 THR A O 1
ATOM 4213 N N . PHE A 1 522 ? 9.562 7.133 13.926 1.00 93.19 522 PHE A N 1
ATOM 4214 C CA . PHE A 1 522 ? 9.694 8.348 14.718 1.00 93.19 522 PHE A CA 1
ATOM 4215 C C . PHE A 1 522 ? 11.100 8.981 14.604 1.00 93.19 522 PHE A C 1
ATOM 4217 O O . PHE A 1 522 ? 11.217 10.194 14.425 1.00 93.19 522 PHE A O 1
ATOM 4224 N N . ASP A 1 523 ? 12.166 8.173 14.571 1.00 93.75 523 ASP A N 1
ATOM 4225 C CA . ASP A 1 523 ? 13.533 8.644 14.288 1.00 93.75 523 ASP A CA 1
ATOM 4226 C C . ASP A 1 523 ? 13.657 9.336 12.920 1.00 93.75 523 ASP A C 1
ATOM 4228 O O . ASP A 1 523 ? 14.354 10.343 12.779 1.00 93.75 523 ASP A O 1
ATOM 4232 N N . SER A 1 524 ? 12.959 8.834 11.899 1.00 87.69 524 SER A N 1
ATOM 4233 C CA . SER A 1 524 ? 12.991 9.436 10.565 1.00 87.69 524 SER A CA 1
ATOM 4234 C C . SER A 1 524 ? 12.315 10.813 10.541 1.00 87.69 524 SER A C 1
ATOM 4236 O O . SER A 1 524 ? 12.846 11.749 9.934 1.00 87.69 524 SER A O 1
ATOM 4238 N N . LEU A 1 525 ? 11.228 10.985 11.303 1.00 85.75 525 LEU A N 1
ATOM 4239 C CA . LEU A 1 525 ? 10.587 12.286 11.524 1.00 85.75 525 LEU A CA 1
ATOM 4240 C C . LEU A 1 525 ? 11.512 13.255 12.274 1.00 85.75 525 LEU A C 1
ATOM 4242 O O . LEU A 1 525 ? 11.655 14.410 11.871 1.00 85.75 525 LEU A O 1
ATOM 4246 N N . LYS A 1 526 ? 12.204 12.789 13.323 1.00 87.69 526 LYS A N 1
ATOM 4247 C CA . LYS A 1 526 ? 13.194 13.597 14.060 1.00 87.69 526 LYS A CA 1
ATOM 4248 C C . LYS A 1 526 ? 14.331 14.064 13.157 1.00 87.69 526 LYS A C 1
ATOM 4250 O O . LYS A 1 526 ? 14.741 15.223 13.233 1.00 87.69 526 LYS A O 1
ATOM 4255 N N . LYS A 1 527 ? 14.842 13.183 12.291 1.00 84.00 527 LYS A N 1
ATOM 4256 C CA . LYS A 1 527 ? 15.882 13.517 11.304 1.00 84.00 527 LYS A CA 1
ATOM 4257 C C . LYS A 1 527 ? 15.411 14.580 10.324 1.00 84.00 527 LYS A C 1
ATOM 4259 O O . LYS A 1 527 ? 16.147 15.543 10.112 1.00 84.00 527 LYS A O 1
ATOM 4264 N N . PHE A 1 528 ? 14.198 14.428 9.796 1.00 79.12 528 PHE A N 1
ATOM 4265 C CA . PHE A 1 528 ? 13.583 15.414 8.917 1.00 79.12 528 PHE A CA 1
ATOM 4266 C C . PHE A 1 528 ? 13.500 16.781 9.610 1.00 79.12 528 PHE A C 1
ATOM 4268 O O . PHE A 1 528 ? 14.090 17.755 9.143 1.00 79.12 528 PHE A O 1
ATOM 4275 N N . VAL A 1 529 ? 12.867 16.844 10.786 1.00 78.44 529 VAL A N 1
ATOM 4276 C CA . VAL A 1 529 ? 12.727 18.094 11.545 1.00 78.44 529 VAL A CA 1
ATOM 4277 C C . VAL A 1 529 ? 14.097 18.702 11.837 1.00 78.44 529 VAL A C 1
ATOM 4279 O O . VAL A 1 529 ? 14.303 19.884 11.579 1.00 78.44 529 VAL A O 1
ATOM 4282 N N . LYS A 1 530 ? 15.075 17.921 12.300 1.00 79.50 530 LYS A N 1
ATOM 4283 C CA . LYS A 1 530 ? 16.425 18.421 12.596 1.00 79.50 530 LYS A CA 1
ATOM 4284 C C . LYS A 1 530 ? 17.127 19.019 11.373 1.00 79.50 530 LYS A C 1
ATOM 4286 O O . LYS A 1 530 ? 17.858 19.997 11.532 1.00 79.50 530 LYS A O 1
ATOM 4291 N N . LEU A 1 531 ? 16.946 18.420 10.197 1.00 70.25 531 LEU A N 1
ATOM 4292 C CA . LEU A 1 531 ? 17.564 18.881 8.957 1.00 70.25 531 LEU A CA 1
ATOM 4293 C C . LEU A 1 531 ? 16.947 20.208 8.498 1.00 70.25 531 LEU A C 1
ATOM 4295 O O . LEU A 1 531 ? 17.677 21.157 8.238 1.00 70.25 531 LEU A O 1
ATOM 4299 N N . TYR A 1 532 ? 15.617 20.300 8.483 1.00 64.56 532 TYR A N 1
ATOM 4300 C CA . TYR A 1 532 ? 14.909 21.421 7.859 1.00 64.56 532 TYR A CA 1
ATOM 4301 C C . TYR A 1 532 ? 14.515 22.554 8.822 1.00 64.56 532 TYR A C 1
ATOM 4303 O O . TYR A 1 532 ? 14.236 23.665 8.379 1.00 64.56 532 TYR A O 1
ATOM 4311 N N . SER A 1 533 ? 14.548 22.339 10.143 1.00 62.25 533 SER A N 1
ATOM 4312 C CA . SER A 1 533 ? 14.173 23.369 11.135 1.00 62.25 533 SER A CA 1
ATOM 4313 C C . SER A 1 533 ? 15.089 24.590 11.162 1.00 62.25 533 SER A C 1
ATOM 4315 O O . SER A 1 533 ? 14.658 25.646 11.615 1.00 62.25 533 SER A O 1
ATOM 4317 N N . ASN A 1 534 ? 16.343 24.446 10.725 1.00 50.78 534 ASN A N 1
ATOM 4318 C CA . ASN A 1 534 ? 17.337 25.524 10.743 1.00 50.78 534 ASN A CA 1
ATOM 4319 C C . ASN A 1 534 ? 17.454 26.257 9.397 1.00 50.78 534 ASN A C 1
ATOM 4321 O O . ASN A 1 534 ? 18.173 27.249 9.315 1.00 50.78 534 ASN A O 1
ATOM 4325 N N . GLU A 1 535 ? 16.793 25.754 8.353 1.00 45.25 535 GLU A N 1
ATOM 4326 C CA . GLU A 1 535 ? 16.958 26.217 6.967 1.00 45.25 535 GLU A CA 1
ATOM 4327 C C . GLU A 1 535 ? 15.702 26.910 6.415 1.00 45.25 535 GLU A C 1
ATOM 4329 O O . GLU A 1 535 ? 15.740 27.469 5.321 1.00 45.25 535 GLU A O 1
ATOM 4334 N N . TYR A 1 536 ? 14.595 26.904 7.166 1.00 43.94 536 TYR A N 1
ATOM 4335 C CA . TYR A 1 536 ? 13.321 27.478 6.737 1.00 43.94 536 TYR A CA 1
ATOM 4336 C C . TYR A 1 536 ? 13.089 28.855 7.376 1.00 43.94 536 TYR A C 1
ATOM 4338 O O . TYR A 1 536 ? 12.885 28.956 8.586 1.00 43.94 536 TYR A O 1
ATOM 4346 N N . GLU A 1 537 ? 13.117 29.918 6.567 1.00 41.00 537 GLU A N 1
ATOM 4347 C CA . GLU A 1 537 ? 12.567 31.221 6.960 1.00 41.00 537 GLU A CA 1
ATOM 4348 C C . GLU A 1 537 ? 11.071 31.279 6.598 1.00 41.00 537 GLU A C 1
ATOM 4350 O O . GLU A 1 537 ? 10.724 31.031 5.435 1.00 41.00 537 GLU A O 1
ATOM 4355 N N . PRO A 1 538 ? 10.188 31.624 7.556 1.00 43.19 538 PRO A N 1
ATOM 4356 C CA . PRO A 1 538 ? 8.759 31.776 7.315 1.00 43.19 538 PRO A CA 1
ATOM 4357 C C . PRO A 1 538 ? 8.462 32.764 6.189 1.00 43.19 538 PRO A C 1
ATOM 4359 O O . PRO A 1 538 ? 8.924 33.906 6.219 1.00 43.19 538 PRO A O 1
ATOM 4362 N N . VAL A 1 539 ? 7.663 32.357 5.200 1.00 38.81 539 VAL A N 1
ATOM 4363 C CA . VAL A 1 539 ? 7.354 33.214 4.035 1.00 38.81 539 VAL A CA 1
ATOM 4364 C C . VAL A 1 539 ? 6.206 34.182 4.341 1.00 38.81 539 VAL A C 1
ATOM 4366 O O . VAL A 1 539 ? 6.095 35.214 3.686 1.00 38.81 539 VAL A O 1
ATOM 4369 N N . ASN A 1 540 ? 5.372 33.904 5.351 1.00 41.41 540 ASN A N 1
ATOM 4370 C CA . ASN A 1 540 ? 4.351 34.833 5.838 1.00 41.41 540 ASN A CA 1
ATOM 4371 C C . ASN A 1 540 ? 3.949 34.503 7.282 1.00 41.41 540 ASN A C 1
ATOM 4373 O O . ASN A 1 540 ? 3.355 33.466 7.545 1.00 41.41 540 ASN A O 1
ATOM 4377 N N . VAL A 1 541 ? 4.171 35.439 8.206 1.00 42.88 541 VAL A N 1
ATOM 4378 C CA . VAL A 1 541 ? 3.857 35.323 9.650 1.00 42.88 541 VAL A CA 1
ATOM 4379 C C . VAL A 1 541 ? 2.343 35.491 9.937 1.00 42.88 541 VAL A C 1
ATOM 4381 O O . VAL A 1 541 ? 1.946 35.934 11.008 1.00 42.88 541 VAL A O 1
ATOM 4384 N N . GLY A 1 542 ? 1.483 35.232 8.948 1.00 42.19 542 GLY A N 1
ATOM 4385 C CA . GLY A 1 542 ? 0.095 35.704 8.925 1.00 42.19 542 GLY A CA 1
ATOM 4386 C C . GLY A 1 542 ? -0.954 34.679 9.334 1.00 42.19 542 GLY A C 1
ATOM 4387 O O . GLY A 1 542 ? -1.682 34.926 10.284 1.00 42.19 542 GLY A O 1
ATOM 4388 N N . ASP A 1 543 ? -1.047 33.546 8.638 1.00 41.81 543 ASP A N 1
ATOM 4389 C CA . ASP A 1 543 ? -2.194 32.640 8.764 1.00 41.81 543 ASP A CA 1
ATOM 4390 C C . ASP A 1 543 ? -1.772 31.189 8.452 1.00 41.81 543 ASP A C 1
ATOM 4392 O O . ASP A 1 543 ? -1.480 30.863 7.304 1.00 41.81 543 ASP A O 1
ATOM 4396 N N . GLY A 1 544 ? -1.744 30.317 9.469 1.00 49.00 544 GLY A N 1
ATOM 4397 C CA . GLY A 1 544 ? -1.545 28.863 9.321 1.00 49.00 544 GLY A CA 1
ATOM 4398 C C . GLY A 1 544 ? -0.288 28.295 9.995 1.00 49.00 544 GLY A C 1
ATOM 4399 O O . GLY A 1 544 ? 0.669 29.010 10.279 1.00 49.00 544 GLY A O 1
ATOM 4400 N N . LEU A 1 545 ? -0.303 26.987 10.283 1.00 49.84 545 LEU A N 1
ATOM 4401 C CA . LEU A 1 545 ? 0.908 26.250 10.655 1.00 49.84 545 LEU A CA 1
ATOM 4402 C C . LEU A 1 545 ? 1.765 26.059 9.404 1.00 49.84 545 LEU A C 1
ATOM 4404 O O . LEU A 1 545 ? 1.312 25.443 8.441 1.00 49.84 545 LEU A O 1
ATOM 4408 N N . GLU A 1 546 ? 3.002 26.556 9.413 1.00 59.34 546 GLU A N 1
ATOM 4409 C CA . GLU A 1 546 ? 3.947 26.239 8.343 1.00 59.34 546 GLU A CA 1
ATOM 4410 C C . GLU A 1 546 ? 4.249 24.733 8.332 1.00 59.34 546 GLU A C 1
ATOM 4412 O O . GLU A 1 546 ? 4.232 24.076 9.376 1.00 59.34 546 GLU A O 1
ATOM 4417 N N . PHE A 1 547 ? 4.544 24.168 7.157 1.00 62.75 547 PHE A N 1
ATOM 4418 C CA . PHE A 1 547 ? 4.759 22.724 6.987 1.00 62.75 547 PHE A CA 1
ATOM 4419 C C . PHE A 1 547 ? 5.776 22.140 7.971 1.00 62.75 547 PHE A C 1
ATOM 4421 O O . PHE A 1 547 ? 5.527 21.109 8.594 1.00 62.75 547 PHE A O 1
ATOM 4428 N N . ILE A 1 548 ? 6.889 22.838 8.191 1.00 70.12 548 ILE A N 1
ATOM 4429 C CA . ILE A 1 548 ? 7.899 22.426 9.168 1.00 70.12 548 ILE A CA 1
ATOM 4430 C C . ILE A 1 548 ? 7.391 22.540 10.611 1.00 70.12 548 ILE A C 1
ATOM 4432 O O . ILE A 1 548 ? 7.725 21.695 11.440 1.00 70.12 548 ILE A O 1
ATOM 4436 N N . ASP A 1 549 ? 6.560 23.530 10.926 1.00 71.31 549 ASP A N 1
ATOM 4437 C CA . ASP A 1 549 ? 6.024 23.719 12.275 1.00 71.31 549 ASP A CA 1
ATOM 4438 C C . ASP A 1 549 ? 4.983 22.658 12.647 1.00 71.31 549 ASP A C 1
ATOM 4440 O O . ASP A 1 549 ? 4.922 22.250 13.809 1.00 71.31 549 ASP A O 1
ATOM 4444 N N . TYR A 1 550 ? 4.224 22.140 11.675 1.00 75.12 550 TYR A N 1
ATOM 4445 C CA . TYR A 1 550 ? 3.413 20.937 11.880 1.00 75.12 550 TYR A CA 1
ATOM 4446 C C . TYR A 1 550 ? 4.288 19.758 12.328 1.00 75.12 550 TYR A C 1
ATOM 4448 O O . TYR A 1 550 ? 4.035 19.159 13.374 1.00 75.12 550 TYR A O 1
ATOM 4456 N N . TRP A 1 551 ? 5.365 19.458 11.593 1.00 79.00 551 TRP A N 1
ATOM 4457 C CA . TRP A 1 551 ? 6.241 18.328 11.916 1.00 79.00 551 TRP A CA 1
ATOM 4458 C C . TRP A 1 551 ? 7.008 18.513 13.226 1.00 79.00 551 TRP A C 1
ATOM 4460 O O . TRP A 1 551 ? 7.188 17.540 13.957 1.00 79.00 551 TRP A O 1
ATOM 4470 N N . LYS A 1 552 ? 7.399 19.746 13.576 1.00 81.56 552 LYS A N 1
ATOM 4471 C CA . LYS A 1 552 ? 7.944 20.053 14.909 1.00 81.56 552 LYS A CA 1
ATOM 4472 C C . LYS A 1 552 ? 6.947 19.691 16.005 1.00 81.56 552 LYS A C 1
ATOM 4474 O O . LYS A 1 552 ? 7.307 18.952 16.913 1.00 81.56 552 LYS A O 1
ATOM 4479 N N . LYS A 1 553 ? 5.688 20.125 15.879 1.00 84.00 553 LYS A N 1
ATOM 4480 C CA . LYS A 1 553 ? 4.631 19.790 16.846 1.00 84.00 553 LYS A CA 1
ATOM 4481 C C . LYS A 1 553 ? 4.357 18.291 16.925 1.00 84.00 553 LYS A C 1
ATOM 4483 O O . LYS A 1 553 ? 4.126 17.785 18.019 1.00 84.00 553 LYS A O 1
ATOM 4488 N N . VAL A 1 554 ? 4.381 17.580 15.793 1.00 86.75 554 VAL A N 1
ATOM 4489 C CA . VAL A 1 554 ? 4.281 16.110 15.776 1.00 86.75 554 VAL A CA 1
ATOM 4490 C C . VAL A 1 554 ? 5.404 15.509 16.619 1.00 86.75 554 VAL A C 1
ATOM 4492 O O . VAL A 1 554 ? 5.132 14.697 17.498 1.00 86.75 554 VAL A O 1
ATOM 4495 N N . VAL A 1 555 ? 6.653 15.925 16.380 1.00 90.94 555 VAL A N 1
ATOM 4496 C CA . VAL A 1 555 ? 7.813 15.396 17.106 1.00 90.94 555 VAL A CA 1
ATOM 4497 C C . VAL A 1 555 ? 7.737 15.707 18.599 1.00 90.94 555 VAL A C 1
ATOM 4499 O O . VAL A 1 555 ? 7.887 14.792 19.403 1.00 90.94 555 VAL A O 1
ATOM 4502 N N . GLU A 1 556 ? 7.431 16.952 18.963 1.00 91.50 556 GLU A N 1
ATOM 4503 C CA . GLU A 1 556 ? 7.268 17.384 20.356 1.00 91.50 556 GLU A CA 1
ATOM 4504 C C . GLU A 1 556 ? 6.216 16.541 21.088 1.00 91.50 556 GLU A C 1
ATOM 4506 O O . GLU A 1 556 ? 6.501 15.981 22.144 1.00 91.50 556 GLU A O 1
ATOM 4511 N N . LYS A 1 557 ? 5.026 16.368 20.500 1.00 92.25 557 LYS A N 1
ATOM 4512 C CA . LYS A 1 557 ? 3.950 15.575 21.111 1.00 92.25 557 LYS A CA 1
ATOM 4513 C C . LYS A 1 557 ? 4.304 14.096 21.242 1.00 92.25 557 LYS A C 1
ATOM 4515 O O . LYS A 1 557 ? 3.986 13.485 22.256 1.00 92.25 557 LYS A O 1
ATOM 4520 N N . LEU A 1 558 ? 4.944 13.498 20.236 1.00 93.31 558 LEU A N 1
ATOM 4521 C CA . LEU A 1 558 ? 5.362 12.093 20.311 1.00 93.31 558 LEU A CA 1
ATOM 4522 C C . LEU A 1 558 ? 6.463 11.880 21.366 1.00 93.31 558 LEU A C 1
ATOM 4524 O O . LEU A 1 558 ? 6.459 10.851 22.043 1.00 93.31 558 LEU A O 1
ATOM 4528 N N . ASP A 1 559 ? 7.361 12.854 21.552 1.00 94.38 559 ASP A N 1
ATOM 4529 C CA . ASP A 1 559 ? 8.348 12.838 22.637 1.00 94.38 559 ASP A CA 1
ATOM 4530 C C . ASP A 1 559 ? 7.668 12.978 24.013 1.00 94.38 559 ASP A C 1
ATOM 4532 O O . ASP A 1 559 ? 7.997 12.227 24.934 1.00 94.38 559 ASP A O 1
ATOM 4536 N N . GLU A 1 560 ? 6.676 13.866 24.156 1.00 93.50 560 GLU A N 1
ATOM 4537 C CA . GLU A 1 560 ? 5.865 14.009 25.380 1.00 93.50 560 GLU A CA 1
ATOM 4538 C C . GLU A 1 560 ? 5.107 12.721 25.739 1.00 93.50 560 GLU A C 1
ATOM 4540 O O . GLU A 1 560 ? 5.024 12.356 26.913 1.00 93.50 560 GLU A O 1
ATOM 4545 N N . MET A 1 561 ? 4.605 12.003 24.730 1.00 93.38 561 MET A N 1
ATOM 4546 C CA . MET A 1 561 ? 3.950 10.699 24.878 1.00 93.38 561 MET A CA 1
ATOM 4547 C C . MET A 1 561 ? 4.954 9.559 25.145 1.00 93.38 561 MET A C 1
ATOM 4549 O O . MET A 1 561 ? 4.555 8.416 25.357 1.00 93.38 561 MET A O 1
ATOM 4553 N N . GLY A 1 562 ? 6.270 9.802 25.127 1.00 93.44 562 GLY A N 1
ATOM 4554 C CA . GLY A 1 562 ? 7.280 8.762 25.356 1.00 93.44 562 GLY A CA 1
ATOM 4555 C C . GLY A 1 562 ? 7.246 7.653 24.297 1.00 93.44 562 GLY A C 1
ATOM 4556 O O . GLY A 1 562 ? 7.263 6.459 24.621 1.00 93.44 562 GLY A O 1
ATOM 4557 N N . VAL A 1 563 ? 7.104 8.029 23.026 1.00 93.75 563 VAL A N 1
ATOM 4558 C CA . VAL A 1 563 ? 7.128 7.101 21.888 1.00 93.75 563 VAL A CA 1
ATOM 4559 C C . VAL A 1 563 ? 8.567 6.692 21.572 1.00 93.75 563 VAL A C 1
ATOM 4561 O O . VAL A 1 563 ? 9.481 7.511 21.610 1.00 93.75 563 VAL A O 1
ATOM 4564 N N . SER A 1 564 ? 8.779 5.409 21.272 1.00 92.88 564 SER A N 1
ATOM 4565 C CA . SER A 1 564 ? 10.101 4.898 20.897 1.00 92.88 564 SER A CA 1
ATOM 4566 C C . SER A 1 564 ? 10.496 5.329 19.479 1.00 92.88 564 SER A C 1
ATOM 4568 O O . SER A 1 564 ? 9.653 5.452 18.594 1.00 92.88 564 SER A O 1
ATOM 4570 N N . ASP A 1 565 ? 11.791 5.522 19.242 1.00 94.19 565 ASP A N 1
ATOM 4571 C CA . ASP A 1 565 ? 12.348 5.978 17.960 1.00 94.19 565 ASP A CA 1
ATOM 4572 C C . ASP A 1 565 ? 12.075 5.008 16.785 1.00 94.19 565 ASP A C 1
ATOM 4574 O O . ASP A 1 565 ? 12.033 5.419 15.621 1.00 94.19 565 ASP A O 1
ATOM 4578 N N . ASP A 1 566 ? 11.854 3.724 17.079 1.00 94.50 566 ASP A N 1
ATOM 4579 C CA . ASP A 1 566 ? 11.489 2.673 16.120 1.00 94.50 566 ASP A CA 1
ATOM 4580 C C . ASP A 1 566 ? 9.979 2.585 15.837 1.00 94.50 566 ASP A C 1
ATOM 4582 O O . ASP A 1 566 ? 9.559 1.792 14.988 1.00 94.50 566 ASP A O 1
ATOM 4586 N N . ALA A 1 567 ? 9.158 3.407 16.504 1.00 94.38 567 ALA A N 1
ATOM 4587 C CA . ALA A 1 567 ? 7.719 3.428 16.292 1.00 94.38 567 ALA A CA 1
ATOM 4588 C C . ALA A 1 567 ? 7.394 3.718 14.826 1.00 94.38 567 ALA A C 1
ATOM 4590 O O . ALA A 1 567 ? 7.912 4.660 14.224 1.00 94.38 567 ALA A O 1
ATOM 4591 N N . THR A 1 568 ? 6.528 2.890 14.253 1.00 92.38 568 THR A N 1
ATOM 4592 C CA . THR A 1 568 ? 6.205 2.911 12.827 1.00 92.38 568 THR A CA 1
ATOM 4593 C C . THR A 1 568 ? 5.058 3.868 12.546 1.00 92.38 568 THR A C 1
ATOM 4595 O O . THR A 1 568 ? 4.030 3.818 13.219 1.00 92.38 568 THR A O 1
ATOM 4598 N N . VAL A 1 569 ? 5.182 4.690 11.506 1.00 89.25 569 VAL A N 1
ATOM 4599 C CA . VAL A 1 569 ? 4.088 5.559 11.054 1.00 89.25 569 VAL A CA 1
ATOM 4600 C C . VAL A 1 569 ? 3.173 4.789 10.099 1.00 89.25 569 VAL A C 1
ATOM 4602 O O . VAL A 1 569 ? 3.631 4.182 9.127 1.00 89.25 569 VAL A O 1
ATOM 4605 N N . ALA A 1 570 ? 1.866 4.803 10.365 1.00 87.75 570 ALA A N 1
ATOM 4606 C CA . ALA A 1 570 ? 0.874 4.093 9.562 1.00 87.75 570 ALA A CA 1
ATOM 4607 C C . ALA A 1 570 ? 0.080 5.027 8.647 1.00 87.75 570 ALA A C 1
ATOM 4609 O O . ALA A 1 570 ? -0.383 6.085 9.065 1.00 87.75 570 ALA A O 1
ATOM 4610 N N . GLY A 1 571 ? -0.165 4.588 7.412 1.00 79.62 571 GLY A N 1
ATOM 4611 C CA . GLY A 1 571 ? -1.069 5.274 6.481 1.00 79.62 571 GLY A CA 1
ATOM 4612 C C . GLY A 1 571 ? -2.501 4.762 6.607 1.00 79.62 571 GLY A C 1
ATOM 4613 O O . GLY A 1 571 ? -3.462 5.495 6.382 1.00 79.62 571 GLY A O 1
ATOM 4614 N N . LYS A 1 572 ? -2.652 3.499 7.026 1.00 85.56 572 LYS A N 1
ATOM 4615 C CA . LYS A 1 572 ? -3.948 2.855 7.245 1.00 85.56 572 LYS A CA 1
ATOM 4616 C C . LYS A 1 572 ? -3.869 1.828 8.367 1.00 85.56 572 LYS A C 1
ATOM 4618 O O . LYS A 1 572 ? -2.966 0.993 8.380 1.00 85.56 572 LYS A O 1
ATOM 4623 N N . VAL A 1 573 ? -4.857 1.830 9.256 1.00 91.19 573 VAL A N 1
ATOM 4624 C CA . VAL A 1 573 ? -5.044 0.809 10.294 1.00 91.19 573 VAL A CA 1
ATOM 4625 C C . VAL A 1 573 ? -6.471 0.290 10.252 1.00 91.19 573 VAL A C 1
ATOM 4627 O O . VAL A 1 573 ? -7.421 1.052 10.121 1.00 91.19 573 VAL A O 1
ATOM 4630 N N . THR A 1 574 ? -6.630 -1.029 10.338 1.00 92.62 574 THR A N 1
ATOM 4631 C CA . THR A 1 574 ? -7.929 -1.695 10.462 1.00 92.62 574 THR A CA 1
ATOM 4632 C C . THR A 1 574 ? -8.025 -2.407 11.803 1.00 92.62 574 THR A C 1
ATOM 4634 O O . THR A 1 574 ? -7.182 -3.255 12.079 1.00 92.62 574 THR A O 1
ATOM 4637 N N . PHE A 1 575 ? -9.045 -2.088 12.596 1.00 93.81 575 PHE A N 1
ATOM 4638 C CA . PHE A 1 575 ? -9.427 -2.775 13.830 1.00 93.81 575 PHE A CA 1
ATOM 4639 C C . PHE A 1 575 ? -10.451 -3.878 13.527 1.00 93.81 575 PHE A C 1
ATOM 4641 O O . PHE A 1 575 ? -11.342 -3.665 12.702 1.00 93.81 575 PHE A O 1
ATOM 4648 N N . PHE A 1 576 ? -10.328 -5.034 14.189 1.00 88.19 576 PHE A N 1
ATOM 4649 C CA . PHE A 1 576 ? -11.201 -6.207 14.021 1.00 88.19 576 PHE A CA 1
ATOM 4650 C C . PHE A 1 576 ? -11.840 -6.689 15.318 1.00 88.19 576 PHE A C 1
ATOM 4652 O O . PHE A 1 576 ? -11.221 -6.488 16.390 1.00 88.19 576 PHE A O 1
#

Sequence (576 aa):
MRFKAFLLFGLLISITCLLAVNAPRQVILFFNVEKSFENFEIPGIKDLVERAVFQTLDSETNVVDIDSRFSYNFYPNDPILAVEFAVIASRVLGIEKDAIRSYPLEAPTFEDVRTELEKAYMNNMYDFSRNFGYLEYVQSYMKEKYGFPLIDPDEDGNVDPLRALTKIEVVKGLVRLFTALSIEKGWSFGEDGKNLVDMAEEITSRLKGYPKSGIREIEDAGYLSIFEKMFLTSVEKGKCVSVVKLPYFASDRNFHPTDPAPRWWAISLVYYLFSKEPEKIEDDELIPVRVPNNLVVYLPKKSVSYEPAKFSLPDALKTRVKDIEVSQGGVELTVLRTESGDIVLLDNTKVKDVTKYIERGGVRTEIGEFFNRDFVTHYMSLVEKSVRSKKTWKVKAAGRINLDEGKIEKIKYYEKPPDLPEVELPTRLNLDKSAKLVIYKVELGTVDEIKKFLENPSEVNIKEEEEKGIEEALPGMVIDFEAIVTKEKLEKPKSKEDYKNAAISCFPVYDRLNMERKVATFDSLKKFVKLYSNEYEPVNVGDGLEFIDYWKKVVEKLDEMGVSDDATVAGKVTFF

Secondary structure (DSSP, 8-state):
-HHHHHHHHHHHHHHHHHHHTTS------EEE-TGGGTT--STTHHHHHHHHHHHT--GGGG-TTS--TTEEE--TTSBPBHHHHHHHHHHHHT-HHHHHHHS----TT-TTS--HHHHHS--SS--THHHHHHHHHHHHHHHHHHSS-SS---TTS---TTPBPBHHHHHHHHHHHHHHHHHHHT---BBTTB-HHHHHHHHHHHHHT-TTS-----TTHHHHHHHHHHEEEEEETTEEEEGGGSTTTSSSS---TTSBPBHHHHHHHHHHHHSSPPEEPPTTSEEEEEEGGGEEEEEEGGGSSSBPEEP-PPPPEEEEEEEEEEE-SSS-EEEEEESSSEEEEEEEEEEEEEEEEEETTEEEEEEEEEEHHHHHHHHHHS-SS--EEEEEEEEEEEEEEETTTTEEEEEEEEE--TTS-S----SEEEPPTT-EEEEEEE---SHHHHHHHHH-GGGS-EEEEEEEEGGGPPTT-EEEEEEEEEEEEE-SS--HHHHTT-EEEEEEPB-GGGT-SSB-BHHHHHHHHHHHTTT---S-SSSS--HHHHHHHHHHHHHHTT--TTPEEEEEEEE-

Radius of gyration: 35.82 Å; chains: 1; bounding box: 107×85×99 Å